Protein 9SXC (pdb70)

InterPro domains:
  IPR049989 Dot/Icm T4SS effector Ceg14/SidL [NF043044] (80-643)
  IPR049989 Dot/Icm T4SS effector Ceg14/SidL [PF28185] (74-664)

Structure (mmCIF, N/CA/C/O backbone):
data_9SXC
#
_entry.id   9SXC
#
_cell.length_a   68.53
_cell.length_b   93.38
_cell.length_c   133.67
_cell.angle_alpha   90
_cell.angle_beta   90
_cell.angle_gamma   90
#
_symmetry.space_group_name_H-M   'P 21 21 21'
#
loop_
_entity.id
_entity.type
_entity.pdbx_description
1 polymer 'Dot/Icm secretion system substrate'
2 polymer 'Ankyrin repeat-containing protein'
3 water water
#
loop_
_atom_site.group_PDB
_atom_site.id
_atom_site.type_symbol
_atom_site.label_atom_id
_atom_site.label_alt_id
_atom_site.label_comp_id
_atom_site.label_asym_id
_atom_site.label_entity_id
_atom_site.label_seq_id
_atom_site.pdbx_PDB_ins_code
_atom_site.Cartn_x
_atom_site.Cartn_y
_atom_site.Cartn_z
_atom_site.occupancy
_atom_site.B_iso_or_equiv
_atom_site.auth_seq_id
_atom_site.auth_comp_id
_atom_site.auth_asym_id
_atom_site.auth_atom_id
_atom_site.pdbx_PDB_model_num
ATOM 1 N N . ASN A 1 60 ? 82.769 4.885 69.037 1 92.52 76 ASN A N 1
ATOM 2 C CA . ASN A 1 60 ? 83.307 6.237 69.137 1 92.73 76 ASN A CA 1
ATOM 3 C C . ASN A 1 60 ? 82.175 7.258 69.05 1 92.59 76 ASN A C 1
ATOM 4 O O . ASN A 1 60 ? 81.13 6.986 68.456 1 93.16 76 ASN A O 1
ATOM 9 N N . ILE A 1 61 ? 82.381 8.429 69.658 1 97.28 77 ILE A N 1
ATOM 10 C CA . ILE A 1 61 ? 81.365 9.476 69.607 1 99.44 77 ILE A CA 1
ATOM 11 C C . ILE A 1 61 ? 81.234 10.02 68.195 1 96.96 77 ILE A C 1
ATOM 12 O O . ILE A 1 61 ? 80.138 10.406 67.766 1 89.67 77 ILE A O 1
ATOM 17 N N . ARG A 1 62 ? 82.344 10.075 67.456 1 96.48 78 ARG A N 1
ATOM 18 C CA . ARG A 1 62 ? 82.269 10.42 66.043 1 94.85 78 ARG A CA 1
ATOM 19 C C . ARG A 1 62 ? 81.41 9.423 65.284 1 96.23 78 ARG A C 1
ATOM 20 O O . ARG A 1 62 ? 80.675 9.809 64.369 1 100.5 78 ARG A O 1
ATOM 28 N N . PHE A 1 63 ? 81.462 8.144 65.666 1 91.21 79 PHE A N 1
ATOM 29 C CA . PHE A 1 63 ? 80.527 7.183 65.095 1 86 79 PHE A CA 1
ATOM 30 C C . PHE A 1 63 ? 79.1 7.46 65.55 1 92.57 79 PHE A C 1
ATOM 31 O O . PHE A 1 63 ? 78.156 7.245 64.782 1 90.56 79 PHE A O 1
ATOM 39 N N . SER A 1 64 ? 78.918 7.952 66.778 1 91.45 80 SER A N 1
ATOM 40 C CA . SER A 1 64 ? 77.577 8.332 67.209 1 83.64 80 SER A CA 1
ATOM 41 C C . SER A 1 64 ? 77.077 9.542 66.428 1 88.06 80 SER A C 1
ATOM 42 O O . SER A 1 64 ? 75.898 9.608 66.06 1 92.09 80 SER A O 1
ATOM 45 N N . ARG A 1 65 ? 77.963 10.502 66.153 1 90.24 81 ARG A N 1
ATOM 46 C CA . ARG A 1 65 ? 77.585 11.627 65.304 1 88.84 81 ARG A CA 1
ATOM 47 C C . ARG A 1 65 ? 77.239 11.153 63.899 1 84.42 81 ARG A C 1
ATOM 48 O O . ARG A 1 65 ? 76.279 11.638 63.286 1 65.49 81 ARG A O 1
ATOM 56 N N . PHE A 1 66 ? 78.004 10.191 63.378 1 84.66 82 PHE A N 1
ATOM 57 C CA . PHE A 1 66 ? 77.734 9.667 62.045 1 75.64 82 PHE A CA 1
ATOM 58 C C . PHE A 1 66 ? 76.39 8.955 61.996 1 76.89 82 PHE A C 1
ATOM 59 O O . PHE A 1 66 ? 75.649 9.086 61.016 1 72 82 PHE A O 1
ATOM 67 N N . LYS A 1 67 ? 76.062 8.19 63.038 1 79.61 83 LYS A N 1
ATOM 68 C CA . LYS A 1 67 ? 74.746 7.565 63.11 1 79.48 83 LYS A CA 1
ATOM 69 C C . LYS A 1 67 ? 73.644 8.615 63.167 1 75.28 83 LYS A C 1
ATOM 70 O O . LYS A 1 67 ? 72.617 8.486 62.49 1 70.31 83 LYS A O 1
ATOM 76 N N . GLN A 1 68 ? 73.837 9.659 63.98 1 78.13 84 GLN A N 1
ATOM 77 C CA . GLN A 1 68 ? 72.849 10.732 64.056 1 75.32 84 GLN A CA 1
ATOM 78 C C . GLN A 1 68 ? 72.614 11.358 62.688 1 72.76 84 GLN A C 1
ATOM 79 O O . GLN A 1 68 ? 71.466 11.592 62.292 1 71.96 84 GLN A O 1
ATOM 85 N N . ILE A 1 69 ? 73.692 11.628 61.948 1 74.64 85 ILE A N 1
ATOM 86 C CA . ILE A 1 69 ? 73.559 12.183 60.602 1 72.67 85 ILE A CA 1
ATOM 87 C C . ILE A 1 69 ? 72.813 11.207 59.701 1 74.82 85 ILE A C 1
ATOM 88 O O . ILE A 1 69 ? 71.852 11.575 59.013 1 67.77 85 ILE A O 1
ATOM 93 N N . TRP A 1 70 ? 73.244 9.945 59.698 1 74.68 86 TRP A N 1
ATOM 94 C CA . TRP A 1 70 ? 72.619 8.942 58.844 1 72.57 86 TRP A CA 1
ATOM 95 C C . TRP A 1 70 ? 71.161 8.726 59.225 1 70.29 86 TRP A C 1
ATOM 96 O O . TRP A 1 70 ? 70.292 8.633 58.35 1 69.41 86 TRP A O 1
ATOM 107 N N . GLN A 1 71 ? 70.869 8.666 60.525 1 76.18 87 GLN A N 1
ATOM 108 C CA . GLN A 1 71 ? 69.502 8.425 60.968 1 74.67 87 GLN A CA 1
ATOM 109 C C . GLN A 1 71 ? 68.618 9.661 60.85 1 66.17 87 GLN A C 1
ATOM 110 O O . GLN A 1 71 ? 67.394 9.52 60.748 1 74.84 87 GLN A O 1
ATOM 116 N N . ALA A 1 72 ? 69.202 10.864 60.848 1 70.44 88 ALA A N 1
ATOM 117 C CA . ALA A 1 72 ? 68.416 12.062 60.567 1 66.2 88 ALA A CA 1
ATOM 118 C C . ALA A 1 72 ? 67.981 12.105 59.11 1 66.12 88 ALA A C 1
ATOM 119 O O . ALA A 1 72 ? 66.928 12.673 58.794 1 69.68 88 ALA A O 1
ATOM 121 N N . ILE A 1 73 ? 68.783 11.527 58.212 1 66.14 89 ILE A N 1
ATOM 122 C CA . ILE A 1 73 ? 68.333 11.322 56.839 1 66.54 89 ILE A CA 1
ATOM 123 C C . ILE A 1 73 ? 67.083 10.454 56.822 1 69.13 89 ILE A C 1
ATOM 124 O O . ILE A 1 73 ? 66.138 10.708 56.064 1 57.38 89 ILE A O 1
ATOM 129 N N . GLU A 1 74 ? 67.047 9.426 57.671 1 72.64 90 GLU A N 1
ATOM 130 C CA . GLU A 1 74 ? 65.904 8.526 57.721 1 71.71 90 GLU A CA 1
ATOM 131 C C . GLU A 1 74 ? 64.693 9.137 58.419 1 67.64 90 GLU A C 1
ATOM 132 O O . GLU A 1 74 ? 63.588 8.605 58.274 1 71.02 90 GLU A O 1
ATOM 138 N N . LYS A 1 75 ? 64.861 10.242 59.15 1 73.54 91 LYS A N 1
ATOM 139 C CA . LYS A 1 75 ? 63.713 10.959 59.695 1 74.9 91 LYS A CA 1
ATOM 140 C C . LYS A 1 75 ? 63.05 11.875 58.674 1 69.15 91 LYS A C 1
ATOM 141 O O . LYS A 1 75 ? 61.952 12.379 58.939 1 71.52 91 LYS A O 1
ATOM 147 N N . THR A 1 76 ? 63.687 12.1 57.526 1 66.16 92 THR A N 1
ATOM 148 C CA . THR A 1 76 ? 63.095 12.873 56.447 1 66.26 92 THR A CA 1
ATOM 149 C C . THR A 1 76 ? 61.983 12.056 55.793 1 65.06 92 THR A C 1
ATOM 150 O O . THR A 1 76 ? 61.846 10.861 56.061 1 70.33 92 THR A O 1
ATOM 154 N N . PRO A 1 77 ? 61.154 12.675 54.948 1 69.94 93 PRO A N 1
ATOM 155 C CA . PRO A 1 77 ? 60.154 11.897 54.207 1 62.46 93 PRO A CA 1
ATOM 156 C C . PRO A 1 77 ? 60.801 10.735 53.469 1 71.44 93 PRO A C 1
ATOM 157 O O . PRO A 1 77 ? 61.923 10.84 52.975 1 70.57 93 PRO A O 1
ATOM 161 N N . LYS A 1 78 ? 60.077 9.613 53.409 1 75.57 94 LYS A N 1
ATOM 162 C CA . LYS A 1 78 ? 60.644 8.384 52.861 1 70.87 94 LYS A CA 1
ATOM 163 C C . LYS A 1 78 ? 61.08 8.556 51.411 1 63.54 94 LYS A C 1
ATOM 164 O O . LYS A 1 78 ? 62.028 7.894 50.968 1 69.62 94 LYS A O 1
ATOM 170 N N . SER A 1 79 ? 60.423 9.449 50.667 1 54.28 95 SER A N 1
ATOM 171 C CA . SER A 1 79 ? 60.792 9.699 49.28 1 62.14 95 SER A CA 1
ATOM 172 C C . SER A 1 79 ? 62.145 10.388 49.137 1 66.93 95 SER A C 1
ATOM 173 O O . SER A 1 79 ? 62.658 10.471 48.016 1 61.74 95 SER A O 1
ATOM 176 N N . LYS A 1 80 ? 62.739 10.876 50.228 1 67.53 96 LYS A N 1
ATOM 177 C CA . LYS A 1 80 ? 64.03 11.545 50.166 1 58.82 96 LYS A CA 1
ATOM 178 C C . LYS A 1 80 ? 65.179 10.732 50.747 1 59.29 96 LYS A C 1
ATOM 179 O O . LYS A 1 80 ? 66.329 11.173 50.647 1 60.93 96 LYS A O 1
ATOM 185 N N . HIS A 1 81 ? 64.913 9.57 51.35 1 56 97 HIS A N 1
ATOM 186 C CA . HIS A 1 81 ? 65.992 8.801 51.97 1 61.48 97 HIS A CA 1
ATOM 187 C C . HIS A 1 81 ? 67.039 8.395 50.941 1 50.9 97 HIS A C 1
ATOM 188 O O . HIS A 1 81 ? 68.245 8.517 51.184 1 59.93 97 HIS A O 1
ATOM 195 N N . ILE A 1 82 ? 66.594 7.907 49.783 1 56.04 98 ILE A N 1
ATOM 196 C CA . ILE A 1 82 ? 67.528 7.432 48.765 1 60.31 98 ILE A CA 1
ATOM 197 C C . ILE A 1 82 ? 68.356 8.59 48.23 1 65.04 98 ILE A C 1
ATOM 198 O O . ILE A 1 82 ? 69.588 8.51 48.138 1 60.98 98 ILE A O 1
ATOM 203 N N . LEU A 1 83 ? 67.683 9.68 47.86 1 59.9 99 LEU A N 1
ATOM 204 C CA . LEU A 1 83 ? 68.373 10.873 47.383 1 55.27 99 LEU A CA 1
ATOM 205 C C . LEU A 1 83 ? 69.403 11.361 48.395 1 61.57 99 LEU A C 1
ATOM 206 O O . LEU A 1 83 ? 70.574 11.57 48.056 1 57.73 99 LEU A O 1
ATOM 211 N N . LEU A 1 84 ? 68.985 11.546 49.648 1 59.7 100 LEU A N 1
ATOM 212 C CA . LEU A 1 84 ? 69.883 12.133 50.638 1 52.67 100 LEU A CA 1
ATOM 213 C C . LEU A 1 84 ? 71.038 11.197 50.975 1 58.37 100 LEU A C 1
ATOM 214 O O . LEU A 1 84 ? 72.173 11.651 51.146 1 55.89 100 LEU A O 1
ATOM 219 N N . LYS A 1 85 ? 70.782 9.887 51.056 1 60.37 101 LYS A N 1
ATOM 220 C CA . LYS A 1 85 ? 71.865 8.949 51.348 1 55.08 101 LYS A CA 1
ATOM 221 C C . LYS A 1 85 ? 72.853 8.865 50.191 1 54.82 101 LYS A C 1
ATOM 222 O O . LYS A 1 85 ? 74.07 8.808 50.41 1 56.93 101 LYS A O 1
ATOM 228 N N . SER A 1 86 ? 72.351 8.868 48.953 1 48.77 102 SER A N 1
ATOM 229 C CA . SER A 1 86 ? 73.238 8.898 47.795 1 48.78 102 SER A CA 1
ATOM 230 C C . SER A 1 86 ? 74.076 10.171 47.775 1 52.37 102 SER A C 1
ATOM 231 O O . SER A 1 86 ? 75.286 10.126 47.522 1 44.94 102 SER A O 1
ATOM 234 N N . LEU A 1 87 ? 73.449 11.319 48.046 1 53.64 103 LEU A N 1
ATOM 235 C CA . LEU A 1 87 ? 74.181 12.581 48.061 1 60.16 103 LEU A CA 1
ATOM 236 C C . LEU A 1 87 ? 75.213 12.603 49.177 1 58.81 103 LEU A C 1
ATOM 237 O O . LEU A 1 87 ? 76.325 13.107 48.992 1 50.42 103 LEU A O 1
ATOM 242 N N . PHE A 1 88 ? 74.862 12.062 50.343 1 58.26 104 PHE A N 1
ATOM 243 C CA . PHE A 1 88 ? 75.804 12.018 51.453 1 62.42 104 PHE A CA 1
ATOM 244 C C . PHE A 1 88 ? 76.993 11.132 51.121 1 54.18 104 PHE A C 1
ATOM 245 O O . PHE A 1 88 ? 78.142 11.483 51.416 1 64.69 104 PHE A O 1
ATOM 253 N N . LEU A 1 89 ? 76.738 9.983 50.497 1 63.86 105 LEU A N 1
ATOM 254 C CA . LEU A 1 89 ? 77.832 9.098 50.125 1 56.72 105 LEU A CA 1
ATOM 255 C C . LEU A 1 89 ? 78.715 9.747 49.066 1 55.33 105 LEU A C 1
ATOM 256 O O . LEU A 1 89 ? 79.945 9.616 49.105 1 60.49 105 LEU A O 1
ATOM 261 N N . LYS A 1 90 ? 78.106 10.482 48.13 1 53.24 106 LYS A N 1
ATOM 262 C CA . LYS A 1 90 ? 78.89 11.232 47.154 1 60.27 106 LYS A CA 1
ATOM 263 C C . LYS A 1 90 ? 79.743 12.293 47.836 1 55.97 106 LYS A C 1
ATOM 264 O O . LYS A 1 90 ? 80.937 12.421 47.544 1 54.31 106 LYS A O 1
ATOM 270 N N . GLY A 1 91 ? 79.146 13.059 48.751 1 50.82 107 GLY A N 1
ATOM 271 C CA . GLY A 1 91 ? 79.891 14.088 49.451 1 56.7 107 GLY A CA 1
ATOM 272 C C . GLY A 1 91 ? 81.031 13.529 50.273 1 58.37 107 GLY A C 1
ATOM 273 O O . GLY A 1 91 ? 82.074 14.173 50.415 1 60.21 107 GLY A O 1
ATOM 274 N N . LEU A 1 92 ? 80.853 12.326 50.821 1 47.6 108 LEU A N 1
ATOM 275 C CA . LEU A 1 92 ? 81.955 11.669 51.517 1 55.1 108 LEU A CA 1
ATOM 276 C C . LEU A 1 92 ? 83.05 11.248 50.545 1 58.77 108 LEU A C 1
ATOM 277 O O . LEU A 1 92 ? 84.238 11.461 50.809 1 50.68 108 LEU A O 1
ATOM 282 N N . LEU A 1 93 ? 82.669 10.647 49.418 1 56.76 109 LEU A N 1
ATOM 283 C CA . LEU A 1 93 ? 83.649 10.121 48.475 1 59.17 109 LEU A CA 1
ATOM 284 C C . LEU A 1 93 ? 84.368 11.206 47.687 1 58.38 109 LEU A C 1
ATOM 285 O O . LEU A 1 93 ? 85.448 10.946 47.148 1 63.01 109 LEU A O 1
ATOM 290 N N . THR A 1 94 ? 83.79 12.401 47.595 1 58.85 110 THR A N 1
ATOM 291 C CA . THR A 1 94 ? 84.357 13.493 46.819 1 57.24 110 THR A CA 1
ATOM 292 C C . THR A 1 94 ? 84.788 14.666 47.683 1 60.82 110 THR A C 1
ATOM 293 O O . THR A 1 94 ? 85.299 15.655 47.146 1 65.91 110 THR A O 1
ATOM 297 N N . HIS A 1 95 ? 84.582 14.586 49 1 58.57 111 HIS A N 1
ATOM 298 C CA . HIS A 1 95 ? 84.987 15.633 49.938 1 62.84 111 HIS A CA 1
ATOM 299 C C . HIS A 1 95 ? 84.331 16.966 49.59 1 67.35 111 HIS A C 1
ATOM 300 O O . HIS A 1 95 ? 84.911 18.038 49.773 1 65.2 111 HIS A O 1
ATOM 307 N N . ASN A 1 96 ? 83.106 16.891 49.079 1 54.61 112 ASN A N 1
ATOM 308 C CA . ASN A 1 96 ? 82.326 18.07 48.722 1 60.4 112 ASN A CA 1
ATOM 309 C C . ASN A 1 96 ? 81.802 18.687 50.013 1 66.29 112 ASN A C 1
ATOM 310 O O . ASN A 1 96 ? 80.738 18.323 50.518 1 57.98 112 ASN A O 1
ATOM 315 N N . LYS A 1 97 ? 82.577 19.627 50.564 1 68.27 113 LYS A N 1
ATOM 316 C CA . LYS A 1 97 ? 82.178 20.296 51.803 1 64.83 113 LYS A CA 1
ATOM 317 C C . LYS A 1 97 ? 80.854 21.042 51.674 1 57.01 113 LYS A C 1
ATOM 318 O O . LYS A 1 97 ? 79.999 20.888 52.565 1 63.72 113 LYS A O 1
ATOM 324 N N . PRO A 1 98 ? 80.612 21.853 50.632 1 55.74 114 PRO A N 1
ATOM 325 C CA . PRO A 1 98 ? 79.289 22.494 50.518 1 52 114 PRO A CA 1
ATOM 326 C C . PRO A 1 98 ? 78.144 21.503 50.447 1 55.4 114 PRO A C 1
ATOM 327 O O . PRO A 1 98 ? 77.082 21.741 51.033 1 59.96 114 PRO A O 1
ATOM 331 N N . LEU A 1 99 ? 78.334 20.388 49.74 1 55.82 115 LEU A N 1
ATOM 332 C CA . LEU A 1 99 ? 77.286 19.377 49.655 1 55.11 115 LEU A CA 1
ATOM 333 C C . LEU A 1 99 ? 77.016 18.746 51.014 1 56.61 115 LEU A C 1
ATOM 334 O O . LEU A 1 99 ? 75.856 18.549 51.395 1 50.4 115 LEU A O 1
ATOM 339 N N . LEU A 1 100 ? 78.076 18.417 51.758 1 51.81 116 LEU A N 1
ATOM 340 C CA . LEU A 1 100 ? 77.896 17.847 53.089 1 52.97 116 LEU A CA 1
ATOM 341 C C . LEU A 1 100 ? 77.165 18.815 54.009 1 56.27 116 LEU A C 1
ATOM 342 O O . LEU A 1 100 ? 76.258 18.414 54.75 1 63.49 116 LEU A O 1
ATOM 347 N N . GLU A 1 101 ? 77.539 20.097 53.972 1 58.86 117 GLU A N 1
ATOM 348 C CA . GLU A 1 101 ? 76.848 21.078 54.803 1 59.81 117 GLU A CA 1
ATOM 349 C C . GLU A 1 101 ? 75.388 21.214 54.389 1 55.54 117 GLU A C 1
ATOM 350 O O . GLU A 1 101 ? 74.5 21.316 55.244 1 62.85 117 GLU A O 1
ATOM 356 N N . GLU A 1 102 ? 75.12 21.203 53.079 1 54.51 118 GLU A N 1
ATOM 357 C CA . GLU A 1 102 ? 73.748 21.299 52.592 1 50.8 118 GLU A CA 1
ATOM 358 C C . GLU A 1 102 ? 72.907 20.12 53.064 1 58.46 118 GLU A C 1
ATOM 359 O O . GLU A 1 102 ? 71.757 20.296 53.48 1 50.66 118 GLU A O 1
ATOM 365 N N . ILE A 1 103 ? 73.463 18.908 53 1 57.47 119 ILE A N 1
ATOM 366 C CA . ILE A 1 103 ? 72.734 17.731 53.463 1 55.79 119 ILE A CA 1
ATOM 367 C C . ILE A 1 103 ? 72.484 17.812 54.964 1 55.05 119 ILE A C 1
ATOM 368 O O . ILE A 1 103 ? 71.367 17.563 55.432 1 63.58 119 ILE A O 1
ATOM 373 N N . ILE A 1 104 ? 73.512 18.174 55.737 1 54.73 120 ILE A N 1
ATOM 374 C CA . ILE A 1 104 ? 73.371 18.252 57.19 1 54.42 120 ILE A CA 1
ATOM 375 C C . ILE A 1 104 ? 72.313 19.279 57.579 1 60.01 120 ILE A C 1
ATOM 376 O O . ILE A 1 104 ? 71.515 19.049 58.494 1 72.24 120 ILE A O 1
ATOM 381 N N . ARG A 1 105 ? 72.277 20.42 56.886 1 63.72 121 ARG A N 1
ATOM 382 C CA . ARG A 1 105 ? 71.244 21.409 57.174 1 66.85 121 ARG A CA 1
ATOM 383 C C . ARG A 1 105 ? 69.88 20.966 56.663 1 66.95 121 ARG A C 1
ATOM 384 O O . ARG A 1 105 ? 68.851 21.383 57.205 1 77.06 121 ARG A O 1
ATOM 392 N N . GLN A 1 106 ? 69.849 20.127 55.628 1 72.72 122 GLN A N 1
ATOM 393 C CA . GLN A 1 106 ? 68.59 19.698 55.034 1 62.26 122 GLN A CA 1
ATOM 394 C C . GLN A 1 106 ? 67.89 18.625 55.858 1 65.24 122 GLN A C 1
ATOM 395 O O . GLN A 1 106 ? 66.667 18.482 55.754 1 74.23 122 GLN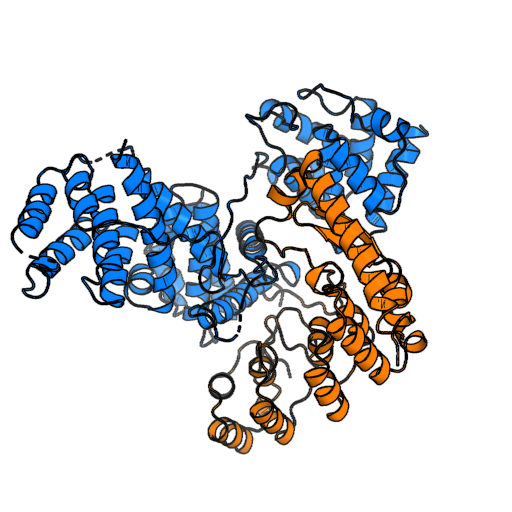 A O 1
ATOM 401 N N . ILE A 1 107 ? 68.63 17.882 56.683 1 66.65 123 ILE A N 1
ATOM 402 C CA . ILE A 1 107 ? 68.044 16.87 57.558 1 71.4 123 ILE A CA 1
ATOM 403 C C . ILE A 1 107 ? 67.783 17.483 58.928 1 78.92 123 ILE A C 1
ATOM 404 O O . ILE A 1 107 ? 67.662 16.767 59.929 1 84.21 123 ILE A O 1
ATOM 409 N N . GLU A 1 108 ? 67.703 18.816 58.97 1 86.7 124 GLU A N 1
ATOM 410 C CA . GLU A 1 108 ? 67.439 19.58 60.193 1 77.97 124 GLU A CA 1
ATOM 411 C C . GLU A 1 108 ? 68.483 19.299 61.276 1 84 124 GLU A C 1
ATOM 412 O O . GLU A 1 108 ? 68.158 19.017 62.431 1 88.54 124 GLU A O 1
ATOM 418 N N . LEU A 1 109 ? 69.754 19.392 60.89 1 79.17 125 LEU A N 1
ATOM 419 C CA . LEU A 1 109 ? 70.88 19.369 61.814 1 78.7 125 LEU A CA 1
ATOM 420 C C . LEU A 1 109 ? 71.714 20.63 61.611 1 83.31 125 LEU A C 1
ATOM 421 O O . LEU A 1 109 ? 71.43 21.457 60.738 1 82.18 125 LEU A O 1
ATOM 426 N N . ILE A 1 110 ? 72.743 20.777 62.427 1 84.37 126 ILE A N 1
ATOM 427 C CA . ILE A 1 110 ? 73.646 21.924 62.384 1 81.39 126 ILE A CA 1
ATOM 428 C C . ILE A 1 110 ? 75.044 21.411 62.025 1 77.75 126 ILE A C 1
ATOM 429 O O . ILE A 1 110 ? 75.546 20.518 62.707 1 87.85 126 ILE A O 1
ATOM 434 N N . PRO A 1 111 ? 75.685 21.955 60.989 1 84.08 127 PRO A N 1
ATOM 435 C CA . PRO A 1 111 ? 77.019 21.463 60.617 1 84.22 127 PRO A CA 1
ATOM 436 C C . PRO A 1 111 ? 78.138 22.168 61.366 1 91.56 127 PRO A C 1
ATOM 437 O O . PRO A 1 111 ? 78.379 23.362 61.165 1 97.8 127 PRO A O 1
ATOM 441 N N . TYR A 1 112 ? 78.831 21.434 62.23 1 86.56 128 TYR A N 1
ATOM 442 C CA . TYR A 1 112 ? 79.975 21.956 62.959 1 88.19 128 TYR A CA 1
ATOM 443 C C . TYR A 1 112 ? 81.259 21.586 62.229 1 84.01 128 TYR A C 1
ATOM 444 O O . TYR A 1 112 ? 81.31 20.598 61.494 1 88.48 128 TYR A O 1
ATOM 453 N N . SER A 1 113 ? 82.301 22.396 62.433 1 80.38 129 SER A N 1
ATOM 454 C CA . SER A 1 113 ? 83.57 22.138 61.759 1 84.8 129 SER A CA 1
ATOM 455 C C . SER A 1 113 ? 84.128 20.767 62.119 1 89.77 129 SER A C 1
ATOM 456 O O . SER A 1 113 ? 84.832 20.151 61.309 1 84.23 129 SER A O 1
ATOM 459 N N . SER A 1 114 ? 83.827 20.273 63.324 1 94.68 130 SER A N 1
ATOM 460 C CA . SER A 1 114 ? 84.224 18.915 63.682 1 89.43 130 SER A CA 1
ATOM 461 C C . SER A 1 114 ? 83.558 17.896 62.767 1 86.12 130 SER A C 1
ATOM 462 O O . SER A 1 114 ? 84.179 16.899 62.382 1 86.17 130 SER A O 1
ATOM 465 N N . ASP A 1 115 ? 82.295 18.137 62.403 1 84.83 131 ASP A N 1
ATOM 466 C CA . ASP A 1 115 ? 81.613 17.256 61.46 1 79.19 131 ASP A CA 1
ATOM 467 C C . ASP A 1 115 ? 82.3 17.265 60.101 1 76.01 131 ASP A C 1
ATOM 468 O O . ASP A 1 115 ? 82.467 16.213 59.476 1 82.84 131 ASP A O 1
ATOM 473 N N . LEU A 1 116 ? 82.708 18.443 59.624 1 78.98 132 LEU A N 1
ATOM 474 C CA . LEU A 1 116 ? 83.401 18.504 58.341 1 80.48 132 LEU A CA 1
ATOM 475 C C . LEU A 1 116 ? 84.746 17.788 58.404 1 77 132 LEU A C 1
ATOM 476 O O . LEU A 1 116 ? 85.13 17.092 57.457 1 77.07 132 LEU A O 1
ATOM 481 N N . GLU A 1 117 ? 85.473 17.936 59.515 1 79.95 133 GLU A N 1
ATOM 482 C CA . GLU A 1 117 ? 86.748 17.238 59.658 1 78.33 133 GLU A CA 1
ATOM 483 C C . GLU A 1 117 ? 86.553 15.726 59.707 1 84.3 133 GLU A C 1
ATOM 484 O O . GLU A 1 117 ? 87.325 14.975 59.099 1 80.03 133 GLU A O 1
ATOM 490 N N . MET A 1 118 ? 85.524 15.264 60.422 1 80.69 134 MET A N 1
ATOM 491 C CA . MET A 1 118 ? 85.312 13.829 60.581 1 83.24 134 MET A CA 1
ATOM 492 C C . MET A 1 118 ? 84.788 13.197 59.297 1 78.64 134 MET A C 1
ATOM 493 O O . MET A 1 118 ? 85.14 12.058 58.97 1 73.85 134 MET A O 1
ATOM 498 N N . LEU A 1 119 ? 83.959 13.923 58.552 1 78.03 135 LEU A N 1
ATOM 499 C CA . LEU A 1 119 ? 83.418 13.449 57.287 1 69.79 135 LEU A CA 1
ATOM 500 C C . LEU A 1 119 ? 84.41 13.566 56.135 1 72.76 135 LEU A C 1
ATOM 501 O O . LEU A 1 119 ? 84.038 13.288 54.99 1 67.35 135 LEU A O 1
ATOM 506 N N . GLY A 1 120 ? 85.649 13.972 56.404 1 66.8 136 GLY A N 1
ATOM 507 C CA . GLY A 1 120 ? 86.65 14.05 55.357 1 63.28 136 GLY A CA 1
ATOM 508 C C . GLY A 1 120 ? 86.419 15.149 54.345 1 75 136 GLY A C 1
ATOM 509 O O . GLY A 1 120 ? 86.902 15.047 53.213 1 78 136 GLY A O 1
ATOM 510 N N . ALA A 1 121 ? 85.692 16.203 54.722 1 65.49 137 ALA A N 1
ATOM 511 C CA . ALA A 1 121 ? 85.426 17.292 53.788 1 72.07 137 ALA A CA 1
ATOM 512 C C . ALA A 1 121 ? 86.711 17.997 53.374 1 73.32 137 ALA A C 1
ATOM 513 O O . ALA A 1 121 ? 86.88 18.354 52.202 1 79.47 137 ALA A O 1
ATOM 515 N N . PHE A 1 122 ? 87.629 18.205 54.315 1 74.83 138 PHE A N 1
ATOM 516 C CA . PHE A 1 122 ? 88.873 18.9 54.013 1 78 138 PHE A CA 1
ATOM 517 C C . PHE A 1 122 ? 89.944 17.978 53.446 1 79.19 138 PHE A C 1
ATOM 518 O O . PHE A 1 122 ? 91.073 18.43 53.223 1 84.21 138 PHE A O 1
ATOM 526 N N . SER A 1 123 ? 89.624 16.709 53.213 1 77.95 139 SER A N 1
ATOM 527 C CA . SER A 1 123 ? 90.577 15.786 52.623 1 72.3 139 SER A CA 1
ATOM 528 C C . SER A 1 123 ? 90.822 16.139 51.156 1 72.31 139 SER A C 1
ATOM 529 O O . SER A 1 123 ? 90.096 16.928 50.544 1 83.34 139 SER A O 1
ATOM 532 N N . GLN A 1 124 ? 91.87 15.54 50.589 1 74.67 140 GLN A N 1
ATOM 533 C CA . GLN A 1 124 ? 92.167 15.735 49.176 1 84.08 140 GLN A CA 1
ATOM 534 C C . GLN A 1 124 ? 92.574 14.436 48.489 1 78.85 140 GLN A C 1
ATOM 535 O O . GLN A 1 124 ? 92.987 14.472 47.322 1 85.51 140 GLN A O 1
ATOM 541 N N . ASP A 1 125 ? 92.458 13.293 49.161 1 76.02 141 ASP A N 1
ATOM 542 C CA . ASP A 1 125 ? 92.895 12.014 48.607 1 77.08 141 ASP A CA 1
ATOM 543 C C . ASP A 1 125 ? 91.786 11.454 47.725 1 77.42 141 ASP A C 1
ATOM 544 O O . ASP A 1 125 ? 90.899 10.734 48.183 1 80.24 141 ASP A O 1
ATOM 549 N N . LYS A 1 126 ? 91.844 11.78 46.434 1 77.2 142 LYS A N 1
ATOM 550 C CA . LYS A 1 126 ? 90.845 11.319 45.475 1 76.74 142 LYS A CA 1
ATOM 551 C C . LYS A 1 126 ? 91.035 9.861 45.07 1 78.16 142 LYS A C 1
ATOM 552 O O . LYS A 1 126 ? 90.219 9.335 44.304 1 75.44 142 LYS A O 1
ATOM 558 N N . ALA A 1 127 ? 92.081 9.201 45.565 1 78.45 143 ALA A N 1
ATOM 559 C CA . ALA A 1 127 ? 92.325 7.786 45.316 1 72.17 143 ALA A CA 1
ATOM 560 C C . ALA A 1 127 ? 91.928 6.902 46.486 1 75.04 143 ALA A C 1
ATOM 561 O O . ALA A 1 127 ? 91.612 5.725 46.286 1 75.68 143 ALA A O 1
ATOM 563 N N . HIS A 1 128 ? 91.96 7.441 47.7 1 73.68 144 HIS A N 1
ATOM 564 C CA . HIS A 1 128 ? 91.428 6.771 48.885 1 74.06 144 HIS A CA 1
ATOM 565 C C . HIS A 1 128 ? 90.636 7.817 49.648 1 78.42 144 HIS A C 1
ATOM 566 O O . HIS A 1 128 ? 91.122 8.408 50.621 1 71.96 144 HIS A O 1
ATOM 573 N N . PRO A 1 129 ? 89.4 8.09 49.215 1 73.46 145 PRO A N 1
ATOM 574 C CA . PRO A 1 129 ? 88.654 9.207 49.815 1 68.83 145 PRO A CA 1
ATOM 575 C C . PRO A 1 129 ? 88.204 8.938 51.236 1 69.93 145 PRO A C 1
ATOM 576 O O . PRO A 1 129 ? 88.302 9.83 52.088 1 82.44 145 PRO A O 1
ATOM 580 N N . LEU A 1 130 ? 87.703 7.742 51.522 1 73.22 146 LEU A N 1
ATOM 581 C CA . LEU A 1 130 ? 87.242 7.425 52.866 1 72.1 146 LEU A CA 1
ATOM 582 C C . LEU A 1 130 ? 88.43 7.002 53.722 1 77.56 146 LEU A C 1
ATOM 583 O O . LEU A 1 130 ? 89.127 6.035 53.395 1 73.59 146 LEU A O 1
ATOM 588 N N . SER A 1 131 ? 88.667 7.743 54.807 1 75.75 147 SER A N 1
ATOM 589 C CA . SER A 1 131 ? 89.65 7.345 55.796 1 73.11 147 SER A CA 1
ATOM 590 C C . SER A 1 131 ? 89.227 6.02 56.428 1 78.95 147 SER A C 1
ATOM 591 O O . SER A 1 131 ? 88.049 5.657 56.386 1 81.89 147 SER A O 1
ATOM 594 N N . PRO A 1 132 ? 90.174 5.272 57.011 1 75.52 148 PRO A N 1
ATOM 595 C CA . PRO A 1 132 ? 89.797 4.001 57.658 1 73.06 148 PRO A CA 1
ATOM 596 C C . PRO A 1 132 ? 88.645 4.142 58.638 1 85.85 148 PRO A C 1
ATOM 597 O O . PRO A 1 132 ? 87.716 3.322 58.627 1 85.87 148 PRO A O 1
ATOM 601 N N . GLU A 1 133 ? 88.67 5.184 59.472 1 81.37 149 GLU A N 1
ATOM 602 C CA . GLU A 1 133 ? 87.564 5.436 60.39 1 79.33 149 GLU A CA 1
ATOM 603 C C . GLU A 1 133 ? 86.266 5.698 59.631 1 82.33 149 GLU A C 1
ATOM 604 O O . GLU A 1 133 ? 85.231 5.07 59.899 1 79.77 149 GLU A O 1
ATOM 610 N N . LEU A 1 134 ? 86.303 6.632 58.677 1 81.87 150 LEU A N 1
ATOM 611 C CA . LEU A 1 134 ? 85.107 6.948 57.904 1 80.77 150 LEU A CA 1
ATOM 612 C C . LEU A 1 134 ? 84.656 5.759 57.067 1 74.6 150 LEU A C 1
ATOM 613 O O . LEU A 1 134 ? 83.45 5.544 56.887 1 72.33 150 LEU A O 1
ATOM 618 N N . LEU A 1 135 ? 85.607 4.973 56.555 1 71.23 151 LEU A N 1
ATOM 619 C CA . LEU A 1 135 ? 85.252 3.77 55.811 1 73.74 151 LEU A CA 1
ATOM 620 C C . LEU A 1 135 ? 84.515 2.774 56.695 1 73.9 151 LEU A C 1
ATOM 621 O O . LEU A 1 135 ? 83.524 2.176 56.266 1 72.66 151 LEU A O 1
ATOM 626 N N . GLU A 1 136 ? 84.976 2.584 57.936 1 75.53 152 GLU A N 1
ATOM 627 C CA . GLU A 1 136 ? 84.265 1.701 58.859 1 72.12 152 GLU A CA 1
ATOM 628 C C . GLU A 1 136 ? 82.869 2.236 59.168 1 72.39 152 GLU A C 1
ATOM 629 O O . GLU A 1 136 ? 81.901 1.465 59.245 1 76.85 152 GLU A O 1
ATOM 635 N N . PHE A 1 137 ? 82.748 3.557 59.346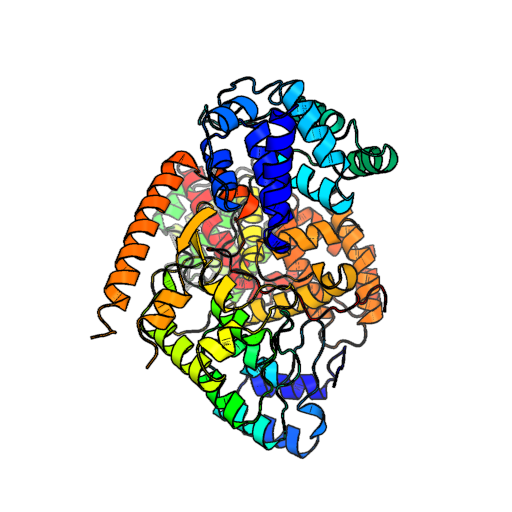 1 72.41 153 PHE A N 1
ATOM 636 C CA . PHE A 1 137 ? 81.437 4.159 59.594 1 71.36 153 PHE A CA 1
ATOM 637 C C . PHE A 1 137 ? 80.478 3.856 58.448 1 72.94 153 PHE A C 1
ATOM 638 O O . PHE A 1 137 ? 79.334 3.422 58.66 1 67.7 153 PHE A O 1
ATOM 646 N N . VAL A 1 138 ? 80.94 4.086 57.217 1 76.73 154 VAL A N 1
ATOM 647 C CA . VAL A 1 138 ? 80.111 3.856 56.04 1 73.89 154 VAL A CA 1
ATOM 648 C C . VAL A 1 138 ? 79.788 2.376 55.894 1 66.89 154 VAL A C 1
ATOM 649 O O . VAL A 1 138 ? 78.671 2.008 55.52 1 75.03 154 VAL A O 1
ATOM 653 N N . GLN A 1 139 ? 80.756 1.505 56.185 1 74.05 155 GLN A N 1
ATOM 654 C CA . GLN A 1 139 ? 80.506 0.071 56.097 1 70.34 155 GLN A CA 1
ATOM 655 C C . GLN A 1 139 ? 79.398 -0.351 57.05 1 70.52 155 GLN A C 1
ATOM 656 O O . GLN A 1 139 ? 78.505 -1.115 56.671 1 74.06 155 GLN A O 1
ATOM 662 N N . GLU A 1 140 ? 79.425 0.155 58.286 1 75.92 156 GLU A N 1
ATOM 663 C CA . GLU A 1 140 ? 78.353 -0.155 59.231 1 70.91 156 GLU A CA 1
ATOM 664 C C . GLU A 1 140 ? 77.007 0.346 58.717 1 70.77 156 GLU A C 1
ATOM 665 O O . GLU A 1 140 ? 76.014 -0.401 58.69 1 76.88 156 GLU A O 1
ATOM 671 N N . MET A 1 141 ? 76.959 1.612 58.291 1 76.66 157 MET A N 1
ATOM 672 C CA . MET A 1 141 ? 75.688 2.196 57.867 1 68 157 MET A CA 1
ATOM 673 C C . MET A 1 141 ? 75.124 1.489 56.639 1 67.9 157 MET A C 1
ATOM 674 O O . MET A 1 141 ? 73.903 1.351 56.502 1 64.43 157 MET A O 1
ATOM 679 N N . LEU A 1 142 ? 75.996 1.031 55.737 1 71.16 158 LEU A N 1
ATOM 680 C CA . LEU A 1 142 ? 75.544 0.322 54.547 1 70.9 158 LEU A CA 1
ATOM 681 C C . LEU A 1 142 ? 75.166 -1.117 54.864 1 77.21 158 LEU A C 1
ATOM 682 O O . LEU A 1 142 ? 74.3 -1.689 54.191 1 74.12 158 LEU A O 1
ATOM 687 N N . ALA A 1 143 ? 75.804 -1.713 55.877 1 79.02 159 ALA A N 1
ATOM 688 C CA . ALA A 1 143 ? 75.403 -3.035 56.337 1 76.8 159 ALA A CA 1
ATOM 689 C C . ALA A 1 143 ? 74.005 -3.011 56.931 1 76.93 159 ALA A C 1
ATOM 690 O O . ALA A 1 143 ? 73.251 -3.979 56.78 1 76.68 159 ALA A O 1
ATOM 692 N N . ASN A 1 144 ? 73.636 -1.924 57.605 1 73.75 160 ASN A N 1
ATOM 693 C CA . ASN A 1 144 ? 72.282 -1.845 58.14 1 71.49 160 ASN A CA 1
ATOM 694 C C . ASN A 1 144 ? 71.23 -1.513 57.078 1 69.64 160 ASN A C 1
ATOM 695 O O . ASN A 1 144 ? 70.113 -1.125 57.443 1 78.11 160 ASN A O 1
ATOM 700 N N . GLU A 1 145 ? 71.537 -1.673 55.794 1 63.59 161 GLU A N 1
ATOM 701 C CA . GLU A 1 145 ? 70.67 -1.215 54.719 1 69.19 161 GLU A CA 1
ATOM 702 C C . GLU A 1 145 ? 70.06 -2.389 53.964 1 77.07 161 GLU A C 1
ATOM 703 O O . GLU A 1 145 ? 70.647 -3.472 53.881 1 74.85 161 GLU A O 1
ATOM 709 N N . SER A 1 146 ? 68.877 -2.156 53.4 1 69.18 162 SER A N 1
ATOM 710 C CA . SER A 1 146 ? 68.224 -3.161 52.576 1 63.68 162 SER A CA 1
ATOM 711 C C . SER A 1 146 ? 68.94 -3.3 51.235 1 70.49 162 SER A C 1
ATOM 712 O O . SER A 1 146 ? 69.614 -2.381 50.763 1 72.45 162 SER A O 1
ATOM 715 N N . GLU A 1 147 ? 68.774 -4.468 50.61 1 69.87 163 GLU A N 1
ATOM 716 C CA . GLU A 1 147 ? 69.531 -4.775 49.397 1 79.53 163 GLU A CA 1
ATOM 717 C C . GLU A 1 147 ? 69.134 -3.864 48.24 1 70.76 163 GLU A C 1
ATOM 718 O O . GLU A 1 147 ? 69.998 -3.294 47.564 1 68.9 163 GLU A O 1
ATOM 724 N N . LYS A 1 148 ? 67.83 -3.731 47.981 1 69.19 164 LYS A N 1
ATOM 72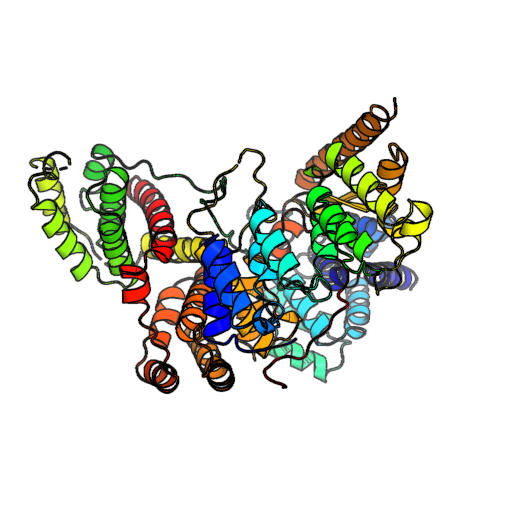5 C CA . LYS A 1 148 ? 67.383 -2.827 46.925 1 75.45 164 LYS A CA 1
ATOM 726 C C . LYS A 1 148 ? 67.814 -1.395 47.222 1 72.46 164 LYS A C 1
ATOM 727 O O . LYS A 1 148 ? 68.337 -0.695 46.344 1 69.52 164 LYS A O 1
ATOM 733 N N . VAL A 1 149 ? 67.625 -0.955 48.468 1 72.02 165 VAL A N 1
ATOM 734 C CA . VAL A 1 149 ? 68.03 0.39 48.861 1 68.44 165 VAL A CA 1
ATOM 735 C C . VAL A 1 149 ? 69.541 0.552 48.749 1 66.73 165 VAL A C 1
ATOM 736 O O . VAL A 1 149 ? 70.03 1.572 48.253 1 72.17 165 VAL A O 1
ATOM 740 N N . LEU A 1 150 ? 70.306 -0.444 49.209 1 66.76 166 LEU A N 1
ATOM 741 C CA . LEU A 1 150 ? 71.762 -0.349 49.138 1 63.04 166 LEU A CA 1
ATOM 742 C C . LEU A 1 150 ? 72.242 -0.332 47.693 1 66.31 166 LEU A C 1
ATOM 743 O O . LEU A 1 150 ? 73.165 0.415 47.343 1 68.91 166 LEU A O 1
ATOM 748 N N . LEU A 1 151 ? 71.618 -1.145 46.839 1 69.73 167 LEU A N 1
ATOM 749 C CA . LEU A 1 151 ? 71.955 -1.132 45.421 1 64.02 167 LEU A CA 1
ATOM 750 C C . LEU A 1 151 ? 71.694 0.238 44.811 1 57.56 167 LEU A C 1
ATOM 751 O O . LEU A 1 151 ? 72.545 0.784 44.099 1 64.12 167 LEU A O 1
ATOM 756 N N . THR A 1 152 ? 70.523 0.817 45.09 1 52.4 168 THR A N 1
ATOM 757 C CA . THR A 1 152 ? 70.194 2.115 44.51 1 62.78 168 THR A CA 1
ATOM 758 C C . THR A 1 152 ? 71.117 3.208 45.037 1 56.62 168 THR A C 1
ATOM 759 O O . THR A 1 152 ? 71.544 4.088 44.281 1 59.33 168 THR A O 1
ATOM 763 N N . ILE A 1 153 ? 71.449 3.156 46.328 1 58.54 169 ILE A N 1
ATOM 764 C CA . ILE A 1 153 ? 72.307 4.171 46.929 1 56.09 169 ILE A CA 1
ATOM 765 C C . ILE A 1 153 ? 73.704 4.111 46.33 1 48.6 169 ILE A C 1
ATOM 766 O O . ILE A 1 153 ? 74.28 5.14 45.954 1 54.37 169 ILE A O 1
ATOM 771 N N . LEU A 1 154 ? 74.275 2.906 46.238 1 52.17 170 LEU A N 1
ATOM 772 C CA . LEU A 1 154 ? 75.611 2.775 45.669 1 58.17 170 LEU A CA 1
ATOM 773 C C . LEU A 1 154 ? 75.621 3.17 44.198 1 59.8 170 LEU A C 1
ATOM 774 O O . LEU A 1 154 ? 76.539 3.862 43.737 1 60.97 170 LEU A O 1
ATOM 779 N N . MET A 1 155 ? 74.6 2.748 43.446 1 50.34 171 MET A N 1
ATOM 780 C CA . MET A 1 155 ? 74.524 3.096 42.034 1 46.57 171 MET A CA 1
ATOM 781 C C . MET A 1 155 ? 74.464 4.608 41.843 1 51.5 171 MET A C 1
ATOM 782 O O . MET A 1 155 ? 75.193 5.164 41.015 1 50.55 171 MET A O 1
ATOM 787 N N . ASN A 1 156 ? 73.614 5.295 42.616 1 45.36 172 ASN A N 1
ATOM 788 C CA . ASN A 1 156 ? 73.51 6.746 42.479 1 48.35 172 ASN A CA 1
ATOM 789 C C . ASN A 1 156 ? 74.801 7.436 42.894 1 49.74 172 ASN A C 1
ATOM 790 O O . ASN A 1 156 ? 75.259 8.368 42.22 1 47.19 172 ASN A O 1
ATOM 795 N N . ALA A 1 157 ? 75.398 7 44.007 1 54.84 173 ALA A N 1
ATOM 796 C CA . ALA A 1 157 ? 76.613 7.645 44.49 1 51.07 173 ALA A CA 1
ATOM 797 C C . ALA A 1 157 ? 77.743 7.513 43.479 1 51.92 173 ALA A C 1
ATOM 798 O O . ALA A 1 157 ? 78.429 8.495 43.178 1 50.9 173 ALA A O 1
ATOM 800 N N . PHE A 1 158 ? 77.932 6.319 42.916 1 48.87 174 PHE A N 1
ATOM 801 C CA . PHE A 1 158 ? 79.022 6.134 41.966 1 44.98 174 PHE A CA 1
ATOM 802 C C . PHE A 1 158 ? 78.721 6.766 40.61 1 48.44 174 PHE A C 1
ATOM 803 O O . PHE A 1 158 ? 79.622 7.323 39.978 1 48.86 174 PHE A O 1
ATOM 811 N N . GLN A 1 159 ? 77.477 6.691 40.135 1 49.17 175 GLN A N 1
ATOM 812 C CA . GLN A 1 159 ? 77.152 7.228 38.823 1 47.36 175 GLN A CA 1
ATOM 813 C C . GLN A 1 159 ? 76.974 8.739 38.823 1 48.05 175 GLN A C 1
ATOM 814 O O . GLN A 1 159 ? 76.9 9.332 37.74 1 41.56 175 GLN A O 1
ATOM 820 N N . SER A 1 160 ? 76.891 9.37 39.993 1 42.06 176 SER A N 1
ATOM 821 C CA . SER A 1 160 ? 76.854 10.822 40.072 1 44.59 176 SER A CA 1
ATOM 822 C C . SER A 1 160 ? 78.238 11.444 40.206 1 46.94 176 SER A C 1
ATOM 823 O O . SER A 1 160 ? 78.353 12.673 40.232 1 49.21 176 SER A O 1
ATOM 826 N N . ILE A 1 161 ? 79.287 10.635 40.288 1 45.83 177 ILE A N 1
ATOM 827 C CA . ILE A 1 161 ? 80.644 11.119 40.514 1 44.26 177 ILE A CA 1
ATOM 828 C C . ILE A 1 161 ? 81.414 11.021 39.197 1 43.36 177 ILE A C 1
ATOM 829 O O . ILE A 1 161 ? 81.536 9.915 38.651 1 47.11 177 ILE A O 1
ATOM 834 N N . PRO A 1 162 ? 81.922 12.124 38.659 1 48.07 178 PRO A N 1
ATOM 835 C CA . PRO A 1 162 ? 82.682 12.05 37.406 1 52.52 178 PRO A CA 1
ATOM 836 C C . PRO A 1 162 ? 84.011 11.339 37.597 1 54.42 178 PRO A C 1
ATOM 837 O O . PRO A 1 162 ? 84.578 11.295 38.691 1 57.33 178 PRO A O 1
ATOM 841 N N . GLU A 1 163 ? 84.505 10.77 36.499 1 51.51 179 GLU A N 1
ATOM 842 C CA . GLU A 1 163 ? 85.887 10.309 36.468 1 52.13 179 GLU A CA 1
ATOM 843 C C . GLU A 1 163 ? 86.829 11.427 36.048 1 57.21 179 GLU A C 1
ATOM 844 O O . GLU A 1 163 ? 87.884 11.612 36.664 1 66.27 179 GLU A O 1
ATOM 850 N N . LEU A 1 164 ? 86.458 12.182 35.017 1 55.2 180 LEU A N 1
ATOM 851 C CA . LEU A 1 164 ? 87.261 13.282 34.511 1 60.18 180 LEU A CA 1
ATOM 852 C C . LEU A 1 164 ? 86.523 14.599 34.7 1 69.21 180 LEU A C 1
ATOM 853 O O . LEU A 1 164 ? 85.292 14.655 34.639 1 60.47 180 LEU A O 1
ATOM 858 N N . SER A 1 165 ? 87.293 15.662 34.912 1 78.8 181 SER A N 1
ATOM 859 C CA . SER A 1 165 ? 86.725 16.995 35.092 1 69.72 181 SER A CA 1
ATOM 860 C C . SER A 1 165 ? 87.8 18.022 34.777 1 81.05 181 SER A C 1
ATOM 861 O O . SER A 1 165 ? 88.84 18.053 35.446 1 76.96 181 SER A O 1
ATOM 864 N N . LEU A 1 166 ? 87.559 18.843 33.752 1 85.43 182 LEU A N 1
ATOM 865 C CA . LEU A 1 166 ? 88.467 19.944 33.445 1 80.87 182 LEU A CA 1
ATOM 866 C C . LEU A 1 166 ? 88.639 20.85 34.653 1 86.38 182 LEU A C 1
ATOM 867 O O . LEU A 1 166 ? 89.763 21.096 35.109 1 89.41 182 LEU A O 1
ATOM 872 N N . ASP A 1 167 ? 87.527 21.347 35.186 1 97.31 183 ASP A N 1
ATOM 873 C CA . ASP A 1 167 ? 87.511 22.131 36.416 1 96.57 183 ASP A CA 1
ATOM 874 C C . ASP A 1 167 ? 87.986 21.254 37.565 1 89.03 183 ASP A C 1
ATOM 875 O O . ASP A 1 167 ? 87.2 20.527 38.173 1 91.67 183 ASP A O 1
ATOM 880 N N . SER A 1 168 ? 89.279 21.311 37.862 1 88.93 184 SER A N 1
ATOM 881 C CA . SER A 1 168 ? 89.806 20.658 39.045 1 85.71 184 SER A CA 1
ATOM 882 C C . SER A 1 168 ? 89.144 21.235 40.297 1 87.54 184 SER A C 1
ATOM 883 O O . SER A 1 168 ? 88.443 22.256 40.256 1 91.82 184 SER A O 1
ATOM 886 N N . LYS A 1 169 ? 89.38 20.56 41.422 1 83.81 185 LYS A N 1
ATOM 887 C CA . LYS A 1 169 ? 88.741 20.778 42.718 1 93.65 185 LYS A CA 1
ATOM 888 C C . LYS A 1 169 ? 87.27 20.379 42.709 1 93.24 185 LYS A C 1
ATOM 889 O O . LYS A 1 169 ? 86.616 20.453 43.758 1 93.79 185 LYS A O 1
ATOM 895 N N . THR A 1 170 ? 86.722 19.959 41.571 1 84.58 186 THR A N 1
ATOM 896 C CA . THR A 1 170 ? 85.447 19.258 41.546 1 83.08 186 THR A CA 1
ATOM 897 C C . THR A 1 170 ? 85.729 17.781 41.787 1 73.63 186 THR A C 1
ATOM 898 O O . THR A 1 170 ? 86.446 17.148 41.005 1 76.39 186 THR A O 1
ATOM 902 N N . GLY A 1 171 ? 85.186 17.248 42.878 1 63.71 187 GLY A N 1
ATOM 903 C CA . GLY A 1 171 ? 85.441 15.882 43.289 1 61.15 187 GLY A CA 1
ATOM 904 C C . GLY A 1 171 ? 85.254 14.851 42.196 1 59.39 187 GLY A C 1
ATOM 905 O O . GLY A 1 171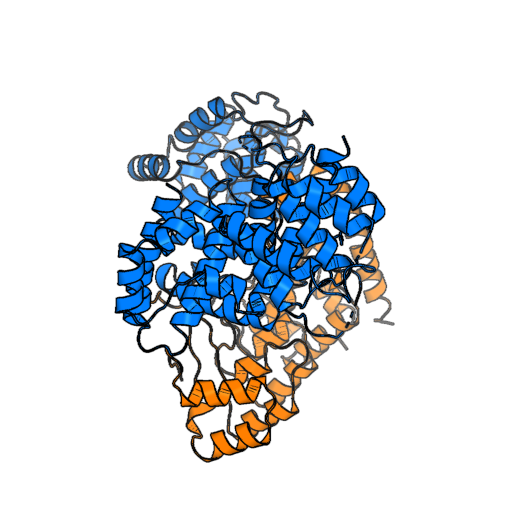 ? 84.163 14.714 41.635 1 55.73 187 GLY A O 1
ATOM 906 N N . THR A 1 172 ? 86.326 14.133 41.871 1 64.07 188 THR A N 1
ATOM 907 C CA . THR A 1 172 ? 86.277 13.04 40.915 1 56.52 188 THR A CA 1
ATOM 908 C C . THR A 1 172 ? 86.876 11.793 41.545 1 64.55 188 THR A C 1
ATOM 909 O O . THR A 1 172 ? 87.647 11.863 42.506 1 73.27 188 THR A O 1
ATOM 913 N N . LEU A 1 173 ? 86.5 10.643 40.991 1 58.07 189 LEU A N 1
ATOM 914 C CA . LEU A 1 173 ? 87.076 9.361 41.375 1 60.66 189 LEU A CA 1
ATOM 915 C C . LEU A 1 173 ? 87.258 8.54 40.111 1 60.2 189 LEU A C 1
ATOM 916 O O . LEU A 1 173 ? 86.298 8.333 39.362 1 57.19 189 LEU A O 1
ATOM 921 N N . SER A 1 174 ? 88.487 8.095 39.868 1 63.32 190 SER A N 1
ATOM 922 C CA . SER A 1 174 ? 88.781 7.306 38.684 1 57.97 190 SER A CA 1
ATOM 923 C C . SER A 1 174 ? 88.021 5.984 38.721 1 50.86 190 SER A C 1
ATOM 924 O O . SER A 1 174 ? 87.523 5.549 39.762 1 56.98 190 SER A O 1
ATOM 927 N N . MET A 1 175 ? 87.935 5.341 37.556 1 57 191 MET A N 1
ATOM 928 C CA . MET A 1 175 ? 87.331 4.014 37.499 1 57.28 191 MET A CA 1
ATOM 929 C C . MET A 1 175 ? 88.129 3.012 38.323 1 60.77 191 MET A C 1
ATOM 930 O O . MET A 1 175 ? 87.551 2.126 38.964 1 63.14 191 MET A O 1
ATOM 935 N N . LYS A 1 176 ? 89.46 3.141 38.319 1 63.56 192 LYS A N 1
ATOM 936 C CA . LYS A 1 176 ? 90.298 2.322 39.19 1 68.36 192 LYS A CA 1
ATOM 937 C C . LYS A 1 176 ? 89.859 2.439 40.645 1 68.03 192 LYS A C 1
ATOM 938 O O . LYS A 1 176 ? 89.766 1.431 41.356 1 67.66 192 LYS A O 1
ATOM 944 N N . THR A 1 177 ? 89.566 3.66 41.1 1 61.32 193 THR A N 1
ATOM 945 C CA . THR A 1 177 ? 89.18 3.861 42.492 1 55.54 193 THR A CA 1
ATOM 946 C C . THR A 1 177 ? 87.756 3.384 42.758 1 65.3 193 THR A C 1
ATOM 947 O O . THR A 1 177 ? 87.481 2.804 43.815 1 65.92 193 THR A O 1
ATOM 951 N N . LYS A 1 178 ? 86.838 3.624 41.819 1 62.11 194 LYS A N 1
ATOM 952 C CA . LYS A 1 178 ? 85.468 3.156 41.999 1 61.5 194 LYS A CA 1
ATOM 953 C C . LYS A 1 178 ? 85.414 1.638 42.081 1 62.08 194 LYS A C 1
ATOM 954 O O . LYS A 1 178 ? 84.697 1.08 42.918 1 62.01 194 LYS A O 1
ATOM 960 N N . LYS A 1 179 ? 86.171 0.952 41.22 1 62.25 195 LYS A N 1
ATOM 961 C CA . LYS A 1 179 ? 86.235 -0.503 41.285 1 57.6 195 LYS A CA 1
ATOM 962 C C . LYS A 1 179 ? 86.765 -0.991 42.627 1 69.39 195 LYS A C 1
ATOM 963 O O . LYS A 1 179 ? 86.416 -2.096 43.061 1 77.09 195 LYS A O 1
ATOM 969 N N . ALA A 1 180 ? 87.608 -0.199 43.293 1 62.68 196 ALA A N 1
ATOM 970 C CA . ALA A 1 180 ? 88.114 -0.632 44.589 1 71.39 196 ALA A CA 1
ATOM 971 C C . ALA A 1 180 ? 87.154 -0.278 45.717 1 67.63 196 ALA A C 1
ATOM 972 O O . ALA A 1 180 ? 86.969 -1.07 46.648 1 62.8 196 ALA A O 1
ATOM 974 N N . LEU A 1 181 ? 86.52 0.893 45.635 1 64.41 197 LEU A N 1
ATOM 975 C CA . LEU A 1 181 ? 85.625 1.341 46.699 1 69.26 197 LEU A CA 1
ATOM 976 C C . LEU A 1 181 ? 84.395 0.451 46.82 1 62.97 197 LEU A C 1
ATOM 977 O O . LEU A 1 181 ? 83.918 0.198 47.933 1 66.78 197 LEU A O 1
ATOM 982 N N . LEU A 1 182 ? 83.865 -0.028 45.694 1 52.95 198 LEU A N 1
ATOM 983 C CA . LEU A 1 182 ? 82.596 -0.753 45.732 1 50.5 198 LEU A CA 1
ATOM 984 C C . LEU A 1 182 ? 82.636 -1.97 46.65 1 68.38 198 LEU A C 1
ATOM 985 O O . LEU A 1 182 ? 81.742 -2.094 47.505 1 69.49 198 LEU A O 1
ATOM 990 N N . PRO A 1 183 ? 83.613 -2.883 46.552 1 69.05 199 PRO A N 1
ATOM 991 C CA . PRO A 1 183 ? 83.63 -4.012 47.498 1 71.52 199 PRO A CA 1
ATOM 992 C C . PRO A 1 183 ? 83.994 -3.601 48.912 1 65.84 199 PRO A C 1
ATOM 993 O O . PRO A 1 183 ? 83.569 -4.264 49.866 1 68.23 199 PRO A O 1
ATOM 997 N N . LEU A 1 184 ? 84.77 -2.527 49.076 1 67.61 200 LEU A N 1
ATOM 998 C CA . LEU A 1 184 ? 85.107 -2.059 50.416 1 69.51 200 LEU A CA 1
ATOM 999 C C . LEU A 1 184 ? 83.884 -1.502 51.135 1 71.7 200 LEU A C 1
ATOM 1000 O O . LEU A 1 184 ? 83.707 -1.73 52.337 1 74.06 200 LEU A O 1
ATOM 1005 N N . LEU A 1 185 ? 83.031 -0.766 50.418 1 67.11 201 LEU A N 1
ATOM 1006 C CA . LEU A 1 185 ? 81.866 -0.165 51.057 1 69.7 201 LEU A CA 1
ATOM 1007 C C . LEU A 1 185 ? 80.889 -1.219 51.561 1 71.61 201 LEU A C 1
ATOM 1008 O O . LEU A 1 185 ? 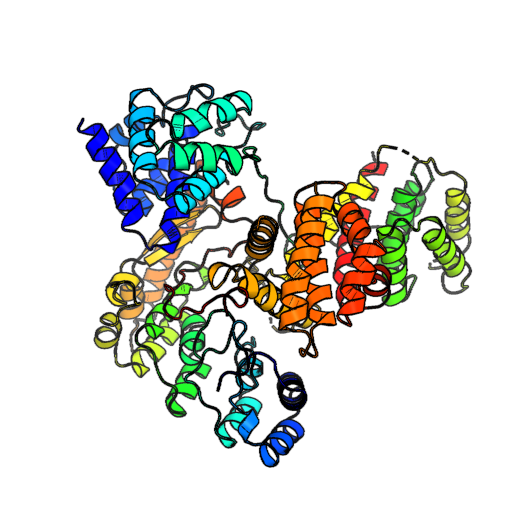80.15 -0.966 52.52 1 75.03 201 LEU A O 1
ATOM 1013 N N . ILE A 1 186 ? 80.867 -2.398 50.941 1 57.56 202 ILE A N 1
ATOM 1014 C CA . ILE A 1 186 ? 79.931 -3.439 51.347 1 69.32 202 ILE A CA 1
ATOM 1015 C C . ILE A 1 186 ? 80.677 -4.576 52.03 1 73.19 202 ILE A C 1
ATOM 1016 O O . ILE A 1 186 ? 80.255 -5.736 51.969 1 72.73 202 ILE A O 1
ATOM 1021 N N . GLU A 1 187 ? 81.782 -4.248 52.703 1 76.38 203 GLU A N 1
ATOM 1022 C CA . GLU A 1 187 ? 82.585 -5.283 53.345 1 74.34 203 GLU A CA 1
ATOM 1023 C C . GLU A 1 187 ? 81.862 -5.884 54.544 1 74.94 203 GLU A C 1
ATOM 1024 O O . GLU A 1 187 ? 81.872 -7.105 54.732 1 83.49 203 GLU A O 1
ATOM 1030 N N . LYS A 1 188 ? 81.239 -5.045 55.368 1 78.33 204 LYS A N 1
ATOM 1031 C CA . LYS A 1 188 ? 80.442 -5.507 56.497 1 71.7 204 LYS A CA 1
ATOM 1032 C C . LYS A 1 188 ? 79.011 -5.857 56.107 1 73.7 204 LYS A C 1
ATOM 1033 O O . LYS A 1 188 ? 78.207 -6.182 56.986 1 84.48 204 LYS A O 1
ATOM 1039 N N . VAL A 1 189 ? 78.677 -5.798 54.823 1 68.02 205 VAL A N 1
ATOM 1040 C CA . VAL A 1 189 ? 77.347 -6.169 54.354 1 78.5 205 VAL A CA 1
ATOM 1041 C C . VAL A 1 189 ? 77.248 -7.688 54.281 1 88.05 205 VAL A C 1
ATOM 1042 O O . VAL A 1 189 ? 78.245 -8.385 54.049 1 76.44 205 VAL A O 1
ATOM 1046 N N . ASP A 1 190 ? 76.042 -8.207 54.527 1 80.3 206 ASP A N 1
ATOM 1047 C CA . ASP A 1 190 ? 75.735 -9.618 54.32 1 87.42 206 ASP A CA 1
ATOM 1048 C C . ASP A 1 190 ? 76.316 -10.098 52.995 1 89.34 206 ASP A C 1
ATOM 1049 O O . ASP A 1 190 ? 76.113 -9.473 51.951 1 88.87 206 ASP A O 1
ATOM 1054 N N . THR A 1 191 ? 77.055 -11.212 53.049 1 90.31 207 THR A N 1
ATOM 1055 C CA . THR A 1 191 ? 77.807 -11.658 51.879 1 90.49 207 THR A CA 1
ATOM 1056 C C . THR A 1 191 ? 76.889 -12.068 50.733 1 83.81 207 THR A C 1
ATOM 1057 O O . THR A 1 191 ? 77.271 -11.949 49.562 1 89.29 207 THR A O 1
ATOM 1061 N N . SER A 1 192 ? 75.685 -12.552 51.041 1 76.21 208 SER A N 1
ATOM 1062 C CA . SER A 1 192 ? 74.713 -12.834 49.989 1 84.65 208 SER A CA 1
ATOM 1063 C C . SER A 1 192 ? 74.279 -11.549 49.292 1 86.04 208 SER A C 1
ATOM 1064 O O . SER A 1 192 ? 74.245 -11.478 48.057 1 78.86 208 SER A O 1
ATOM 1067 N N . ILE A 1 193 ? 73.947 -10.521 50.075 1 82.35 209 ILE A N 1
ATOM 1068 C CA . ILE A 1 193 ? 73.575 -9.23 49.508 1 77.25 209 ILE A CA 1
ATOM 1069 C C . ILE A 1 193 ? 74.758 -8.592 48.788 1 78.46 209 ILE A C 1
ATOM 1070 O O . ILE A 1 193 ? 74.584 -7.945 47.747 1 75 209 ILE A O 1
ATOM 1075 N N . ALA A 1 194 ? 75.973 -8.778 49.309 1 76.28 210 ALA A N 1
ATOM 1076 C CA . ALA A 1 194 ? 77.153 -8.174 48.699 1 81.47 210 ALA A CA 1
ATOM 1077 C C . ALA A 1 194 ? 77.353 -8.675 47.274 1 81.31 210 ALA A C 1
ATOM 1078 O O . ALA A 1 194 ? 77.373 -7.889 46.32 1 79.31 210 ALA A O 1
ATOM 1080 N N . LYS A 1 195 ? 77.502 -9.992 47.109 1 86.32 211 LYS A N 1
ATOM 1081 C CA . LYS A 1 195 ? 77.727 -10.539 45.776 1 78.08 211 LYS A CA 1
ATOM 1082 C C . LYS A 1 195 ? 76.527 -10.309 44.866 1 69.42 211 LYS A C 1
ATOM 1083 O O . LYS A 1 195 ? 76.692 -10.153 43.65 1 65.58 211 LYS A O 1
ATOM 1089 N N . SER A 1 196 ? 75.317 -10.271 45.434 1 78.32 212 SER A N 1
ATOM 1090 C CA . SER A 1 196 ? 74.144 -9.897 44.649 1 71.12 212 SER A CA 1
ATOM 1091 C C . SER A 1 196 ? 74.252 -8.466 44.136 1 73.66 212 SER A C 1
ATOM 1092 O O . SER A 1 196 ? 73.79 -8.164 43.029 1 66.39 212 SER A O 1
ATOM 1095 N N . ILE A 1 197 ? 74.867 -7.577 44.916 1 65.52 213 ILE A N 1
ATOM 1096 C CA . ILE A 1 197 ? 75.083 -6.212 44.449 1 74.28 213 ILE A CA 1
ATOM 1097 C C . ILE A 1 197 ? 76.237 -6.157 43.454 1 74.4 213 ILE A C 1
ATOM 1098 O O . ILE A 1 197 ? 76.151 -5.47 42.43 1 75.77 213 ILE A O 1
ATOM 1103 N N . MET A 1 198 ? 77.32 -6.897 43.719 1 59.28 214 MET A N 1
ATOM 1104 C CA . MET A 1 198 ? 78.436 -6.935 42.777 1 67.83 214 MET A CA 1
ATOM 1105 C C . MET A 1 198 ? 78.005 -7.454 41.412 1 70.68 214 MET A C 1
ATOM 1106 O O . MET A 1 198 ? 78.633 -7.127 40.397 1 67.57 214 MET A O 1
ATOM 1111 N N . SER A 1 199 ? 76.943 -8.259 41.363 1 58 215 SER A N 1
ATOM 1112 C CA . SER A 1 199 ? 76.464 -8.776 40.088 1 62.93 215 SER A CA 1
ATOM 1113 C C . SER A 1 199 ? 75.621 -7.746 39.347 1 71.03 215 SER A C 1
ATOM 1114 O O . SER A 1 199 ? 75.737 -7.609 38.124 1 69.86 215 SER A O 1
ATOM 1117 N N . GLN A 1 200 ? 74.769 -7.014 40.068 1 70.56 216 GLN A N 1
ATOM 1118 C CA . GLN A 1 200 ? 73.9 -6.043 39.412 1 69.38 216 GLN A CA 1
ATOM 1119 C C . GLN A 1 200 ? 74.628 -4.732 39.143 1 62.92 216 GLN A C 1
ATOM 1120 O O . GLN A 1 200 ? 74.415 -4.104 38.099 1 63.55 216 GLN A O 1
ATOM 1126 N N . LEU A 1 201 ? 75.497 -4.312 40.064 1 60.38 217 LEU A N 1
ATOM 1127 C CA . LEU A 1 201 ? 76.239 -3.057 39.932 1 64.89 217 LEU A CA 1
ATOM 1128 C C . LEU A 1 201 ? 77.401 -3.243 38.957 1 64.14 217 LEU A C 1
ATOM 1129 O O . LEU A 1 201 ? 78.579 -3.281 39.323 1 56 217 LEU A O 1
ATOM 1134 N N . THR A 1 202 ? 77.042 -3.358 37.681 1 61.02 218 THR A N 1
ATOM 1135 C CA . THR A 1 202 ? 78.041 -3.532 36.639 1 66.48 218 THR A CA 1
ATOM 1136 C C . THR A 1 202 ? 78.427 -2.217 35.981 1 76.85 218 THR A C 1
ATOM 1137 O O . THR A 1 202 ? 79.584 -2.05 35.575 1 75.9 218 THR A O 1
ATOM 1141 N N . ASP A 1 203 ? 77.493 -1.276 35.89 1 72.23 219 ASP A N 1
ATOM 1142 C CA . ASP A 1 203 ? 77.751 0.05 35.341 1 67.45 219 ASP A CA 1
ATOM 1143 C C . ASP A 1 203 ? 77.949 1.002 36.516 1 65.54 219 ASP A C 1
ATOM 1144 O O . ASP A 1 203 ? 76.985 1.535 37.071 1 58.19 219 ASP A O 1
ATOM 1149 N N . ILE A 1 204 ? 79.207 1.214 36.891 1 66.16 220 ILE A N 1
ATOM 1150 C CA . ILE A 1 204 ? 79.563 2.008 38.057 1 58.02 220 ILE A CA 1
ATOM 1151 C C . ILE A 1 204 ? 80.118 3.372 37.657 1 57.71 220 ILE A C 1
ATOM 1152 O O . ILE A 1 204 ? 80.481 4.174 38.525 1 56.55 220 ILE A O 1
ATOM 1157 N N . SER A 1 205 ? 80.158 3.669 36.359 1 58.58 221 SER A N 1
ATOM 1158 C CA . SER A 1 205 ? 80.805 4.863 35.839 1 54.22 221 SER A CA 1
ATOM 1159 C C . SER A 1 205 ? 79.88 6.076 35.926 1 59.07 221 SER A C 1
ATOM 1160 O O . SER A 1 205 ? 78.713 5.985 36.315 1 61.35 221 SER A O 1
ATOM 1163 N N . PHE A 1 206 ? 80.417 7.23 35.54 1 52 222 PHE A N 1
ATOM 1164 C CA . PHE A 1 206 ? 79.685 8.485 35.614 1 49.45 222 PHE A CA 1
ATOM 1165 C C . PHE A 1 206 ? 78.596 8.544 34.548 1 53.83 222 PHE A C 1
ATOM 1166 O O . PHE A 1 206 ? 78.819 8.188 33.388 1 56.03 222 PHE A O 1
ATOM 1174 N N . ASP A 1 207 ? 77.411 9 34.947 1 53.6 223 ASP A N 1
ATOM 1175 C CA . ASP A 1 207 ? 76.274 9.161 34.041 1 51.2 223 ASP A CA 1
ATOM 1176 C C . ASP A 1 207 ? 76.032 10.665 33.888 1 58.54 223 ASP A C 1
ATOM 1177 O O . ASP A 1 207 ? 75.332 11.287 34.685 1 49.31 223 ASP A O 1
ATOM 1182 N N . SER A 1 208 ? 76.616 11.249 32.845 1 55.53 224 SER A N 1
ATOM 1183 C CA . SER A 1 208 ? 76.402 12.656 32.505 1 59.17 224 SER A CA 1
ATOM 1184 C C . SER A 1 208 ? 75.064 12.763 31.782 1 51.06 224 SER A C 1
ATOM 1185 O O . SER A 1 208 ? 74.979 12.792 30.553 1 48.36 224 SER A O 1
ATOM 1188 N N . VAL A 1 209 ? 73.994 12.808 32.575 1 52.87 225 VAL A N 1
ATOM 1189 C CA . VAL A 1 209 ? 72.615 12.734 32.087 1 51 225 VAL A CA 1
ATOM 1190 C C . VAL A 1 209 ? 72.348 13.85 31.091 1 41.14 225 VAL A C 1
ATOM 1191 O O . VAL A 1 209 ? 72.31 15.028 31.458 1 45.79 225 VAL A O 1
ATOM 1195 N N . LEU A 1 210 ? 72.156 13.485 29.826 1 39.81 226 LEU A N 1
ATOM 1196 C CA . LEU A 1 210 ? 71.869 14.482 28.813 1 46.1 226 LEU A CA 1
ATOM 1197 C C . LEU A 1 210 ? 70.501 15.106 29.069 1 48.11 226 LEU A C 1
ATOM 1198 O O . LEU A 1 210 ? 69.58 14.429 29.532 1 44.9 226 LEU A O 1
ATOM 1203 N N . PRO A 1 211 ? 70.348 16.397 28.791 1 47.16 227 PRO A N 1
ATOM 1204 C CA . PRO A 1 211 ? 69.039 17.028 28.967 1 44.28 227 PRO A CA 1
ATOM 1205 C C . PRO A 1 211 ? 68.07 16.553 27.9 1 40.61 227 PRO A C 1
ATOM 1206 O O . PRO A 1 211 ? 68.464 16.099 26.824 1 47.47 227 PRO A O 1
ATOM 1210 N N . ALA A 1 212 ? 66.785 16.633 28.222 1 44.52 228 ALA A N 1
ATOM 1211 C CA . ALA A 1 212 ? 65.73 16.357 27.261 1 49.21 228 ALA A CA 1
ATOM 1212 C C . ALA A 1 212 ? 65.019 17.66 26.914 1 40.15 228 ALA A C 1
ATOM 1213 O O . ALA A 1 212 ? 64.953 18.585 27.726 1 42.2 228 ALA A O 1
ATOM 1215 N N . PHE A 1 213 ? 64.502 17.729 25.692 1 45.54 229 PHE A N 1
ATOM 1216 C CA . PHE A 1 213 ? 64.031 18.972 25.102 1 42.97 229 PHE A CA 1
ATOM 1217 C C . PHE A 1 213 ? 62.573 18.856 24.68 1 53.21 229 PHE A C 1
ATOM 1218 O O . PHE A 1 213 ? 62.14 17.814 24.174 1 45.69 229 PHE A O 1
ATOM 1226 N N . ARG A 1 214 ? 61.828 19.947 24.853 1 47.68 230 ARG A N 1
ATOM 1227 C CA . ARG A 1 214 ? 60.452 20.024 24.363 1 55.61 230 ARG A CA 1
ATOM 1228 C C . ARG A 1 214 ? 60.172 21.448 23.894 1 51.95 230 ARG A C 1
ATOM 1229 O O . ARG A 1 214 ? 59.683 22.289 24.658 1 46.93 230 ARG A O 1
ATOM 1237 N N . PRO A 1 215 ? 60.465 21.747 22.626 1 51.73 231 PRO A N 1
ATOM 1238 C CA . PRO A 1 215 ? 60.308 23.127 22.135 1 50.72 231 PRO A CA 1
ATOM 1239 C C . PRO A 1 215 ? 58.879 23.631 22.141 1 55.44 231 PRO A C 1
ATOM 1240 O O . PRO A 1 215 ? 58.675 24.85 22.11 1 59.78 231 PRO A O 1
ATOM 1244 N N . SER A 1 216 ? 57.884 22.745 22.183 1 52.07 232 SER A N 1
ATOM 1245 C CA . SER A 1 216 ? 56.497 23.178 22.052 1 48.8 232 SER A CA 1
ATOM 1246 C C . SER A 1 216 ? 55.992 23.937 23.272 1 52.38 232 SER A C 1
ATOM 1247 O O . SER A 1 216 ? 54.956 24.603 23.181 1 48.16 232 SER A O 1
ATOM 1250 N N . ILE A 1 217 ? 56.677 23.85 24.408 1 50.94 233 ILE A N 1
ATOM 1251 C CA . ILE A 1 217 ? 56.26 24.566 25.605 1 49.28 233 ILE A CA 1
ATOM 1252 C C . ILE A 1 217 ? 57.166 25.765 25.878 1 51.44 233 ILE A C 1
ATOM 1253 O O . ILE A 1 217 ? 57.159 26.306 26.983 1 47.92 233 ILE A O 1
ATOM 1258 N N . GLY A 1 218 ? 57.938 26.192 24.881 1 54.65 234 GLY A N 1
ATOM 1259 C CA . GLY A 1 218 ? 58.844 27.307 25.063 1 53.06 234 GLY A CA 1
ATOM 1260 C C . GLY A 1 218 ? 60.18 26.951 25.672 1 61.49 234 GLY A C 1
ATOM 1261 O O . GLY A 1 218 ? 60.76 27.774 26.384 1 60.36 234 GLY A O 1
ATOM 1262 N N . ASP A 1 219 ? 60.68 25.743 25.42 1 62.49 235 ASP A N 1
ATOM 1263 C CA . ASP A 1 219 ? 61.97 25.301 25.935 1 59.32 235 ASP A CA 1
ATOM 1264 C C . ASP A 1 219 ? 63.057 26.299 25.536 1 57.97 235 ASP A C 1
ATOM 1265 O O . ASP A 1 219 ? 63.283 26.505 24.334 1 62.99 235 ASP A O 1
ATOM 1270 N N . PRO A 1 220 ? 63.733 26.938 26.495 1 59.13 236 PRO A N 1
ATOM 1271 C CA . PRO A 1 220 ? 64.807 27.882 26.132 1 65.47 236 PRO A CA 1
ATOM 1272 C C . PRO A 1 220 ? 65.958 27.236 25.381 1 62.26 236 PRO A C 1
ATOM 1273 O O . PRO A 1 220 ? 66.761 27.96 24.78 1 67 236 PRO A O 1
ATOM 1277 N N . SER A 1 221 ? 66.059 25.905 25.392 1 54.59 237 SER A N 1
ATOM 1278 C CA . SER A 1 221 ? 67.177 25.235 24.741 1 63.14 237 SER A CA 1
ATOM 1279 C C . SER A 1 221 ? 67.076 25.298 23.223 1 66.64 237 SER A C 1
ATOM 1280 O O . SER A 1 221 ? 68.104 25.319 22.537 1 66 237 SER A O 1
ATOM 1283 N N . TYR A 1 222 ? 65.863 25.328 22.68 1 64.25 238 TYR A N 1
ATOM 1284 C CA . TYR A 1 222 ? 65.7 25.198 21.24 1 67.75 238 TYR A CA 1
ATOM 1285 C C . TYR A 1 222 ? 66.162 26.46 20.521 1 73.6 238 TYR A C 1
ATOM 1286 O O . TYR A 1 222 ? 65.902 27.582 20.965 1 68.22 238 TYR A O 1
ATOM 1295 N N . GLN A 1 223 ? 66.861 26.265 19.405 1 68.5 239 GLN A N 1
ATOM 1296 C CA . GLN A 1 223 ? 67.355 27.361 18.575 1 71.99 239 GLN A CA 1
ATOM 1297 C C . GLN A 1 223 ? 67.135 26.971 17.121 1 66.93 239 GLN A C 1
ATOM 1298 O O . GLN A 1 223 ? 67.787 26.046 16.625 1 66.31 239 GLN A O 1
ATOM 1304 N N . LYS A 1 224 ? 66.222 27.665 16.44 1 63.8 240 LYS A N 1
ATOM 1305 C CA . LYS A 1 224 ? 65.969 27.369 15.035 1 70.94 240 LYS A CA 1
ATOM 1306 C C . LYS A 1 224 ? 67.204 27.688 14.204 1 71.42 240 LYS A C 1
ATOM 1307 O O . LYS A 1 224 ? 67.8 28.76 14.34 1 77.95 240 LYS A O 1
ATOM 1313 N N . THR A 1 225 ? 67.588 26.743 13.346 1 74.24 241 THR A N 1
ATOM 1314 C CA . THR A 1 225 ? 68.803 26.881 12.557 1 78.75 241 THR A CA 1
ATOM 1315 C C . THR A 1 225 ? 68.728 28.114 11.661 1 84.43 241 THR A C 1
ATOM 1316 O O . THR A 1 225 ? 67.648 28.575 11.282 1 89.61 241 THR A O 1
ATOM 1320 N N . ASN A 1 226 ? 69.9 28.663 11.342 1 84.04 242 ASN A N 1
ATOM 1321 C CA . ASN A 1 226 ? 69.98 29.877 10.541 1 89.33 242 ASN A CA 1
ATOM 1322 C C . ASN A 1 226 ? 70.686 29.592 9.223 1 90.26 242 ASN A C 1
ATOM 1323 O O . ASN A 1 226 ? 71.684 30.24 8.893 1 99.56 242 ASN A O 1
ATOM 1328 N N . ILE A 1 227 ? 70.185 28.621 8.467 1 86.75 243 ILE A N 1
ATOM 1329 C CA . ILE A 1 227 ? 70.806 28.229 7.209 1 81.86 243 ILE A CA 1
ATOM 1330 C C . ILE A 1 227 ? 70.164 29.015 6.072 1 89.41 243 ILE A C 1
ATOM 1331 O O . ILE A 1 227 ? 68.934 29.038 5.928 1 92.18 243 ILE A O 1
ATOM 1336 N N . ASN A 1 228 ? 70.997 29.682 5.28 1 95.39 244 ASN A N 1
ATOM 1337 C CA . ASN A 1 228 ? 70.56 30.491 4.154 1 94.71 244 ASN A CA 1
ATOM 1338 C C . ASN A 1 228 ? 70.794 29.742 2.851 1 96.57 244 ASN A C 1
ATOM 1339 O O . ASN A 1 228 ? 71.481 28.72 2.805 1 95.49 244 ASN A O 1
ATOM 1344 N N . LEU A 1 229 ? 70.214 30.275 1.774 1 100.7 245 LEU A N 1
ATOM 1345 C CA . LEU A 1 229 ? 70.605 29.814 0.447 1 103.48 245 LEU A CA 1
ATOM 1346 C C . LEU A 1 229 ? 72.078 30.11 0.193 1 97.36 245 LEU A C 1
ATOM 1347 O O . LEU A 1 229 ? 72.765 29.333 -0.481 1 88.83 245 LEU A O 1
ATOM 1352 N N . ASN A 1 230 ? 72.583 31.213 0.751 1 94.68 246 ASN A N 1
ATOM 1353 C CA . ASN A 1 230 ? 73.989 31.564 0.58 1 97.77 246 ASN A CA 1
ATOM 1354 C C . ASN A 1 230 ? 74.889 30.656 1.41 1 98.74 246 ASN A C 1
ATOM 1355 O O . ASN A 1 230 ? 75.828 30.046 0.883 1 86.83 246 ASN A O 1
ATOM 1360 N N . LYS A 1 231 ? 74.62 30.558 2.717 1 100.85 247 LYS A N 1
ATOM 1361 C CA . LYS A 1 231 ? 75.428 29.694 3.574 1 91.05 247 LYS A CA 1
ATOM 1362 C C . LYS A 1 231 ? 75.349 28.24 3.137 1 88.43 247 LYS A C 1
ATOM 1363 O O . LYS A 1 231 ? 76.296 27.474 3.355 1 93.14 247 LYS A O 1
ATOM 1369 N N . TYR A 1 232 ? 74.233 27.837 2.528 1 91.11 248 TYR A N 1
ATOM 1370 C CA . TYR A 1 232 ? 74.126 26.479 2.008 1 95.53 248 TYR A CA 1
ATOM 1371 C C . TYR A 1 232 ? 75.135 26.25 0.892 1 99.32 248 TYR A C 1
ATOM 1372 O O . TYR A 1 232 ? 75.985 25.358 0.977 1 99.15 248 TYR A O 1
ATOM 1381 N N . LEU A 1 233 ? 75.07 27.078 -0.156 1 103 249 LEU A N 1
ATOM 1382 C CA . LEU A 1 233 ? 75.912 26.875 -1.333 1 104.47 249 LEU A CA 1
ATOM 1383 C C . LEU A 1 233 ? 77.395 26.904 -0.979 1 95.71 249 LEU A C 1
ATOM 1384 O O . LEU A 1 233 ? 78.179 26.105 -1.506 1 85.97 249 LEU A O 1
ATOM 1389 N N . SER A 1 234 ? 77.801 27.814 -0.089 1 97.01 250 SER A N 1
ATOM 1390 C CA . SER A 1 234 ? 79.209 27.895 0.29 1 98.1 250 SER A CA 1
ATOM 1391 C C . SER A 1 234 ? 79.66 26.631 1.014 1 99.73 250 SER A C 1
ATOM 1392 O O . SER A 1 234 ? 80.749 26.11 0.748 1 103.15 250 SER A O 1
ATOM 1395 N N . LEU A 1 235 ? 78.831 26.117 1.922 1 105.18 251 LEU A N 1
ATOM 1396 C CA . LEU A 1 235 ? 79.179 24.907 2.657 1 100.39 251 LEU A CA 1
ATOM 1397 C C . LEU A 1 235 ? 78.932 23.652 1.829 1 94.85 251 LEU A C 1
ATOM 1398 O O . LEU A 1 235 ? 79.701 22.689 1.916 1 97.48 251 LEU A O 1
ATOM 1403 N N . VAL A 1 236 ? 77.875 23.647 1.013 1 91.95 252 VAL A N 1
ATOM 1404 C CA . VAL A 1 236 ? 77.511 22.454 0.256 1 96.01 252 VAL A CA 1
ATOM 1405 C C . VAL A 1 236 ? 78.477 22.165 -0.881 1 105.05 252 VAL A C 1
ATOM 1406 O O . VAL A 1 236 ? 78.379 21.1 -1.505 1 102.96 252 VAL A O 1
ATOM 1410 N N . GLY A 1 237 ? 79.393 23.091 -1.177 1 110.6 253 GLY A N 1
ATOM 1411 C CA . GLY A 1 237 ? 80.52 22.795 -2.041 1 105.9 253 GLY A CA 1
ATOM 1412 C C . GLY A 1 237 ? 81.183 21.531 -1.539 1 111.41 253 GLY A C 1
ATOM 1413 O O . GLY A 1 237 ? 82.006 21.574 -0.619 1 110.8 253 GLY A O 1
ATOM 1414 N N . ASN A 1 238 ? 80.825 20.4 -2.148 1 114.92 254 ASN A N 1
ATOM 1415 C CA . ASN A 1 238 ? 80.902 19.106 -1.482 1 114.32 254 ASN A CA 1
ATOM 1416 C C . ASN A 1 238 ? 82.312 18.692 -1.075 1 115.21 254 ASN A C 1
ATOM 1417 O O . ASN A 1 238 ? 82.933 17.831 -1.705 1 113.88 254 ASN A O 1
ATOM 1422 N N . LYS A 1 239 ? 82.821 19.324 -0.02 1 108.19 255 LYS A N 1
ATOM 1423 C CA . LYS A 1 239 ? 83.811 18.714 0.854 1 105.62 255 LYS A CA 1
ATOM 1424 C C . LYS A 1 239 ? 83.156 17.793 1.871 1 112.19 255 LYS A C 1
ATOM 1425 O O . LYS A 1 239 ? 83.853 17.014 2.533 1 111.93 255 LYS A O 1
ATOM 1431 N N . THR A 1 240 ? 81.832 17.86 1.993 1 114.03 256 THR A N 1
ATOM 1432 C CA . THR A 1 240 ? 81.074 17.067 2.944 1 111.36 256 THR A CA 1
ATOM 1433 C C . THR A 1 240 ? 80.933 15.629 2.439 1 110.11 256 THR A C 1
ATOM 1434 O O . THR A 1 240 ? 81.464 15.253 1.388 1 111.83 256 THR A O 1
ATOM 1438 N N . ASP A 1 241 ? 80.222 14.805 3.21 1 97.44 257 ASP A N 1
ATOM 1439 C CA . ASP A 1 241 ? 79.845 13.458 2.806 1 96.19 257 ASP A CA 1
ATOM 1440 C C . ASP A 1 241 ? 78.331 13.397 2.605 1 91.93 257 ASP A C 1
ATOM 1441 O O . ASP A 1 241 ? 77.635 14.416 2.668 1 91.9 257 ASP A O 1
ATOM 1446 N N . ILE A 1 242 ? 77.818 12.183 2.384 1 88.3 258 ILE A N 1
ATOM 1447 C CA . ILE A 1 242 ? 76.402 12.014 2.061 1 86.45 258 ILE A CA 1
ATOM 1448 C C . ILE A 1 242 ? 75.522 12.448 3.229 1 87.47 258 ILE A C 1
ATOM 1449 O O . ILE A 1 242 ? 74.503 13.124 3.04 1 86.12 258 ILE A O 1
ATOM 1454 N N . SER A 1 243 ? 75.902 12.076 4.453 1 86.34 259 SER A N 1
ATOM 1455 C CA . SER A 1 243 ? 75.124 12.455 5.63 1 83.85 259 SER A CA 1
ATOM 1456 C C . SER A 1 243 ? 75.09 13.969 5.805 1 81.06 259 SER A C 1
ATOM 1457 O O . SER A 1 243 ? 74.014 14.574 5.877 1 82.23 259 SER A O 1
ATOM 1460 N N . GLU A 1 244 ? 76.268 14.597 5.864 1 86 260 GLU A N 1
ATOM 1461 C CA . GLU A 1 244 ? 76.34 16.048 5.991 1 85.2 260 GLU A CA 1
ATOM 1462 C C . GLU A 1 244 ? 75.633 16.744 4.836 1 90.94 260 GLU A C 1
ATOM 1463 O O . GLU A 1 244 ? 75.086 17.84 5.009 1 91.73 260 GLU A O 1
ATOM 1469 N N . PHE A 1 245 ? 75.629 16.123 3.655 1 90.68 261 PHE A N 1
ATOM 1470 C CA . PHE A 1 245 ? 74.918 16.692 2.517 1 91.58 261 PHE A CA 1
ATOM 1471 C C . PHE A 1 245 ? 73.409 16.587 2.706 1 90.72 261 PHE A C 1
ATOM 1472 O O . PHE A 1 245 ? 72.68 17.559 2.47 1 87.86 261 PHE A O 1
ATOM 1480 N N . LEU A 1 246 ? 72.922 15.425 3.152 1 86.98 262 LEU A N 1
ATOM 1481 C CA . LEU A 1 246 ? 71.483 15.247 3.317 1 84.03 262 LEU A CA 1
ATOM 1482 C C . LEU A 1 246 ? 70.943 16.077 4.476 1 83.81 262 LEU A C 1
ATOM 1483 O O . LEU A 1 246 ? 69.822 16.593 4.403 1 79.78 262 LEU A O 1
ATOM 1488 N N . ILE A 1 247 ? 71.717 16.212 5.556 1 82.63 263 ILE A N 1
ATOM 1489 C CA . ILE A 1 247 ? 71.257 16.996 6.701 1 78.13 263 ILE A CA 1
ATOM 1490 C C . ILE A 1 247 ? 71.049 18.45 6.298 1 78.64 263 ILE A C 1
ATOM 1491 O O . ILE A 1 247 ? 69.998 19.046 6.568 1 76.91 263 ILE A O 1
ATOM 1496 N N . LEU A 1 248 ? 72.05 19.04 5.64 1 80.01 264 LEU A N 1
ATOM 1497 C CA . LEU A 1 248 ? 71.948 20.438 5.231 1 83.1 264 LEU A CA 1
ATOM 1498 C C . LEU A 1 248 ? 70.825 20.638 4.222 1 80.51 264 LEU A C 1
ATOM 1499 O O . LEU A 1 248 ? 70.115 21.65 4.263 1 75.32 264 LEU A O 1
ATOM 1504 N N . THR A 1 249 ? 70.647 19.68 3.311 1 76.6 265 THR A N 1
ATOM 1505 C CA . THR A 1 249 ? 69.588 19.79 2.314 1 82.25 265 THR A CA 1
ATOM 1506 C C . THR A 1 249 ? 68.212 19.789 2.972 1 79.95 265 THR A C 1
ATOM 1507 O O . THR A 1 249 ? 67.356 20.62 2.643 1 67.81 265 THR A O 1
ATOM 1511 N N . ILE A 1 250 ? 67.983 18.863 3.907 1 77.29 266 ILE A N 1
ATOM 1512 C CA . ILE A 1 250 ? 66.715 18.837 4.631 1 75.18 266 ILE A CA 1
ATOM 1513 C C . ILE A 1 250 ? 66.589 20.067 5.522 1 74.78 266 ILE A C 1
ATOM 1514 O O . ILE A 1 250 ? 65.494 20.616 5.697 1 71.36 266 ILE A O 1
ATOM 1519 N N . GLY A 1 251 ? 67.706 20.523 6.096 1 73.53 267 GLY A N 1
ATOM 1520 C CA . GLY A 1 251 ? 67.689 21.774 6.833 1 70 267 GLY A CA 1
ATOM 1521 C C . GLY A 1 251 ? 67.444 22.975 5.943 1 73.82 267 GLY A C 1
ATOM 1522 O O . GLY A 1 251 ? 66.798 23.941 6.36 1 75.71 267 GLY A O 1
ATOM 1523 N N . LEU A 1 252 ? 67.946 22.932 4.707 1 79.1 268 LEU A N 1
ATOM 1524 C CA . LEU A 1 252 ? 67.693 24.021 3.77 1 75.43 268 LEU A CA 1
ATOM 1525 C C . LEU A 1 252 ? 66.257 23.984 3.26 1 81.11 268 LEU A C 1
ATOM 1526 O O . LEU A 1 252 ? 65.605 25.03 3.157 1 80.24 268 LEU A O 1
ATOM 1531 N N . PHE A 1 253 ? 65.746 22.791 2.935 1 79.22 269 PHE A N 1
ATOM 1532 C CA . PHE A 1 253 ? 64.365 22.681 2.469 1 75.63 269 PHE A CA 1
ATOM 1533 C C . PHE A 1 253 ? 63.37 23.059 3.56 1 79.51 269 PHE A C 1
ATOM 1534 O O . PHE A 1 253 ? 62.243 23.463 3.254 1 86.83 269 PHE A O 1
ATOM 1542 N N . THR A 1 254 ? 63.762 22.935 4.83 1 81.17 270 THR A N 1
ATOM 1543 C CA . THR A 1 254 ? 62.836 23.204 5.926 1 84.99 270 THR A CA 1
ATOM 1544 C C . THR A 1 254 ? 62.677 24.7 6.168 1 78.62 270 THR A C 1
ATOM 1545 O O . THR A 1 254 ? 61.554 25.199 6.296 1 81.57 270 THR A O 1
ATOM 1549 N N . SER A 1 255 ? 63.793 25.429 6.242 1 79.36 271 SER A N 1
ATOM 1550 C CA . SER A 1 255 ? 63.719 26.86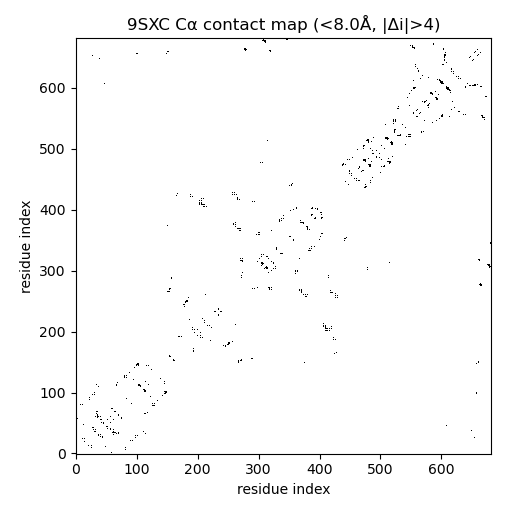5 6.484 1 84.79 271 SER A CA 1
ATOM 1551 C C . SER A 1 255 ? 63.168 27.611 5.276 1 84.98 271 SER A C 1
ATOM 1552 O O . SER A 1 255 ? 62.455 28.608 5.44 1 86.22 271 SER A O 1
ATOM 1555 N N . LEU A 1 256 ? 63.476 27.146 4.068 1 83.25 272 LEU A N 1
ATOM 1556 C CA . LEU A 1 256 ? 63.03 27.794 2.841 1 82.93 272 LEU A CA 1
ATOM 1557 C C . LEU A 1 256 ? 61.694 27.265 2.333 1 85.02 272 LEU A C 1
ATOM 1558 O O . LEU A 1 256 ? 61.233 27.713 1.277 1 84.8 272 LEU A O 1
ATOM 1563 N N . LYS A 1 257 ? 61.067 26.329 3.051 1 82.72 273 LYS A N 1
ATOM 1564 C CA . LYS A 1 257 ? 59.745 25.802 2.7 1 73.86 273 LYS A CA 1
ATOM 1565 C C . LYS A 1 257 ? 59.742 25.18 1.302 1 73.54 273 LYS A C 1
ATOM 1566 O O . LYS A 1 257 ? 58.858 25.438 0.483 1 82.63 273 LYS A O 1
ATOM 1572 N N . ILE A 1 258 ? 60.743 24.342 1.034 1 77.87 274 ILE A N 1
ATOM 1573 C CA . ILE A 1 258 ? 60.873 23.677 -0.26 1 74.44 274 ILE A CA 1
ATOM 1574 C C . ILE A 1 258 ? 60.199 22.313 -0.185 1 81.93 274 ILE A C 1
ATOM 1575 O O . ILE A 1 258 ? 60.725 21.314 -0.689 1 87.55 274 ILE A O 1
ATOM 1580 N N . GLY A 1 259 ? 59.033 22.253 0.448 1 86.55 275 GLY A N 1
ATOM 1581 C CA . GLY A 1 259 ? 58.322 20.995 0.536 1 84.23 275 GLY A CA 1
ATOM 1582 C C . GLY A 1 259 ? 57.225 20.954 1.577 1 81.23 275 GLY A C 1
ATOM 1583 O O . GLY A 1 259 ? 57.187 21.775 2.5 1 74.79 275 GLY A O 1
ATOM 1584 N N . ASP A 1 260 ? 56.324 19.988 1.429 1 83.04 276 ASP A N 1
ATOM 1585 C CA . ASP A 1 260 ? 55.246 19.788 2.381 1 84.14 276 ASP A CA 1
ATOM 1586 C C . ASP A 1 260 ? 55.811 19.374 3.739 1 83.29 276 ASP A C 1
ATOM 1587 O O . ASP A 1 260 ? 56.957 18.932 3.857 1 76.05 276 ASP A O 1
ATOM 1592 N N . LYS A 1 261 ? 54.988 19.536 4.78 1 83.48 277 LYS A N 1
ATOM 1593 C CA . LYS A 1 261 ? 55.394 19.087 6.109 1 76.19 277 LYS A CA 1
ATOM 1594 C C . LYS A 1 261 ? 55.621 17.581 6.129 1 81.75 277 LYS A C 1
ATOM 1595 O O . LYS A 1 261 ? 56.6 17.098 6.711 1 72.12 277 LYS A O 1
ATOM 1601 N N . GLY A 1 262 ? 54.731 16.821 5.487 1 66.81 278 GLY A N 1
ATOM 1602 C CA . GLY A 1 262 ? 54.947 15.394 5.343 1 69.03 278 GLY A CA 1
ATOM 1603 C C . GLY A 1 262 ? 56.092 15.039 4.42 1 75.63 278 GLY A C 1
ATOM 1604 O O . GLY A 1 262 ? 56.648 13.942 4.532 1 75.85 278 GLY A O 1
ATOM 1605 N N . PHE A 1 263 ? 56.455 15.942 3.507 1 77.76 279 PHE A N 1
ATOM 1606 C CA . PHE A 1 263 ? 57.602 15.695 2.639 1 75.29 279 PHE A CA 1
ATOM 1607 C C . PHE A 1 263 ? 58.907 15.807 3.418 1 75.29 279 PHE A C 1
ATOM 1608 O O . PHE A 1 263 ? 59.792 14.951 3.294 1 72.26 279 PHE A O 1
ATOM 1616 N N . LEU A 1 264 ? 59.044 16.86 4.229 1 70.57 280 LEU A N 1
ATOM 1617 C CA . LEU A 1 264 ? 60.231 17.004 5.066 1 70.82 280 LEU A CA 1
ATOM 1618 C C . LEU A 1 264 ? 60.329 15.867 6.076 1 78.24 280 LEU A C 1
ATOM 1619 O O . LEU A 1 264 ? 61.426 15.372 6.366 1 69.52 280 LEU A O 1
ATOM 1624 N N . GLN A 1 265 ? 59.188 15.439 6.619 1 73.98 281 GLN A N 1
ATOM 1625 C CA . GLN A 1 265 ? 59.171 14.275 7.497 1 67.41 281 GLN A CA 1
ATOM 1626 C C . GLN A 1 265 ? 59.53 13 6.743 1 64.01 281 GLN A C 1
ATOM 1627 O O . GLN A 1 265 ? 60.153 12.098 7.313 1 63.46 281 GLN A O 1
ATOM 1633 N N . GLU A 1 266 ? 59.148 12.905 5.468 1 60.51 282 GLU A N 1
ATOM 1634 C CA . GLU A 1 266 ? 59.514 11.735 4.678 1 63.83 282 GLU A CA 1
ATOM 1635 C C . GLU A 1 266 ? 61.007 11.724 4.373 1 71.25 282 GLU A C 1
ATOM 1636 O O . GLU A 1 266 ? 61.635 10.659 4.358 1 66.85 282 GLU A O 1
ATOM 1642 N N . LEU A 1 267 ? 61.593 12.898 4.123 1 66.79 283 LEU A N 1
ATOM 1643 C CA . LEU A 1 267 ? 63.04 12.973 3.949 1 75.89 283 LEU A CA 1
ATOM 1644 C C . LEU A 1 267 ? 63.764 12.653 5.248 1 71.52 283 LEU A C 1
ATOM 1645 O O . LEU A 1 267 ? 64.768 11.931 5.246 1 65.47 283 LEU A O 1
ATOM 1650 N N . SER A 1 268 ? 63.267 13.184 6.367 1 65.97 284 SER A N 1
ATOM 1651 C CA . SER A 1 268 ? 63.905 12.938 7.654 1 66.43 284 SER A CA 1
ATOM 1652 C C . SER A 1 268 ? 63.812 11.472 8.061 1 63.18 284 SER A C 1
ATOM 1653 O O . SER A 1 268 ? 64.719 10.958 8.726 1 61.78 284 SER A O 1
ATOM 1656 N N . ALA A 1 269 ? 62.738 10.783 7.671 1 64.85 285 ALA A N 1
ATOM 1657 C CA . ALA A 1 269 ? 62.623 9.366 7.996 1 62.55 285 ALA A CA 1
ATOM 1658 C C . ALA A 1 269 ? 63.507 8.509 7.097 1 69.37 285 ALA A C 1
ATOM 1659 O O . ALA A 1 269 ? 63.966 7.442 7.52 1 63.02 285 ALA A O 1
ATOM 1661 N N . ASP A 1 270 ? 63.751 8.948 5.86 1 72.27 286 ASP A N 1
ATOM 1662 C CA . ASP A 1 270 ? 64.694 8.232 5.007 1 69.4 286 ASP A CA 1
ATOM 1663 C C . ASP A 1 270 ? 66.121 8.393 5.513 1 66.35 286 ASP A C 1
ATOM 1664 O O . ASP A 1 270 ? 66.921 7.454 5.44 1 67.33 286 ASP A O 1
ATOM 1669 N N . TYR A 1 271 ? 66.464 9.577 6.026 1 58.5 287 TYR A N 1
ATOM 1670 C CA . TYR A 1 271 ? 67.798 9.763 6.583 1 62.56 287 TYR A CA 1
ATOM 1671 C C . TYR A 1 271 ? 67.967 8.972 7.871 1 67.9 287 TYR A C 1
ATOM 1672 O O . TYR A 1 271 ? 69.029 8.386 8.113 1 69.46 287 TYR A O 1
ATOM 1681 N N . LEU A 1 272 ? 66.934 8.961 8.717 1 60.69 288 LEU A N 1
ATOM 1682 C CA . LEU A 1 272 ? 67.014 8.249 9.986 1 59.63 288 LEU A CA 1
ATOM 1683 C C . LEU A 1 272 ? 67.291 6.768 9.773 1 65.92 288 LEU A C 1
ATOM 1684 O O . LEU A 1 272 ? 68.14 6.182 10.456 1 59.5 288 LEU A O 1
ATOM 1689 N N . PHE A 1 273 ? 66.596 6.148 8.82 1 66.33 289 PHE A N 1
ATOM 1690 C CA . PHE A 1 273 ? 66.758 4.731 8.537 1 62.86 289 PHE A CA 1
ATOM 1691 C C . PHE A 1 273 ? 67.868 4.451 7.528 1 68.85 289 PHE A C 1
ATOM 1692 O O . PHE A 1 273 ? 67.891 3.367 6.932 1 76.38 289 PHE A O 1
ATOM 1700 N N . VAL A 1 274 ? 68.796 5.394 7.352 1 61.73 290 VAL A N 1
ATOM 1701 C CA . VAL A 1 274 ? 69.976 5.232 6.504 1 70.43 290 VAL A CA 1
ATOM 1702 C C . VAL A 1 274 ? 69.554 4.802 5.105 1 78.68 290 VAL A C 1
ATOM 1703 O O . VAL A 1 274 ? 70.153 3.902 4.506 1 87.95 290 VAL A O 1
ATOM 1707 N N . ARG A 1 275 ? 68.504 5.424 4.585 1 75.18 291 ARG A N 1
ATOM 1708 C CA . ARG A 1 275 ? 68.122 5.249 3.185 1 74.95 291 ARG A CA 1
ATOM 1709 C C . ARG A 1 275 ? 68.598 6.451 2.374 1 78.21 291 ARG A C 1
ATOM 1710 O O . ARG A 1 275 ? 67.824 7.169 1.743 1 78.34 291 ARG A O 1
ATOM 1718 N N . TYR A 1 276 ? 69.917 6.662 2.428 1 81.61 292 TYR A N 1
ATOM 1719 C CA . TYR A 1 276 ? 70.511 7.837 1.801 1 88.43 292 TYR A CA 1
ATOM 1720 C C . TYR A 1 276 ? 70.283 7.845 0.297 1 91.66 292 TYR A C 1
ATOM 1721 O O . TYR A 1 276 ? 70.12 8.916 -0.301 1 90.5 292 TYR A O 1
ATOM 1730 N N . ASP A 1 277 ? 70.267 6.667 -0.329 1 92.74 293 ASP A N 1
ATOM 1731 C CA . ASP A 1 277 ? 69.966 6.595 -1.754 1 91.28 293 ASP A CA 1
ATOM 1732 C C . ASP A 1 277 ? 68.505 6.94 -2.023 1 85.89 293 ASP A C 1
ATOM 1733 O O . ASP A 1 277 ? 68.197 7.659 -2.981 1 86.63 293 ASP A O 1
ATOM 1738 N N . ASP A 1 278 ? 67.593 6.449 -1.178 1 84.58 294 ASP A N 1
ATOM 1739 C CA . ASP A 1 278 ? 66.185 6.816 -1.308 1 79.28 294 ASP A CA 1
ATOM 1740 C C . ASP A 1 278 ? 65.964 8.291 -0.997 1 83.95 294 ASP A C 1
ATOM 1741 O O . ASP A 1 278 ? 65.134 8.947 -1.637 1 87.85 294 ASP A O 1
ATOM 1746 N N . CYS A 1 279 ? 66.693 8.832 -0.018 1 86.07 295 CYS A N 1
ATOM 1747 C CA . CYS A 1 279 ? 66.492 10.225 0.368 1 83.37 295 CYS A CA 1
ATOM 1748 C C . CYS A 1 279 ? 66.988 11.173 -0.715 1 89.51 295 CYS A C 1
ATOM 1749 O O . CYS A 1 279 ? 66.296 12.132 -1.079 1 93.15 295 CYS A O 1
ATOM 1752 N N . LEU A 1 280 ? 68.188 10.921 -1.246 1 90.59 296 LEU A N 1
ATOM 1753 C CA . LEU A 1 280 ? 68.752 11.816 -2.252 1 95 296 LEU A CA 1
ATOM 1754 C C . LEU A 1 280 ? 67.923 11.805 -3.53 1 91.43 296 LEU A C 1
ATOM 1755 O O . LEU A 1 280 ? 67.757 12.844 -4.18 1 86.33 296 LEU A O 1
ATOM 1760 N N . HIS A 1 281 ? 67.385 10.639 -3.9 1 93.74 297 HIS A N 1
ATOM 1761 C CA . HIS A 1 281 ? 66.582 10.546 -5.115 1 96.78 297 HIS A CA 1
ATOM 1762 C C . HIS A 1 281 ? 65.343 11.43 -5.03 1 96.1 297 HIS A C 1
ATOM 1763 O O . HIS A 1 281 ? 65.003 12.13 -5.991 1 98.73 297 HIS A O 1
ATOM 1770 N N . LYS A 1 282 ? 64.658 11.419 -3.883 1 96.83 298 LYS A N 1
ATOM 1771 C CA . LYS A 1 282 ? 63.498 12.284 -3.696 1 97.52 298 LYS A CA 1
ATOM 1772 C C . LYS A 1 282 ? 63.881 13.757 -3.626 1 92.96 298 LYS A C 1
ATOM 1773 O O . LYS A 1 282 ? 63.012 14.619 -3.801 1 93.22 298 LYS A O 1
ATOM 1779 N N . ILE A 1 283 ? 65.156 14.063 -3.375 1 83.87 299 ILE A N 1
ATOM 1780 C CA . ILE A 1 283 ? 65.602 15.452 -3.341 1 89.68 299 ILE A CA 1
ATOM 1781 C C . ILE A 1 283 ? 65.846 15.975 -4.751 1 98.89 299 ILE A C 1
ATOM 1782 O O . ILE A 1 283 ? 65.54 17.132 -5.058 1 96.53 299 ILE A O 1
ATOM 1787 N N . ILE A 1 284 ? 66.401 15.137 -5.63 1 99.15 300 ILE A N 1
ATOM 1788 C CA . ILE A 1 284 ? 66.536 15.529 -7.028 1 95.78 300 ILE A CA 1
ATOM 1789 C C . ILE A 1 284 ? 65.163 15.674 -7.669 1 96.63 300 ILE A C 1
ATOM 1790 O O . ILE A 1 284 ? 64.954 16.555 -8.512 1 101.1 300 ILE A O 1
ATOM 1795 N N . GLU A 1 285 ? 64.205 14.831 -7.274 1 101 301 GLU A N 1
ATOM 1796 C CA . GLU A 1 285 ? 62.853 14.938 -7.813 1 100.46 301 GLU A CA 1
ATOM 1797 C C . GLU A 1 285 ? 62.176 16.227 -7.363 1 98.11 301 GLU A C 1
ATOM 1798 O O . GLU A 1 285 ? 61.389 16.814 -8.114 1 107.65 301 GLU A O 1
ATOM 1804 N N . LYS A 1 286 ? 62.46 16.68 -6.139 1 92.67 302 LYS A N 1
ATOM 1805 C CA . LYS A 1 286 ? 61.864 17.927 -5.673 1 94.39 302 LYS A CA 1
ATOM 1806 C C . LYS A 1 286 ? 62.484 19.133 -6.363 1 102.75 302 LYS A C 1
ATOM 1807 O O . LYS A 1 286 ? 61.8 20.14 -6.576 1 103.26 302 LYS A O 1
ATOM 1813 N N . LEU A 1 287 ? 63.769 19.051 -6.72 1 99.7 303 LEU A N 1
ATOM 1814 C CA . LEU A 1 287 ? 64.421 20.17 -7.393 1 100.2 303 LEU A CA 1
ATOM 1815 C C . LEU A 1 287 ? 63.971 20.298 -8.841 1 102.68 303 LEU A C 1
ATOM 1816 O O . LEU A 1 287 ? 64.016 21.397 -9.407 1 99.59 303 LEU A O 1
ATOM 1821 N N . LYS A 1 288 ? 63.533 19.196 -9.455 1 101.57 304 LYS A N 1
ATOM 1822 C CA . LYS A 1 288 ? 63.03 19.239 -10.822 1 96.12 304 LYS A CA 1
ATOM 1823 C C . LYS A 1 288 ? 61.737 20.032 -10.951 1 91.41 304 LYS A C 1
ATOM 1824 O O . LYS A 1 288 ? 61.33 20.338 -12.076 1 93.93 304 LYS A O 1
ATOM 1830 N N . GLU A 1 289 ? 61.084 20.365 -9.842 1 91.65 305 GLU A N 1
ATOM 1831 C CA . GLU A 1 289 ? 59.903 21.209 -9.9 1 96.24 305 GLU A CA 1
ATOM 1832 C C . GLU A 1 289 ? 60.284 22.628 -10.307 1 100.74 305 GLU A C 1
ATOM 1833 O O . GLU A 1 289 ? 61.365 23.126 -9.985 1 98.72 305 GLU A O 1
ATOM 1839 N N . LYS A 1 290 ? 59.378 23.279 -11.025 1 99.87 306 LYS A N 1
ATOM 1840 C CA . LYS A 1 290 ? 59.632 24.601 -11.581 1 97.48 306 LYS A CA 1
ATOM 1841 C C . LYS A 1 290 ? 59.406 25.726 -10.581 1 99.29 306 LYS A C 1
ATOM 1842 O O . LYS A 1 290 ? 60.004 26.798 -10.731 1 106.52 306 LYS A O 1
ATOM 1848 N N . GLU A 1 291 ? 58.563 25.521 -9.572 1 98.82 307 GLU A N 1
ATOM 1849 C CA . GLU A 1 291 ? 58.358 26.553 -8.565 1 104.73 307 GLU A CA 1
ATOM 1850 C C . GLU A 1 291 ? 59.428 26.537 -7.483 1 99.29 307 GLU A C 1
ATOM 1851 O O . GLU A 1 291 ? 59.334 27.32 -6.531 1 97.08 307 GLU A O 1
ATOM 1857 N N . VAL A 1 292 ? 60.432 25.672 -7.599 1 100.74 308 VAL A N 1
ATOM 1858 C CA . VAL A 1 292 ? 61.491 25.589 -6.602 1 107.05 308 VAL A CA 1
ATOM 1859 C C . VAL A 1 292 ? 62.862 25.95 -7.155 1 108.77 308 VAL A C 1
ATOM 1860 O O . VAL A 1 292 ? 63.777 26.221 -6.359 1 112.06 308 VAL A O 1
ATOM 1864 N N . ILE A 1 293 ? 63.051 25.974 -8.477 1 107.6 309 ILE A N 1
ATOM 1865 C CA . ILE A 1 293 ? 64.381 26.224 -9.023 1 110.61 309 ILE A CA 1
ATOM 1866 C C . ILE A 1 293 ? 64.837 27.653 -8.744 1 110.53 309 ILE A C 1
ATOM 1867 O O . ILE A 1 293 ? 66.043 27.922 -8.673 1 110.79 309 ILE A O 1
ATOM 1872 N N . GLU A 1 294 ? 63.904 28.588 -8.575 1 108.72 310 GLU A N 1
ATOM 1873 C CA . GLU A 1 294 ? 64.291 29.928 -8.155 1 107.55 310 GLU A CA 1
ATOM 1874 C C . GLU A 1 294 ? 64.319 30.064 -6.638 1 106.9 310 GLU A C 1
ATOM 1875 O O . GLU A 1 294 ? 65.192 30.758 -6.103 1 102.51 310 GLU A O 1
ATOM 1881 N N . GLN A 1 295 ? 63.409 29.385 -5.94 1 97.97 311 GLN A N 1
ATOM 1882 C CA . GLN A 1 295 ? 63.342 29.405 -4.482 1 101.49 311 GLN A CA 1
ATOM 1883 C C . GLN A 1 295 ? 62.306 28.405 -3.975 1 104.01 311 GLN A C 1
ATOM 1884 O O . GLN A 1 295 ? 61.645 28.638 -2.963 1 94.46 311 GLN A O 1
ATOM 1890 N N . GLU A 1 298 ? 67.665 27.829 -10.347 1 111.43 314 GLU A N 1
ATOM 1891 C CA . GLU A 1 298 ? 68.041 27.402 -11.688 1 103.17 314 GLU A CA 1
ATOM 1892 C C . GLU A 1 298 ? 69.56 27.434 -11.838 1 109.78 314 GLU A C 1
ATOM 1893 O O . GLU A 1 298 ? 70.162 26.509 -12.383 1 108.52 314 GLU A O 1
ATOM 1899 N N . LYS A 1 299 ? 70.17 28.506 -11.333 1 118.11 315 LYS A N 1
ATOM 1900 C CA . LYS A 1 299 ? 71.619 28.654 -11.325 1 116.14 315 LYS A CA 1
ATOM 1901 C C . LYS A 1 299 ? 72.234 28.042 -10.075 1 115.16 315 LYS A C 1
ATOM 1902 O O . LYS A 1 299 ? 73.264 27.363 -10.155 1 112.55 315 LYS A O 1
ATOM 1908 N N . GLU A 1 300 ? 71.609 28.269 -8.919 1 114.17 316 GLU A N 1
ATOM 1909 C CA . GLU A 1 300 ? 72.067 27.656 -7.68 1 114.21 316 GLU A CA 1
ATOM 1910 C C . GLU A 1 300 ? 71.615 26.206 -7.559 1 110.94 316 GLU A C 1
ATOM 1911 O O . GLU A 1 300 ? 72.282 25.41 -6.887 1 108.07 316 GLU A O 1
ATOM 1917 N N . VAL A 1 301 ? 70.496 25.846 -8.193 1 110.37 317 VAL A N 1
ATOM 1918 C CA . VAL A 1 301 ? 70.049 24.457 -8.171 1 106.58 317 VAL A CA 1
ATOM 1919 C C . VAL A 1 301 ? 71.006 23.579 -8.962 1 110.47 317 VAL A C 1
ATOM 1920 O O . VAL A 1 301 ? 71.189 22.397 -8.641 1 110.43 317 VAL A O 1
ATOM 1924 N N . GLN A 1 302 ? 71.632 24.132 -10.004 1 111.58 318 GLN A N 1
ATOM 1925 C CA . GLN A 1 302 ? 72.68 23.404 -10.706 1 110.76 318 GLN A CA 1
ATOM 1926 C C . GLN A 1 302 ? 73.855 23.106 -9.781 1 112.28 318 GLN A C 1
ATOM 1927 O O . GLN A 1 302 ? 74.487 22.048 -9.897 1 110.98 318 GLN A O 1
ATOM 1933 N N . LYS A 1 303 ? 74.158 24.021 -8.854 1 115.35 319 LYS A N 1
ATOM 1934 C CA . LYS A 1 303 ? 75.233 23.783 -7.897 1 116.07 319 LYS A CA 1
ATOM 1935 C C . LYS A 1 303 ? 74.871 22.687 -6.902 1 113.74 319 LYS A C 1
ATOM 1936 O O . LYS A 1 303 ? 75.76 21.998 -6.388 1 111.22 319 LYS A O 1
ATOM 1942 N N . ILE A 1 304 ? 73.581 22.521 -6.608 1 108.54 320 ILE A N 1
ATOM 1943 C CA . ILE A 1 304 ? 73.162 21.458 -5.703 1 104.65 320 ILE A CA 1
ATOM 1944 C C . ILE A 1 304 ? 73.321 20.098 -6.366 1 110.07 320 ILE A C 1
ATOM 1945 O O . ILE A 1 304 ? 73.641 19.106 -5.699 1 109.92 320 ILE A O 1
ATOM 1950 N N . LEU A 1 305 ? 73.121 20.024 -7.684 1 109.71 321 LEU A N 1
ATOM 1951 C CA . LEU A 1 305 ? 73.262 18.748 -8.377 1 104.78 321 LEU A CA 1
ATOM 1952 C C . LEU A 1 305 ? 74.724 18.332 -8.488 1 110.28 321 LEU A C 1
ATOM 1953 O O . LEU A 1 305 ? 75.054 17.157 -8.29 1 104.64 321 LEU A O 1
ATOM 1958 N N . GLU A 1 306 ? 75.614 19.279 -8.801 1 114.76 322 GLU A N 1
ATOM 1959 C CA . GLU A 1 306 ? 77.026 18.942 -8.955 1 112.84 322 GLU A CA 1
ATOM 1960 C C . GLU A 1 306 ? 77.64 18.479 -7.64 1 111.25 322 GLU A C 1
ATOM 1961 O O . GLU A 1 306 ? 78.551 17.644 -7.646 1 114.43 322 GLU A O 1
ATOM 1967 N N . ALA A 1 307 ? 77.156 19.001 -6.51 1 112.36 323 ALA A N 1
ATOM 1968 C CA . ALA A 1 307 ? 77.647 18.541 -5.217 1 109.02 323 ALA A CA 1
ATOM 1969 C C . ALA A 1 307 ? 77.322 17.071 -4.988 1 108 323 ALA A C 1
ATOM 1970 O O . ALA A 1 307 ? 78.097 16.36 -4.338 1 104.11 323 ALA A O 1
ATOM 1972 N N . SER A 1 308 ? 76.196 16.594 -5.523 1 105.39 324 SER A N 1
ATOM 1973 C CA . SER A 1 308 ? 75.817 15.193 -5.387 1 103.38 324 SER A CA 1
ATOM 1974 C C . SER A 1 308 ? 76.757 14.245 -6.125 1 110.18 324 SER A C 1
ATOM 1975 O O . SER A 1 308 ? 76.546 13.027 -6.07 1 105.29 324 SER A O 1
ATOM 1978 N N . GLY A 1 309 ? 77.775 14.764 -6.808 1 114.17 325 GLY A N 1
ATOM 1979 C CA . GLY A 1 309 ? 78.747 13.935 -7.491 1 108.22 325 GLY A CA 1
ATOM 1980 C C . GLY A 1 309 ? 80.17 14.31 -7.134 1 111.37 325 GLY A C 1
ATOM 1981 O O . GLY A 1 309 ? 81.125 13.813 -7.737 1 121.4 325 GLY A O 1
ATOM 1982 N N . ASN A 1 310 ? 80.321 15.196 -6.149 1 115.78 326 ASN A N 1
ATOM 1983 C CA . ASN A 1 310 ? 81.63 15.618 -5.666 1 115.79 326 ASN A CA 1
ATOM 1984 C C . ASN A 1 310 ? 81.835 15.285 -4.194 1 116.5 326 ASN A C 1
ATOM 1985 O O . ASN A 1 310 ? 82.773 15.802 -3.576 1 116.99 326 ASN A O 1
ATOM 1990 N N . LEU A 1 311 ? 80.993 14.433 -3.617 1 113.57 327 LEU A N 1
ATOM 1991 C CA . LEU A 1 311 ? 81.02 14.2 -2.183 1 107.46 327 LEU A CA 1
ATOM 1992 C C . LEU A 1 311 ? 82.177 13.287 -1.796 1 108.48 327 LEU A C 1
ATOM 1993 O O . LEU A 1 311 ? 82.726 12.546 -2.616 1 107.43 327 LEU A O 1
ATOM 1998 N N . LYS A 1 312 ? 82.544 13.355 -0.517 1 107.04 328 LYS A N 1
ATOM 1999 C CA . LYS A 1 312 ? 83.522 12.434 0.046 1 101.09 328 LYS A CA 1
ATOM 2000 C C . LYS A 1 312 ? 82.879 11.065 0.222 1 107.51 328 LYS A C 1
ATOM 2001 O O . LYS A 1 312 ? 82.464 10.444 -0.761 1 114.98 328 LYS A O 1
ATOM 2007 N N . ARG A 1 313 ? 82.782 10.6 1.465 1 109.53 329 ARG A N 1
ATOM 2008 C CA . ARG A 1 313 ? 82.127 9.33 1.787 1 110.29 329 ARG A CA 1
ATOM 2009 C C . ARG A 1 313 ? 82.007 9.154 3.301 1 101.89 329 ARG A C 1
ATOM 2010 O O . ARG A 1 313 ? 82.611 8.25 3.882 1 99.11 329 ARG A O 1
ATOM 2018 N N . THR A 1 317 ? 83.818 5.449 10.14 1 98.1 333 THR A N 1
ATOM 2019 C CA . THR A 1 317 ? 84.06 6.764 9.557 1 107.14 333 THR A CA 1
ATOM 2020 C C . THR A 1 317 ? 83.896 7.864 10.605 1 112.24 333 THR A C 1
ATOM 2021 O O . THR A 1 317 ? 83.816 7.585 11.802 1 113.32 333 THR A O 1
ATOM 2025 N N . SER A 1 318 ? 83.847 9.113 10.153 1 109.57 334 SER A N 1
ATOM 2026 C CA . SER A 1 318 ? 83.658 10.258 11.046 1 108.49 334 SER A CA 1
ATOM 2027 C C . SER A 1 318 ? 82.213 10.751 10.985 1 113.23 334 SER A C 1
ATOM 2028 O O . SER A 1 318 ? 81.924 11.882 10.594 1 110.35 334 SER A O 1
ATOM 2031 N N . ASN A 1 319 ? 81.294 9.875 11.388 1 105.04 335 ASN A N 1
ATOM 2032 C CA . ASN A 1 319 ? 79.863 10.174 11.333 1 99.17 335 ASN A CA 1
ATOM 2033 C C . ASN A 1 319 ? 79.405 10.89 12.607 1 89.55 335 ASN A C 1
ATOM 2034 O O . ASN A 1 319 ? 78.531 10.424 13.337 1 89.41 335 ASN A O 1
ATOM 2039 N N . ASN A 1 320 ? 80.016 12.046 12.87 1 81.89 336 ASN A N 1
ATOM 2040 C CA . ASN A 1 320 ? 79.612 12.872 14.004 1 85.95 336 ASN A CA 1
ATOM 2041 C C . ASN A 1 320 ? 78.265 13.554 13.758 1 79.38 336 ASN A C 1
ATOM 2042 O O . ASN A 1 320 ? 77.45 13.63 14.686 1 75.21 336 ASN A O 1
ATOM 2047 N N . PRO A 1 321 ? 77.986 14.086 12.557 1 75.63 337 PRO A N 1
ATOM 2048 C CA . PRO A 1 321 ? 76.618 14.572 12.302 1 74.78 337 PRO A CA 1
ATOM 2049 C C . PRO A 1 321 ? 75.57 13.484 12.444 1 68.85 337 PRO A C 1
ATOM 2050 O O . PRO A 1 321 ? 74.455 13.755 12.904 1 73.28 337 PRO A O 1
ATOM 2054 N N . ARG A 1 322 ? 75.903 12.25 12.064 1 69.91 338 ARG A N 1
ATOM 2055 C CA . ARG A 1 322 ? 74.985 11.138 12.282 1 63.6 338 ARG A CA 1
ATOM 2056 C C . ARG A 1 322 ? 74.786 10.881 13.77 1 73.53 338 ARG A C 1
ATOM 2057 O O . ARG A 1 322 ? 73.65 10.752 14.242 1 75.5 338 ARG A O 1
ATOM 2065 N N . ARG A 1 323 ? 75.887 10.812 14.528 1 62.31 339 ARG A N 1
ATOM 2066 C CA . ARG A 1 323 ? 75.792 10.577 15.967 1 61.35 339 ARG A CA 1
ATOM 2067 C C . ARG A 1 323 ? 75.07 11.721 16.669 1 67.62 339 ARG A C 1
ATOM 2068 O O . ARG A 1 323 ? 74.304 11.491 17.612 1 64.89 339 ARG A O 1
ATOM 2076 N N . PHE A 1 324 ? 75.302 12.962 16.227 1 57.28 340 PHE A N 1
ATOM 2077 C CA . PHE A 1 324 ? 74.636 14.1 16.853 1 59.08 340 PHE A CA 1
ATOM 2078 C C . PHE A 1 324 ? 73.142 14.09 16.562 1 60.27 340 PHE A C 1
ATOM 2079 O O . PHE A 1 324 ? 72.33 14.386 17.446 1 57.71 340 PHE A O 1
ATOM 2087 N N . PHE A 1 325 ? 72.762 13.756 15.327 1 57.29 341 PHE A N 1
ATOM 2088 C CA . PHE A 1 325 ? 71.348 13.646 14.985 1 63.56 341 PHE A CA 1
ATOM 2089 C C . PHE A 1 325 ? 70.651 12.598 15.844 1 55.85 341 PHE A C 1
ATOM 2090 O O . PHE A 1 325 ? 69.622 12.877 16.47 1 56.87 341 PHE A O 1
ATOM 2098 N N . GLU A 1 326 ? 71.195 11.377 15.879 1 55.1 342 GLU A N 1
ATOM 2099 C CA . GLU A 1 326 ? 70.568 10.301 16.643 1 49.21 342 GLU A CA 1
ATOM 2100 C C . GLU A 1 326 ? 70.468 10.652 18.122 1 52.78 342 GLU A C 1
ATOM 2101 O O . GLU A 1 326 ? 69.442 10.389 18.762 1 55.44 342 GLU A O 1
ATOM 2107 N N . THR A 1 327 ? 71.526 11.241 18.684 1 52.11 343 THR A N 1
ATOM 2108 C CA . THR A 1 327 ? 71.49 11.641 20.086 1 53.65 343 THR A CA 1
ATOM 2109 C C . THR A 1 327 ? 70.466 12.744 20.31 1 52.5 343 THR A C 1
ATOM 2110 O O . THR A 1 327 ? 69.669 12.686 21.254 1 51.82 343 THR A O 1
ATOM 2114 N N . ARG A 1 328 ? 70.466 13.755 19.44 1 54.33 344 ARG A N 1
ATOM 2115 C CA . ARG A 1 328 ? 69.529 14.862 19.591 1 47.18 344 ARG A CA 1
ATOM 2116 C C . ARG A 1 328 ? 68.094 14.404 19.387 1 46.67 344 ARG A C 1
ATOM 2117 O O . ARG A 1 328 ? 67.187 14.861 20.092 1 44.94 344 ARG A O 1
ATOM 2125 N N . LEU A 1 329 ? 67.873 13.493 18.436 1 52.16 345 LEU A N 1
ATOM 2126 C CA . LEU A 1 329 ? 66.541 12.934 18.234 1 51.39 345 LEU A CA 1
ATOM 2127 C C . LEU A 1 329 ? 66.04 12.238 19.493 1 47.14 345 LEU A C 1
ATOM 2128 O O . LEU A 1 329 ? 64.885 12.423 19.893 1 50.36 345 LEU A O 1
ATOM 2133 N N . ALA A 1 330 ? 66.9 11.443 20.135 1 45.34 346 ALA A N 1
ATOM 2134 C CA . ALA A 1 330 ? 66.511 10.767 21.367 1 45.64 346 ALA A CA 1
ATOM 2135 C C . ALA A 1 330 ? 66.156 11.76 22.467 1 45.77 346 ALA A C 1
ATOM 2136 O O . ALA A 1 330 ? 65.26 11.494 23.273 1 46.75 346 ALA A O 1
ATOM 2138 N N . GLN A 1 331 ? 66.84 12.907 22.515 1 49.15 347 GLN A N 1
ATOM 2139 C CA . GLN A 1 331 ? 66.562 13.897 23.553 1 39.58 347 GLN A CA 1
ATOM 2140 C C . GLN A 1 331 ? 65.222 14.589 23.331 1 43.67 347 GLN A C 1
ATOM 2141 O O . GLN A 1 331 ? 64.562 14.984 24.298 1 46.34 347 GLN A O 1
ATOM 2147 N N . TYR A 1 332 ? 64.818 14.771 22.072 1 38.79 348 TYR A N 1
ATOM 2148 C CA . TYR A 1 332 ? 63.503 15.333 21.786 1 49.34 348 TYR A CA 1
ATOM 2149 C C . TYR A 1 332 ? 62.404 14.306 22.024 1 43.58 348 TYR A C 1
ATOM 2150 O O . TYR A 1 332 ? 61.344 14.642 22.562 1 39.41 348 TYR A O 1
ATOM 2159 N N . ILE A 1 333 ? 62.648 13.051 21.638 1 43.89 349 ILE A N 1
ATOM 2160 C CA . ILE A 1 333 ? 61.711 11.975 21.945 1 44.45 349 ILE A CA 1
ATOM 2161 C C . ILE A 1 333 ? 61.569 11.812 23.452 1 47.89 349 ILE A C 1
ATOM 2162 O O . ILE A 1 333 ? 60.455 11.74 23.986 1 40.35 349 ILE A O 1
ATOM 2167 N N . ASN A 1 334 ? 62.698 11.75 24.161 1 43.3 350 ASN A N 1
ATOM 2168 C CA . ASN A 1 334 ? 62.645 11.615 25.612 1 37.71 350 ASN A CA 1
ATOM 2169 C C . ASN A 1 334 ? 62.083 12.866 26.267 1 41.32 350 ASN A C 1
ATOM 2170 O O . ASN A 1 334 ? 61.54 12.789 27.375 1 39.98 350 ASN A O 1
ATOM 2175 N N . GLY A 1 335 ? 62.191 14.013 25.601 1 41.05 351 GLY A N 1
ATOM 2176 C CA . GLY A 1 335 ? 61.679 15.262 26.12 1 39.22 351 GLY A CA 1
ATOM 2177 C C . GLY A 1 335 ? 60.19 15.451 25.997 1 39.16 351 GLY A C 1
ATOM 2178 O O . GLY A 1 335 ? 59.653 16.438 26.505 1 39.8 351 GLY A O 1
ATOM 2179 N N . LEU A 1 336 ? 59.51 14.528 25.319 1 35.52 352 LEU A N 1
ATOM 2180 C CA . LEU A 1 336 ? 58.058 14.59 25.22 1 46.08 352 LEU A CA 1
ATOM 2181 C C . LEU A 1 336 ? 57.421 14.741 26.594 1 44.18 352 LEU A C 1
ATOM 2182 O O . LEU A 1 336 ? 56.447 15.487 26.757 1 46.74 352 LEU A O 1
ATOM 2187 N N . SER A 1 337 ? 57.986 14.078 27.602 1 39.82 353 SER A N 1
ATOM 2188 C CA . SER A 1 337 ? 57.427 14.072 28.946 1 43.19 353 SER A CA 1
ATOM 2189 C C . SER A 1 337 ? 57.706 15.353 29.725 1 44.4 353 SER A C 1
ATOM 2190 O O . SER A 1 337 ? 57.158 15.523 30.821 1 47 353 SER A O 1
ATOM 2193 N N . HIS A 1 338 ? 58.537 16.247 29.198 1 43.3 354 HIS A N 1
ATOM 2194 C CA . HIS A 1 338 ? 58.753 17.533 29.843 1 40.92 354 HIS A CA 1
ATOM 2195 C C . HIS A 1 338 ? 57.446 18.312 29.952 1 46.63 354 HIS A C 1
ATOM 2196 O O . HIS A 1 338 ? 56.545 18.186 29.118 1 41.08 354 HIS A O 1
ATOM 2203 N N . SER A 1 339 ? 57.351 19.119 31.007 1 47.77 355 SER A N 1
ATOM 2204 C CA . SER A 1 339 ? 56.236 20.032 31.215 1 54.69 355 SER A CA 1
ATOM 2205 C C . SER A 1 339 ? 56.784 21.303 31.85 1 48.97 355 SER A C 1
ATOM 2206 O O . SER A 1 339 ? 57.994 21.444 32.057 1 48.18 355 SER A O 1
ATOM 2209 N N . GLU A 1 340 ? 55.889 22.237 32.172 1 48.03 356 GLU A N 1
ATOM 2210 C CA . GLU A 1 340 ? 56.334 23.45 32.85 1 50.57 356 GLU A CA 1
ATOM 2211 C C . GLU A 1 340 ? 56.836 23.18 34.263 1 52.83 356 GLU A C 1
ATOM 2212 O O . GLU A 1 340 ? 57.475 24.059 34.851 1 54.92 356 GLU A O 1
ATOM 2218 N N . LYS A 1 341 ? 56.57 21.996 34.819 1 48.5 357 LYS A N 1
ATOM 2219 C CA . LYS A 1 341 ? 57.165 21.642 36.101 1 52.23 357 LYS A CA 1
ATOM 2220 C C . LYS A 1 341 ? 58.587 21.11 35.962 1 43.22 357 LYS A C 1
ATOM 2221 O O . LYS A 1 341 ? 59.331 21.112 36.95 1 51.31 357 LYS A O 1
ATOM 2227 N N . THR A 1 342 ? 58.988 20.663 34.768 1 41.68 358 THR A N 1
ATOM 2228 C CA . THR A 1 342 ? 60.334 20.132 34.578 1 51.16 358 THR A CA 1
ATOM 2229 C C . THR A 1 342 ? 61.241 21.058 33.78 1 44.67 358 THR A C 1
ATOM 2230 O O . THR A 1 342 ? 62.446 20.801 33.699 1 47.7 358 THR A O 1
ATOM 2234 N N . ILE A 1 343 ? 60.689 22.106 33.178 1 53.05 359 ILE A N 1
ATOM 2235 C CA . ILE A 1 343 ? 61.457 23.157 32.52 1 54.35 359 ILE A CA 1
ATOM 2236 C C . ILE A 1 343 ? 60.878 24.48 32.986 1 57.91 359 ILE A C 1
ATOM 2237 O O . ILE A 1 343 ? 59.691 24.746 32.767 1 53.41 359 ILE A O 1
ATOM 2242 N N . GLU A 1 344 ? 61.698 25.304 33.629 1 57.3 360 GLU A N 1
ATOM 2243 C CA . GLU A 1 344 ? 61.218 26.596 34.107 1 66.46 360 GLU A CA 1
ATOM 2244 C C . GLU A 1 344 ? 61.017 27.531 32.92 1 66.51 360 GLU A C 1
ATOM 2245 O O . GLU A 1 344 ? 61.988 27.96 32.284 1 60.75 360 GLU A O 1
ATOM 2251 N N . ILE A 1 345 ? 59.75 27.823 32.606 1 69.63 361 ILE A N 1
ATOM 2252 C CA . ILE A 1 345 ? 59.403 28.785 31.567 1 78.38 361 ILE A CA 1
ATOM 2253 C C . ILE A 1 345 ? 58.927 30.057 32.247 1 85.62 361 ILE A C 1
ATOM 2254 O O . ILE A 1 345 ? 57.738 30.201 32.559 1 85.8 361 ILE A O 1
ATOM 2259 N N . ASP A 1 346 ? 59.851 30.991 32.467 1 92.56 362 ASP A N 1
ATOM 2260 C CA . ASP A 1 346 ? 59.552 32.228 33.17 1 102.28 362 ASP A CA 1
ATOM 2261 C C . ASP A 1 346 ? 58.965 33.301 32.259 1 89.5 362 ASP A C 1
ATOM 2262 O O . ASP A 1 346 ? 59.012 34.491 32.598 1 94.81 362 ASP A O 1
ATOM 2267 N N . SER A 1 347 ? 58.416 32.899 31.116 1 91.26 363 SER A N 1
ATOM 2268 C CA . SER A 1 347 ? 57.669 33.767 30.219 1 102.94 363 SER A CA 1
ATOM 2269 C C . SER A 1 347 ? 56.38 33.052 29.827 1 105.23 363 SER A C 1
ATOM 2270 O O . SER A 1 347 ? 56.136 31.907 30.221 1 98.63 363 SER A O 1
ATOM 2273 N N . ILE A 1 348 ? 55.545 33.735 29.051 1 109.31 364 ILE A N 1
ATOM 2274 C CA . ILE A 1 348 ? 54.292 33.152 28.58 1 104.21 364 ILE A CA 1
ATOM 2275 C C . ILE A 1 348 ? 54.026 33.569 27.138 1 103.98 364 ILE A C 1
ATOM 2276 O O . ILE A 1 348 ? 54.676 34.476 26.613 1 89.54 364 ILE A O 1
ATOM 2281 N N . ASP A 1 351 ? 48.809 30.471 26.18 1 96.99 367 ASP A N 1
ATOM 2282 C CA . ASP A 1 351 ? 47.415 30.099 26.402 1 85.88 367 ASP A CA 1
ATOM 2283 C C . ASP A 1 351 ? 46.993 29.026 25.395 1 87.09 367 ASP A C 1
ATOM 2284 O O . ASP A 1 351 ? 45.877 28.51 25.455 1 93.99 367 ASP A O 1
ATOM 2289 N N . LYS A 1 352 ? 47.898 28.684 24.48 1 80.27 368 LYS A N 1
ATOM 2290 C CA . LYS A 1 352 ? 47.62 27.727 23.416 1 83.21 368 LYS A CA 1
ATOM 2291 C C . LYS A 1 352 ? 48.226 26.368 23.748 1 78.26 368 LYS A C 1
ATOM 2292 O O . LYS A 1 352 ? 49.315 26.283 24.323 1 78.67 368 LYS A O 1
ATOM 2298 N N . GLU A 1 353 ? 47.517 25.306 23.378 1 77.99 369 GLU A N 1
ATOM 2299 C CA . GLU A 1 353 ? 47.995 23.964 23.673 1 75.03 369 GLU A CA 1
ATOM 2300 C C . GLU A 1 353 ? 49.16 23.6 22.754 1 68.27 369 GLU A C 1
ATOM 2301 O O . GLU A 1 353 ? 49.175 23.988 21.582 1 70.58 369 GLU A O 1
ATOM 2307 N N . PRO A 1 354 ? 50.15 22.868 23.257 1 63.63 370 PRO A N 1
ATOM 2308 C CA . PRO A 1 354 ? 51.286 22.476 22.416 1 53.69 370 PRO A CA 1
ATOM 2309 C C . PRO A 1 354 ? 50.889 21.448 21.367 1 51.86 370 PRO A C 1
ATOM 2310 O O . PRO A 1 354 ? 49.965 20.653 21.544 1 53.97 370 PRO A O 1
ATOM 2314 N N . GLU A 1 355 ? 51.625 21.476 20.253 1 42.88 371 GLU A N 1
ATOM 2315 C CA . GLU A 1 355 ? 51.337 20.588 19.13 1 48.75 371 GLU A CA 1
ATOM 2316 C C . GLU A 1 355 ? 51.536 19.119 19.49 1 62.49 371 GLU A C 1
ATOM 2317 O O . GLU A 1 355 ? 50.908 18.244 18.882 1 54.42 371 GLU A O 1
ATOM 2323 N N . ASP A 1 356 ? 52.405 18.83 20.46 1 53.62 372 ASP A N 1
ATOM 2324 C CA . ASP A 1 356 ? 52.717 17.467 20.866 1 48.76 372 ASP A CA 1
ATOM 2325 C C . ASP A 1 356 ? 51.978 17.05 22.134 1 49.53 372 ASP A C 1
ATOM 2326 O O . ASP A 1 356 ? 52.387 16.087 22.791 1 43.35 372 ASP A O 1
ATOM 2331 N N . GLU A 1 357 ? 50.908 17.763 22.498 1 50.78 373 GLU A N 1
ATOM 2332 C CA . GLU A 1 357 ? 50.245 17.503 23.773 1 45.62 373 GLU A CA 1
ATOM 2333 C C . GLU A 1 357 ? 49.483 16.184 23.745 1 49.47 373 GLU A C 1
ATOM 2334 O O . GLU A 1 357 ? 49.516 15.422 24.72 1 47.49 373 GLU A O 1
ATOM 2340 N N . GLU A 1 358 ? 48.785 15.897 22.646 1 44.65 374 GLU A N 1
ATOM 2341 C CA . GLU A 1 358 ? 48.1 14.614 22.538 1 52.47 374 GLU A CA 1
ATOM 2342 C C . GLU A 1 358 ? 49.101 13.464 22.493 1 55.2 374 GLU A C 1
ATOM 2343 O O . GLU A 1 358 ? 48.913 12.445 23.169 1 41.72 374 GLU A O 1
ATOM 2349 N N . LEU A 1 359 ? 50.173 13.613 21.708 1 44.67 375 LEU A N 1
ATOM 2350 C CA . LEU A 1 359 ? 51.228 12.605 21.702 1 47.45 375 LEU A CA 1
ATOM 2351 C C . LEU A 1 359 ? 51.796 12.397 23.101 1 43.14 375 LEU A C 1
ATOM 2352 O O . LEU A 1 359 ? 51.999 11.256 23.531 1 40.75 375 LEU A O 1
ATOM 2357 N N . ARG A 1 360 ? 52.034 13.487 23.834 1 36.44 376 ARG A N 1
ATOM 2358 C CA . ARG A 1 360 ? 52.553 13.368 25.193 1 38.39 376 ARG A CA 1
ATOM 2359 C C . ARG A 1 360 ? 51.553 12.684 26.113 1 39.56 376 ARG A C 1
ATOM 2360 O O . ARG A 1 360 ? 51.939 11.878 26.968 1 43.94 376 ARG A O 1
ATOM 2368 N N . ASP A 1 361 ? 50.264 13.002 25.968 1 50.88 377 ASP A N 1
ATOM 2369 C CA . ASP A 1 361 ? 49.257 12.359 26.804 1 38.96 377 ASP A CA 1
ATOM 2370 C C . ASP A 1 361 ? 49.153 10.876 26.491 1 34.55 377 ASP A C 1
ATOM 2371 O O . ASP A 1 361 ? 49.099 10.045 27.404 1 39.1 377 ASP A O 1
ATOM 2376 N N . ASN A 1 362 ? 49.122 10.528 25.203 1 38.15 378 ASN A N 1
ATOM 2377 C CA . ASN A 1 362 ? 49.022 9.127 24.812 1 39.92 378 ASN A CA 1
ATOM 2378 C C . ASN A 1 362 ? 50.27 8.341 25.198 1 45.82 378 ASN A C 1
ATOM 2379 O O . ASN A 1 362 ? 50.17 7.16 25.556 1 37 378 ASN A O 1
ATOM 2384 N N . THR A 1 363 ? 51.445 8.971 25.135 1 39.18 379 THR A N 1
ATOM 2385 C CA . THR A 1 363 ? 52.678 8.268 25.483 1 43.25 379 THR A CA 1
ATOM 2386 C C . THR A 1 363 ? 52.752 7.994 26.98 1 39.28 379 THR A C 1
ATOM 2387 O O . THR A 1 363 ? 53.046 6.871 27.403 1 40.47 379 THR A O 1
ATOM 2391 N N . LEU A 1 364 ? 52.489 9.011 27.801 1 39.88 380 LEU A N 1
ATOM 2392 C CA . LEU A 1 364 ? 52.522 8.807 29.244 1 39.17 380 LEU A CA 1
ATOM 2393 C C . LEU A 1 364 ? 51.447 7.827 29.693 1 44.24 380 LEU A C 1
ATOM 2394 O O . LEU A 1 364 ? 51.611 7.145 30.711 1 45.81 380 LEU A O 1
ATOM 2399 N N . LYS A 1 365 ? 50.352 7.727 28.941 1 39.95 381 LYS A N 1
ATOM 2400 C CA . LYS A 1 365 ? 49.34 6.728 29.254 1 46.45 381 LYS A CA 1
ATOM 2401 C C . LYS A 1 365 ? 49.832 5.333 28.878 1 39.2 381 LYS A C 1
ATOM 2402 O O . LYS A 1 365 ? 49.746 4.395 29.677 1 39.12 381 LYS A O 1
ATOM 2408 N N . ALA A 1 366 ? 50.366 5.184 27.664 1 38.46 382 ALA A N 1
ATOM 2409 C CA . ALA A 1 366 ? 50.896 3.891 27.238 1 43.98 382 ALA A CA 1
ATOM 2410 C C . ALA A 1 366 ? 52.045 3.438 28.13 1 45.91 382 ALA A C 1
ATOM 2411 O O . ALA A 1 366 ? 52.092 2.279 28.562 1 39.33 382 ALA A O 1
ATOM 2413 N N . CYS A 1 367 ? 52.981 4.342 28.417 1 35.67 383 CYS A N 1
ATOM 2414 C CA . CYS A 1 367 ? 54.161 3.959 29.182 1 40 383 CYS A CA 1
ATOM 2415 C C . CYS A 1 367 ? 53.82 3.641 30.631 1 41.46 383 CYS A C 1
ATOM 2416 O O . CYS A 1 367 ? 54.416 2.734 31.217 1 46.21 383 CYS A O 1
ATOM 2419 N N . ASN A 1 368 ? 52.853 4.347 31.221 1 45.81 384 ASN A N 1
ATOM 2420 C CA . ASN A 1 368 ? 52.431 3.989 32.571 1 38.76 384 ASN A CA 1
ATOM 2421 C C . ASN A 1 368 ? 51.747 2.63 32.592 1 34.07 384 ASN A C 1
ATOM 2422 O O . ASN A 1 368 ? 51.965 1.833 33.512 1 39.48 384 ASN A O 1
ATOM 2427 N N . LYS A 1 369 ? 50.916 2.345 31.59 1 43.82 385 LYS A N 1
ATOM 2428 C CA . LYS A 1 369 ? 50.231 1.058 31.551 1 43.2 385 LYS A CA 1
ATOM 2429 C C . LYS A 1 369 ? 51.226 -0.083 31.433 1 45.36 385 LYS A C 1
ATOM 2430 O O . LYS A 1 369 ? 51.056 -1.137 32.053 1 47.92 385 LYS A O 1
ATOM 2436 N N . ILE A 1 370 ? 52.285 0.126 30.657 1 49.29 386 ILE A N 1
ATOM 2437 C CA . ILE A 1 370 ? 53.234 -0.937 30.37 1 36.51 386 ILE A CA 1
ATOM 2438 C C . ILE A 1 370 ? 54.23 -1.097 31.508 1 46.35 386 ILE A C 1
ATOM 2439 O O . ILE A 1 370 ? 54.484 -2.211 31.977 1 46.66 386 ILE A O 1
ATOM 2444 N N . LEU A 1 371 ? 54.799 0.012 31.981 1 45.56 387 LEU A N 1
ATOM 2445 C CA . LEU A 1 371 ? 55.827 -0.085 33.01 1 41.63 387 LEU A CA 1
ATOM 2446 C C . LEU A 1 371 ? 55.239 -0.501 34.351 1 43.12 387 LEU A C 1
ATOM 2447 O O . LEU A 1 371 ? 55.834 -1.317 35.065 1 47.53 387 LEU A O 1
ATOM 2452 N N . GLN A 1 372 ? 54.073 0.036 34.715 1 44.94 388 GLN A N 1
ATOM 2453 C CA . GLN A 1 372 ? 53.462 -0.375 35.973 1 44.11 388 GLN A CA 1
ATOM 2454 C C . GLN A 1 372 ? 52.911 -1.795 35.9 1 45.53 388 GLN A C 1
ATOM 2455 O O . GLN A 1 372 ? 52.678 -2.411 36.946 1 46.81 388 GLN A O 1
ATOM 2461 N N . PHE A 1 373 ? 52.712 -2.331 34.693 1 44.77 389 PHE A N 1
ATOM 2462 C CA . PHE A 1 373 ? 52.357 -3.739 34.558 1 52.52 389 PHE A CA 1
ATOM 2463 C C . PHE A 1 373 ? 53.461 -4.646 35.089 1 51.97 389 PHE A C 1
ATOM 2464 O O . PHE A 1 373 ? 53.174 -5.719 35.626 1 53.58 389 PHE A O 1
ATOM 2472 N N . PHE A 1 374 ? 54.722 -4.233 34.962 1 47.28 390 PHE A N 1
ATOM 2473 C CA . PHE A 1 374 ? 55.85 -5.023 35.447 1 53.56 390 PHE A CA 1
ATOM 2474 C C . PHE A 1 374 ? 56.415 -4.517 36.763 1 46.36 390 PHE A C 1
ATOM 2475 O O . PHE A 1 374 ? 56.766 -5.321 37.627 1 59.11 390 PHE A O 1
ATOM 2483 N N . LEU A 1 375 ? 56.516 -3.202 36.933 1 55.32 391 LEU A N 1
ATOM 2484 C CA . LEU A 1 375 ? 57.177 -2.632 38.097 1 48.57 391 LEU A CA 1
ATOM 2485 C C . LEU A 1 375 ? 56.22 -2.299 39.229 1 51.87 391 LEU A C 1
ATOM 2486 O O . LEU A 1 375 ? 56.682 -1.944 40.321 1 55.33 391 LEU A O 1
ATOM 2491 N N . GLY A 1 376 ? 54.91 -2.404 39.002 1 49.48 392 GLY A N 1
ATOM 2492 C CA . GLY A 1 376 ? 53.962 -2.004 40.022 1 46.13 392 GLY A CA 1
ATOM 2493 C C . GLY A 1 376 ? 53.868 -0.491 40.153 1 46.54 392 GLY A C 1
ATOM 2494 O O . GLY A 1 376 ? 54.054 0.259 39.192 1 43.29 392 GLY A O 1
ATOM 2495 N N . ASP A 1 377 ? 53.573 -0.043 41.377 1 44.95 393 ASP A N 1
ATOM 2496 C CA . ASP A 1 377 ? 53.441 1.388 41.635 1 49.44 393 ASP A CA 1
ATOM 2497 C C . ASP A 1 377 ? 54.756 2.123 41.423 1 52.64 393 ASP A C 1
ATOM 2498 O O . ASP A 1 377 ? 54.758 3.33 41.155 1 55.35 393 ASP A O 1
ATOM 2503 N N . CYS A 1 378 ? 55.88 1.415 41.552 1 51.89 394 CYS A N 1
ATOM 2504 C CA . CYS A 1 378 ? 57.198 1.987 41.325 1 57.94 394 CYS A CA 1
ATOM 2505 C C . CYS A 1 378 ? 57.47 2.268 39.855 1 52.85 394 CYS A C 1
ATOM 2506 O O . CYS A 1 378 ? 58.503 2.871 39.539 1 48.13 394 CYS A O 1
ATOM 2509 N N . GLY A 1 379 ? 56.584 1.843 38.96 1 38.3 395 GLY A N 1
ATOM 2510 C CA . GLY A 1 379 ? 56.736 2.063 37.54 1 38.85 395 GLY A CA 1
ATOM 2511 C C . GLY A 1 379 ? 56.105 3.336 37.029 1 44.35 395 GLY A C 1
ATOM 2512 O O . GLY A 1 379 ? 56.027 3.532 35.812 1 48.76 395 GLY A O 1
ATOM 2513 N N . ARG A 1 380 ? 55.659 4.213 37.923 1 43.11 396 ARG A N 1
ATOM 2514 C CA . ARG A 1 380 ? 54.98 5.432 37.508 1 46.03 396 ARG A CA 1
ATOM 2515 C C . ARG A 1 380 ? 55.955 6.387 36.828 1 51.09 396 ARG A C 1
ATOM 2516 O O . ARG A 1 380 ? 57.047 6.647 37.34 1 47.1 396 ARG A O 1
ATOM 2524 N N . VAL A 1 381 ? 55.553 6.916 35.674 1 43.53 397 VAL A N 1
ATOM 2525 C CA . VAL A 1 381 ? 56.396 7.801 34.882 1 46.34 397 VAL A CA 1
ATOM 2526 C C . VAL A 1 381 ? 55.663 9.115 34.646 1 46.18 397 VAL A C 1
ATOM 2527 O O . VAL A 1 381 ? 54.525 9.121 34.164 1 53.93 397 VAL A O 1
ATOM 2531 N N . ASP A 1 382 ? 56.329 10.223 34.973 1 51.01 398 ASP A N 1
ATOM 2532 C CA . ASP A 1 382 ? 55.794 11.565 34.791 1 44.76 398 ASP A CA 1
ATOM 2533 C C . ASP A 1 382 ? 56.785 12.54 34.166 1 42.17 398 ASP A C 1
ATOM 2534 O O . ASP A 1 382 ? 56.354 13.572 33.643 1 41.19 398 ASP A O 1
ATOM 2539 N N . THR A 1 383 ? 58.081 12.254 34.194 1 46.6 399 THR A N 1
ATOM 2540 C CA . THR A 1 383 ? 59.133 13.135 33.708 1 50.36 399 THR A CA 1
ATOM 2541 C C . THR A 1 383 ? 59.982 12.414 32.667 1 44.28 399 THR A C 1
ATOM 2542 O O . THR A 1 383 ? 59.927 11.183 32.553 1 39.92 399 THR A O 1
ATOM 2546 N N . PRO A 1 384 ? 60.772 13.15 31.876 1 46.27 400 PRO A N 1
ATOM 2547 C CA . PRO A 1 384 ? 61.718 12.462 30.983 1 38 400 PRO A CA 1
ATOM 2548 C C . PRO A 1 384 ? 62.678 11.555 31.731 1 39.9 400 PRO A C 1
ATOM 2549 O O . PRO A 1 384 ? 62.945 10.432 31.283 1 39.97 400 PRO A O 1
ATOM 2553 N N . ARG A 1 385 ? 63.186 12 32.88 1 39.12 401 ARG A N 1
ATOM 2554 C CA . ARG A 1 385 ? 64.121 11.174 33.631 1 45.37 401 ARG A CA 1
ATOM 2555 C C . ARG A 1 385 ? 63.455 9.906 34.148 1 38.25 401 ARG A C 1
ATOM 2556 O O . ARG A 1 385 ? 64.066 8.831 34.133 1 49.48 401 ARG A O 1
ATOM 2564 N N . GLU A 1 386 ? 62.213 10.005 34.623 1 44.01 402 GLU A N 1
ATOM 2565 C CA . GLU A 1 386 ? 61.539 8.801 35.099 1 40.43 402 GLU A CA 1
ATOM 2566 C C . GLU A 1 386 ? 61.289 7.828 33.957 1 38.15 402 GLU A C 1
ATOM 2567 O O . GLU A 1 386 ? 61.476 6.616 34.116 1 40.67 402 GLU A O 1
ATOM 2573 N N . MET A 1 387 ? 60.891 8.336 32.787 1 34.37 403 MET A N 1
ATOM 2574 C CA . MET A 1 387 ? 60.826 7.47 31.614 1 35.55 403 MET A CA 1
ATOM 2575 C C . MET A 1 387 ? 62.157 6.767 31.393 1 37.88 403 MET A C 1
ATOM 2576 O O . MET A 1 387 ? 62.204 5.54 31.244 1 35.24 403 MET A O 1
ATOM 2581 N N . GLU A 1 388 ? 63.252 7.532 31.385 1 36.96 404 GLU A N 1
ATOM 2582 C CA . GLU A 1 388 ? 64.578 6.946 31.229 1 37.6 404 GLU A CA 1
ATOM 2583 C C . GLU A 1 388 ? 64.853 5.913 32.318 1 42.72 404 GLU A C 1
ATOM 2584 O O . GLU A 1 388 ? 65.287 4.795 32.023 1 36.25 404 GLU A O 1
ATOM 2590 N N . GLN A 1 389 ? 64.566 6.254 33.577 1 38.71 405 GLN A N 1
ATOM 2591 C CA . GLN A 1 389 ? 64.907 5.368 34.689 1 36.42 405 GLN A CA 1
ATOM 2592 C C . GLN A 1 389 ? 64.068 4.094 34.679 1 44.1 405 GLN A C 1
ATOM 2593 O O . GLN A 1 389 ? 64.605 2.987 34.808 1 48.89 405 GLN A O 1
ATOM 2599 N N . LYS A 1 390 ? 62.746 4.225 34.54 1 41.56 406 LYS A N 1
ATOM 2600 C CA . LYS A 1 390 ? 61.883 3.053 34.673 1 40.51 406 LYS A CA 1
ATOM 2601 C C . LYS A 1 390 ? 62.024 2.107 33.489 1 38.98 406 LYS A C 1
ATOM 2602 O O . LYS A 1 390 ? 61.815 0.899 33.635 1 42.38 406 LYS A O 1
ATOM 2608 N N . ILE A 1 391 ? 62.368 2.628 32.312 1 39.61 407 ILE A N 1
ATOM 2609 C CA . ILE A 1 391 ? 62.576 1.752 31.165 1 41.81 407 ILE A CA 1
ATOM 2610 C C . ILE A 1 391 ? 63.862 0.95 31.333 1 45.85 407 ILE A C 1
ATOM 2611 O O . ILE A 1 391 ? 63.904 -0.248 31.026 1 48.06 407 ILE A O 1
ATOM 2616 N N . CYS A 1 392 ? 64.923 1.586 31.841 1 39.21 408 CYS A N 1
ATOM 2617 C CA . CYS A 1 392 ? 66.157 0.854 32.121 1 51.37 408 CYS A CA 1
ATOM 2618 C C . CYS A 1 392 ? 65.944 -0.19 33.208 1 44.71 408 CYS A C 1
ATOM 2619 O O . CYS A 1 392 ? 66.45 -1.313 33.104 1 52.15 408 CYS A O 1
ATOM 2622 N N . ILE A 1 393 ? 65.209 0.165 34.263 1 48.43 409 ILE A N 1
ATOM 2623 C CA . ILE A 1 393 ? 64.885 -0.808 35.304 1 49.24 409 ILE A CA 1
ATOM 2624 C C . ILE A 1 393 ? 64.091 -1.966 34.709 1 49.11 409 ILE A C 1
ATOM 2625 O O . ILE A 1 393 ? 64.411 -3.142 34.923 1 54.59 409 ILE A O 1
ATOM 2630 N N . PHE A 1 394 ? 63.06 -1.645 33.923 1 53.25 410 PHE A N 1
ATOM 2631 C CA . PHE A 1 394 ? 62.201 -2.672 33.338 1 51.77 410 PHE A CA 1
ATOM 2632 C C . PHE A 1 394 ? 62.988 -3.612 32.432 1 48.86 410 PHE A C 1
ATOM 2633 O O . PHE A 1 394 ? 62.744 -4.825 32.426 1 47.22 410 PHE A O 1
ATOM 2641 N N . ALA A 1 395 ? 63.963 -3.08 31.688 1 51.93 411 ALA A N 1
ATOM 2642 C CA . ALA A 1 395 ? 64.814 -3.915 30.845 1 62.74 411 ALA A CA 1
ATOM 2643 C C . ALA A 1 395 ? 65.728 -4.834 31.645 1 58.4 411 ALA A C 1
ATOM 2644 O O . ALA A 1 395 ? 66.417 -5.666 31.044 1 69.38 411 ALA A O 1
ATOM 2646 N N . ASN A 1 396 ? 65.756 -4.704 32.971 1 67.88 412 ASN A N 1
ATOM 2647 C CA . ASN A 1 396 ? 66.566 -5.573 33.814 1 71.69 412 ASN A CA 1
ATOM 2648 C C . ASN A 1 396 ? 65.679 -6.428 34.714 1 76.43 412 ASN A C 1
ATOM 2649 O O . ASN A 1 396 ? 65.798 -6.375 35.943 1 76.41 412 ASN A O 1
ATOM 2654 N N . GLY A 1 397 ? 64.787 -7.211 34.115 1 74.81 413 GLY A N 1
ATOM 2655 C CA . GLY A 1 397 ? 63.889 -8.064 34.872 1 69.49 413 GLY A CA 1
ATOM 2656 C C . GLY A 1 397 ? 64.277 -9.531 34.838 1 87.69 413 GLY A C 1
ATOM 2657 O O . GLY A 1 397 ? 63.873 -10.273 33.942 1 93.18 413 GLY A O 1
ATOM 2658 N N . SER A 1 509 ? 74.191 -6.215 23.312 1 61.3 525 SER A N 1
ATOM 2659 C CA . SER A 1 509 ? 73.911 -5.673 24.639 1 72.72 525 SER A CA 1
ATOM 2660 C C . SER A 1 509 ? 72.778 -4.653 24.598 1 70.18 525 SER A C 1
ATOM 2661 O O . SER A 1 509 ? 71.768 -4.816 25.283 1 69.21 525 SER A O 1
ATOM 2664 N N . ILE A 1 510 ? 72.959 -3.585 23.816 1 66.28 526 ILE A N 1
ATOM 2665 C CA . ILE A 1 510 ? 71.85 -2.667 23.569 1 64.17 526 ILE A CA 1
ATOM 2666 C C . ILE A 1 510 ? 70.725 -3.396 22.848 1 70.15 526 ILE A C 1
ATOM 2667 O O . ILE A 1 510 ? 69.552 -3.298 23.233 1 60.95 526 ILE A O 1
ATOM 2672 N N . SER A 1 511 ? 71.065 -4.163 21.808 1 69.04 527 SER A N 1
ATOM 2673 C CA . SER A 1 511 ? 70.078 -5.049 21.202 1 65.11 527 SER A CA 1
ATOM 2674 C C . SER A 1 511 ? 69.651 -6.145 22.171 1 62.63 527 SER A C 1
ATOM 2675 O O . SER A 1 511 ? 68.514 -6.623 22.1 1 66.48 527 SER A O 1
ATOM 2678 N N . GLY A 1 512 ? 70.538 -6.547 23.084 1 54.1 528 GLY A N 1
ATOM 2679 C CA . GLY A 1 512 ? 70.148 -7.504 24.106 1 51.61 528 GLY A CA 1
ATOM 2680 C C . GLY A 1 512 ? 69.114 -6.945 25.066 1 61.1 528 GLY A C 1
ATOM 2681 O O . GLY A 1 512 ? 68.167 -7.641 25.443 1 63.84 528 GLY A O 1
ATOM 2682 N N . HIS A 1 513 ? 69.283 -5.684 25.479 1 66.06 529 HIS A N 1
ATOM 2683 C CA . HIS A 1 513 ? 68.288 -5.036 26.331 1 63.18 529 HIS A CA 1
ATOM 2684 C C . HIS A 1 513 ? 66.954 -4.893 25.607 1 58.52 529 HIS A C 1
ATOM 2685 O O . HIS A 1 513 ? 65.888 -5.03 26.22 1 57.79 529 HIS A O 1
ATOM 2692 N N . THR A 1 514 ? 66.996 -4.607 24.303 1 56.16 530 THR A N 1
ATOM 2693 C CA . THR A 1 514 ? 65.768 -4.494 23.523 1 55.28 530 THR A CA 1
ATOM 2694 C C . THR A 1 514 ? 65.059 -5.839 23.412 1 57.96 530 THR A C 1
ATOM 2695 O O . THR A 1 514 ? 63.83 -5.912 23.528 1 52.41 530 THR A O 1
ATOM 2699 N N . CYS A 1 515 ? 65.818 -6.913 23.187 1 55.04 531 CYS A N 1
ATOM 2700 C CA . CYS A 1 515 ? 65.21 -8.233 23.056 1 56.99 531 CYS A CA 1
ATOM 2701 C C . CYS A 1 515 ? 64.536 -8.665 24.352 1 56.04 531 CYS A C 1
ATOM 2702 O O . CYS A 1 515 ? 63.479 -9.305 24.321 1 51.31 531 CYS A O 1
ATOM 2705 N N . ASN A 1 516 ? 65.133 -8.329 25.5 1 58.99 532 ASN A N 1
ATOM 2706 C CA . ASN A 1 516 ? 64.469 -8.589 26.774 1 55.2 532 ASN A CA 1
ATOM 2707 C C . ASN A 1 516 ? 63.162 -7.812 26.871 1 48.49 532 ASN A C 1
ATOM 2708 O O . ASN A 1 516 ? 62.138 -8.353 27.302 1 53.4 532 ASN A O 1
ATOM 2713 N N . ILE A 1 517 ? 63.181 -6.541 26.46 1 47.3 533 ILE A N 1
ATOM 2714 C CA . ILE A 1 517 ? 61.963 -5.731 26.45 1 51.03 533 ILE A CA 1
ATOM 2715 C C . ILE A 1 517 ? 60.891 -6.39 25.591 1 46.82 533 ILE A C 1
ATOM 2716 O O . ILE A 1 517 ? 59.739 -6.541 26.012 1 51.04 533 ILE A O 1
ATOM 2721 N N . VAL A 1 518 ? 61.262 -6.806 24.377 1 44.58 534 VAL A N 1
ATOM 2722 C CA . VAL A 1 518 ? 60.311 -7.472 23.492 1 47.14 534 VAL A CA 1
ATOM 2723 C C . VAL A 1 518 ? 59.766 -8.736 24.143 1 47.21 534 VAL A C 1
ATOM 2724 O O . VAL A 1 518 ? 58.562 -9.013 24.083 1 48.14 534 VAL A O 1
ATOM 2728 N N . GLY A 1 519 ? 60.641 -9.525 24.77 1 50.41 535 GLY A N 1
ATOM 2729 C CA . GLY A 1 519 ? 60.179 -10.726 25.443 1 45.64 535 GLY A CA 1
ATOM 2730 C C . GLY A 1 519 ? 59.18 -10.422 26.539 1 54.35 535 GLY A C 1
ATOM 2731 O O . GLY A 1 519 ? 58.149 -11.09 26.66 1 50.15 535 GLY A O 1
ATOM 2732 N N . MET A 1 520 ? 59.46 -9.392 27.339 1 47.97 536 MET A N 1
ATOM 2733 C CA . MET A 1 520 ? 58.546 -9.026 28.412 1 53.72 536 MET A CA 1
ATOM 2734 C C . MET A 1 520 ? 57.269 -8.394 27.876 1 54.14 536 MET A C 1
ATOM 2735 O O . MET A 1 520 ? 56.194 -8.599 28.449 1 45.72 536 MET A O 1
ATOM 2740 N N . LEU A 1 521 ? 57.358 -7.633 26.783 1 39.9 537 LEU A N 1
ATOM 2741 C CA . LEU A 1 521 ? 56.149 -7.09 26.176 1 43.51 537 LEU A CA 1
ATOM 2742 C C . LEU A 1 521 ? 55.175 -8.192 25.781 1 46.92 537 LEU A C 1
ATOM 2743 O O . LEU A 1 521 ? 53.958 -7.971 25.79 1 47.09 537 LEU A O 1
ATOM 2748 N N . ALA A 1 522 ? 55.683 -9.382 25.444 1 45.28 538 ALA A N 1
ATOM 2749 C CA . ALA A 1 522 ? 54.795 -10.492 25.108 1 51.49 538 ALA A CA 1
ATOM 2750 C C . ALA A 1 522 ? 53.848 -10.804 26.259 1 45.4 538 ALA A C 1
ATOM 2751 O O . ALA A 1 522 ? 52.66 -11.065 26.04 1 44.05 538 ALA A O 1
ATOM 2753 N N . LYS A 1 523 ? 54.356 -10.774 27.496 1 40.86 539 LYS A N 1
ATOM 2754 C CA . LYS A 1 523 ? 53.486 -10.927 28.657 1 38.14 539 LYS A CA 1
ATOM 2755 C C . LYS A 1 523 ? 52.451 -9.813 28.712 1 54.51 539 LYS A C 1
ATOM 2756 O O . LYS A 1 523 ? 51.275 -10.061 29.004 1 53.99 539 LYS A O 1
ATOM 2762 N N . TYR A 1 524 ? 52.872 -8.577 28.431 1 49.44 540 TYR A N 1
ATOM 2763 C CA . TYR A 1 524 ? 51.928 -7.467 28.395 1 50.01 540 TYR A CA 1
ATOM 2764 C C . TYR A 1 524 ? 50.923 -7.643 27.267 1 47.74 540 TYR A C 1
ATOM 2765 O O . TYR A 1 524 ? 49.712 -7.497 27.472 1 47.22 540 TYR A O 1
ATOM 2774 N N . MET A 1 525 ? 51.405 -7.952 26.061 1 45.04 541 MET A N 1
ATOM 2775 C CA . MET A 1 525 ? 50.498 -8.105 24.934 1 46.31 541 MET A CA 1
ATOM 2776 C C . MET A 1 525 ? 49.61 -9.333 25.072 1 51.24 541 MET A C 1
ATOM 2777 O O . MET A 1 525 ? 48.596 -9.426 24.377 1 51.3 541 MET A O 1
ATOM 2782 N N . THR A 1 526 ? 49.967 -10.276 25.945 1 50.15 542 THR A N 1
ATOM 2783 C CA . THR A 1 526 ? 49.072 -11.387 26.24 1 59.16 542 THR A CA 1
ATOM 2784 C C . THR A 1 526 ? 47.936 -10.941 27.154 1 56.15 542 THR A C 1
ATOM 2785 O O . THR A 1 526 ? 46.766 -11.248 26.9 1 49.72 542 THR A O 1
ATOM 2789 N N . GLU A 1 527 ? 48.268 -10.205 28.218 1 49.14 543 GLU A N 1
ATOM 2790 C CA . GLU A 1 527 ? 47.252 -9.732 29.153 1 55.31 543 GLU A CA 1
ATOM 2791 C C . GLU A 1 527 ? 46.382 -8.646 28.534 1 56.11 543 GLU A C 1
ATOM 2792 O O . GLU A 1 527 ? 45.197 -8.534 28.869 1 53.75 543 GLU A O 1
ATOM 2798 N N . TYR A 1 528 ? 46.94 -7.86 27.615 1 49.07 544 TYR A N 1
ATOM 2799 C CA . TYR A 1 528 ? 46.262 -6.711 27.034 1 48.43 544 TYR A CA 1
ATOM 2800 C C . TYR A 1 528 ? 45.923 -6.919 25.56 1 47.42 544 TYR A C 1
ATOM 2801 O O . TYR A 1 528 ? 45.737 -5.947 24.823 1 55.74 544 TYR A O 1
ATOM 2810 N N . LYS A 1 529 ? 45.84 -8.175 25.11 1 50.71 545 LYS A N 1
ATOM 2811 C CA . LYS A 1 529 ? 45.506 -8.426 23.711 1 53.07 545 LYS A CA 1
ATOM 2812 C C . LYS A 1 529 ? 44.11 -7.932 23.357 1 57.76 545 LYS A C 1
ATOM 2813 O O . LYS A 1 529 ? 43.847 -7.64 22.186 1 57.13 545 LYS A O 1
ATOM 2819 N N . GLU A 1 530 ? 43.218 -7.819 24.341 1 53.79 546 GLU A N 1
ATOM 2820 C CA . GLU A 1 530 ? 41.897 -7.245 24.125 1 64.07 546 GLU A CA 1
ATOM 2821 C C . GLU A 1 530 ? 41.919 -5.728 23.979 1 63.8 546 GLU A C 1
ATOM 2822 O O . GLU A 1 530 ? 40.927 -5.155 23.517 1 72.44 546 GLU A O 1
ATOM 2828 N N . ASP A 1 531 ? 43.014 -5.067 24.356 1 61.22 547 ASP A N 1
ATOM 2829 C CA . ASP A 1 531 ? 43.061 -3.608 24.378 1 52.2 547 ASP A CA 1
ATOM 2830 C C . ASP A 1 531 ? 43.08 -3.055 22.956 1 56.65 547 ASP A C 1
ATOM 2831 O O . ASP A 1 531 ? 43.966 -3.39 22.162 1 50.68 547 ASP A O 1
ATOM 2836 N N . LEU A 1 532 ? 42.105 -2.193 22.645 1 57.76 548 LEU A N 1
ATOM 2837 C CA . LEU A 1 532 ? 42.031 -1.559 21.333 1 58.74 548 LEU A CA 1
ATOM 2838 C C . LEU A 1 532 ? 43.167 -0.574 21.094 1 49.55 548 LEU A C 1
ATOM 2839 O O . LEU A 1 532 ? 43.409 -0.194 19.943 1 53.34 548 LEU A O 1
ATOM 2844 N N . ASP A 1 533 ? 43.86 -0.146 22.146 1 54.91 549 ASP A N 1
ATOM 2845 C CA . ASP A 1 533 ? 45.019 0.726 22.013 1 56.79 549 ASP A CA 1
ATOM 2846 C C . ASP A 1 533 ? 46.333 -0.037 22.048 1 50.37 549 ASP A C 1
ATOM 2847 O O . ASP A 1 533 ? 47.39 0.588 22.184 1 56.7 549 ASP A O 1
ATOM 2852 N N . LEU A 1 534 ? 46.295 -1.368 21.93 1 40.02 550 LEU A N 1
ATOM 2853 C CA . LEU A 1 534 ? 47.506 -2.161 22.139 1 48.15 550 LEU A CA 1
ATOM 2854 C C . LEU A 1 534 ? 48.602 -1.775 21.152 1 43.43 550 LEU A C 1
ATOM 2855 O O . LEU A 1 534 ? 49.727 -1.463 21.553 1 45.28 550 LEU A O 1
ATOM 2860 N N . GLN A 1 535 ? 48.288 -1.784 19.854 1 40.48 551 GLN A N 1
ATOM 2861 C CA . GLN A 1 535 ? 49.294 -1.456 18.852 1 42.79 551 GLN A CA 1
ATOM 2862 C C . GLN A 1 535 ? 49.819 -0.038 19.032 1 53.86 551 GLN A C 1
ATOM 2863 O O . GLN A 1 535 ? 51.025 0.206 18.905 1 53.84 551 GLN A O 1
ATOM 2869 N N . ASN A 1 536 ? 48.931 0.911 19.33 1 48.65 552 ASN A N 1
ATOM 2870 C CA . ASN A 1 536 ? 49.381 2.288 19.505 1 51.73 552 ASN A CA 1
ATOM 2871 C C . ASN A 1 536 ? 50.19 2.439 20.786 1 45.86 552 ASN A C 1
ATOM 2872 O O . ASN A 1 536 ? 51.173 3.184 20.818 1 48.33 552 ASN A O 1
ATOM 2877 N N . ASP A 1 537 ? 49.799 1.724 21.847 1 46.38 553 ASP A N 1
ATOM 2878 C CA . ASP A 1 537 ? 50.543 1.775 23.103 1 47.66 553 ASP A CA 1
ATOM 2879 C C . ASP A 1 537 ? 51.918 1.134 22.965 1 45.1 553 ASP A C 1
ATOM 2880 O O . ASP A 1 537 ? 52.907 1.653 23.496 1 48.7 553 ASP A O 1
ATOM 2885 N N . ILE A 1 538 ? 51.999 -0.007 22.277 1 45.52 554 ILE A N 1
ATOM 2886 C CA . ILE A 1 538 ? 53.288 -0.665 22.087 1 46.47 554 ILE A CA 1
ATOM 2887 C C . ILE A 1 538 ? 54.215 0.229 21.276 1 49.43 554 ILE A C 1
ATOM 2888 O O . ILE A 1 538 ? 55.38 0.435 21.634 1 48.67 554 ILE A O 1
ATOM 2893 N N . ASN A 1 539 ? 53.702 0.792 20.18 1 55.7 555 ASN A N 1
ATOM 2894 C CA . ASN A 1 539 ? 54.537 1.624 19.323 1 52.09 555 ASN A CA 1
ATOM 2895 C C . ASN A 1 539 ? 54.982 2.893 20.038 1 50.85 555 ASN A C 1
ATOM 2896 O O . ASN A 1 539 ? 56.148 3.291 19.935 1 48.64 555 ASN A O 1
ATOM 2901 N N . LEU A 1 540 ? 54.074 3.539 20.777 1 45.05 556 LEU A N 1
ATOM 2902 C CA . LEU A 1 540 ? 54.457 4.729 21.534 1 44.94 556 LEU A CA 1
ATOM 2903 C C . LEU A 1 540 ? 55.526 4.404 22.569 1 41.2 556 LEU A C 1
ATOM 2904 O O . LEU A 1 540 ? 56.445 5.198 22.797 1 43.66 556 LEU A O 1
ATOM 2909 N N . PHE A 1 541 ? 55.411 3.242 23.211 1 44.77 557 PHE A N 1
ATOM 2910 C CA . PHE A 1 541 ? 56.389 2.832 24.211 1 45.37 557 PHE A CA 1
ATOM 2911 C C . PHE A 1 541 ? 57.741 2.544 23.575 1 39.9 557 PHE A C 1
ATOM 2912 O O . PHE A 1 541 ? 58.784 2.939 24.111 1 38.85 557 PHE A O 1
ATOM 2920 N N . LEU A 1 542 ? 57.739 1.867 22.425 1 39.96 558 LEU A N 1
ATOM 2921 C CA . LEU A 1 542 ? 58.988 1.566 21.739 1 40.44 558 LEU A CA 1
ATOM 2922 C C . LEU A 1 542 ? 59.706 2.834 21.29 1 40.99 558 LEU A C 1
ATOM 2923 O O . LEU A 1 542 ? 60.938 2.894 21.352 1 41.89 558 LEU A O 1
ATOM 2928 N N . ILE A 1 543 ? 58.963 3.849 20.841 1 44.29 559 ILE A N 1
ATOM 2929 C CA . ILE A 1 543 ? 59.575 5.14 20.537 1 36.65 559 ILE A CA 1
ATOM 2930 C C . ILE A 1 543 ? 60.331 5.665 21.747 1 40.11 559 ILE A C 1
ATOM 2931 O O . ILE A 1 543 ? 61.46 6.155 21.629 1 44.38 559 ILE A O 1
ATOM 2936 N N . GLN A 1 544 ? 59.727 5.561 22.932 1 36.35 560 GLN A N 1
ATOM 2937 C CA . GLN A 1 544 ? 60.395 6.032 24.138 1 40.77 560 GLN A CA 1
ATOM 2938 C C . GLN A 1 544 ? 61.604 5.171 24.476 1 48.23 560 GLN A C 1
ATOM 2939 O O . GLN A 1 544 ? 62.624 5.689 24.944 1 48.63 560 GLN A O 1
ATOM 2945 N N . VAL A 1 545 ? 61.511 3.859 24.25 1 35.94 561 VAL A N 1
ATOM 2946 C CA . VAL A 1 545 ? 62.662 2.996 24.488 1 43.64 561 VAL A CA 1
ATOM 2947 C C . VAL A 1 545 ? 63.827 3.412 23.598 1 46.57 561 VAL A C 1
ATOM 2948 O O . VAL A 1 545 ? 64.962 3.555 24.069 1 44.4 561 VAL A O 1
ATOM 2952 N N . ILE A 1 546 ? 63.561 3.636 22.307 1 42.87 562 ILE A N 1
ATOM 2953 C CA . ILE A 1 546 ? 64.588 4.153 21.403 1 38.79 562 ILE A CA 1
ATOM 2954 C C . ILE A 1 546 ? 65.164 5.456 21.94 1 49.1 562 ILE A C 1
ATOM 2955 O O . ILE A 1 546 ? 66.384 5.667 21.929 1 53.59 562 ILE A O 1
ATOM 2960 N N . GLY A 1 547 ? 64.296 6.353 22.409 1 48.64 563 GLY A N 1
ATOM 2961 C CA . GLY A 1 547 ? 64.768 7.602 22.972 1 45.89 563 GLY A CA 1
ATOM 2962 C C . GLY A 1 547 ? 65.601 7.419 24.224 1 48.78 563 GLY A C 1
ATOM 2963 O O . GLY A 1 547 ? 66.511 8.207 24.482 1 50.16 563 GLY A O 1
ATOM 2964 N N . VAL A 1 548 ? 65.314 6.383 25.014 1 48 564 VAL A N 1
ATOM 2965 C CA . VAL A 1 548 ? 66.052 6.194 26.26 1 49.38 564 VAL A CA 1
ATOM 2966 C C . VAL A 1 548 ? 67.468 5.709 25.98 1 46.34 564 VAL A C 1
ATOM 2967 O O . VAL A 1 548 ? 68.437 6.224 26.551 1 51.07 564 VAL A O 1
ATOM 2971 N N . TYR A 1 549 ? 67.616 4.732 25.083 1 38.56 565 TYR A N 1
ATOM 2972 C CA . TYR A 1 549 ? 68.916 4.115 24.846 1 56.58 565 TYR A CA 1
ATOM 2973 C C . TYR A 1 549 ? 69.827 4.988 23.992 1 55.39 565 TYR A C 1
ATOM 2974 O O . TYR A 1 549 ? 71.024 5.098 24.283 1 55.69 565 TYR A O 1
ATOM 2983 N N . ALA A 1 550 ? 69.292 5.616 22.942 1 51.34 566 ALA A N 1
ATOM 2984 C CA . ALA A 1 550 ? 70.126 6.486 22.12 1 49.51 566 ALA A CA 1
ATOM 2985 C C . ALA A 1 550 ? 70.495 7.774 22.844 1 55.92 566 ALA A C 1
ATOM 2986 O O . ALA A 1 550 ? 71.39 8.498 22.393 1 55.21 566 ALA A O 1
ATOM 2988 N N . LYS A 1 551 ? 69.822 8.071 23.952 1 55.98 567 LYS A N 1
ATOM 2989 C CA . LYS A 1 551 ? 70.162 9.221 24.776 1 51.88 567 LYS A CA 1
ATOM 2990 C C . LYS A 1 551 ? 71.3 8.908 25.74 1 52.57 567 LYS A C 1
ATOM 2991 O O . LYS A 1 551 ? 71.986 9.825 26.204 1 58.09 567 LYS A O 1
ATOM 2997 N N . ARG A 1 552 ? 71.523 7.63 26.045 1 60.14 568 ARG A N 1
ATOM 2998 C CA . ARG A 1 552 ? 72.58 7.23 26.963 1 68.57 568 ARG A CA 1
ATOM 2999 C C . ARG A 1 552 ? 73.822 6.698 26.261 1 58.99 568 ARG A C 1
ATOM 3000 O O . ARG A 1 552 ? 74.855 6.528 26.916 1 73.08 568 ARG A O 1
ATOM 3008 N N . GLY A 1 553 ? 73.756 6.431 24.96 1 60.77 569 GLY A N 1
ATOM 3009 C CA . GLY A 1 553 ? 74.918 5.942 24.242 1 65.09 569 GLY A CA 1
ATOM 3010 C C . GLY A 1 553 ? 74.742 6.055 22.746 1 68.82 569 GLY A C 1
ATOM 3011 O O . GLY A 1 553 ? 73.62 6.126 22.232 1 67.89 569 GLY A O 1
ATOM 3012 N N . PHE A 1 554 ? 75.873 6.069 22.049 1 72.79 570 PHE A N 1
ATOM 3013 C CA . PHE A 1 554 ? 75.88 6.156 20.598 1 76.68 570 PHE A CA 1
ATOM 3014 C C . PHE A 1 554 ? 75.588 4.791 19.98 1 78.78 570 PHE A C 1
ATOM 3015 O O . PHE A 1 554 ? 75.676 3.75 20.638 1 75.5 570 PHE A O 1
ATOM 3023 N N . HIS A 1 555 ? 75.213 4.815 18.696 1 82.8 571 HIS A N 1
ATOM 3024 C CA . HIS A 1 555 ? 74.918 3.619 17.908 1 80.13 571 HIS A CA 1
ATOM 3025 C C . HIS A 1 555 ? 73.699 2.858 18.415 1 74.11 571 HIS A C 1
ATOM 3026 O O . HIS A 1 555 ? 73.268 1.888 17.784 1 77.49 571 HIS A O 1
ATOM 3033 N N . ALA A 1 556 ? 73.134 3.286 19.544 1 72.9 572 ALA A N 1
ATOM 3034 C CA . ALA A 1 556 ? 72.067 2.512 20.164 1 63.66 572 ALA A CA 1
ATOM 3035 C C . ALA A 1 556 ? 70.762 2.619 19.387 1 62.33 572 ALA A C 1
ATOM 3036 O O . ALA A 1 556 ? 69.961 1.677 19.403 1 68.13 572 ALA A O 1
ATOM 3038 N N . MET A 1 557 ? 70.537 3.735 18.688 1 53.43 573 MET A N 1
ATOM 3039 C CA . MET A 1 557 ? 69.246 3.958 18.038 1 57.32 573 MET A CA 1
ATOM 3040 C C . MET A 1 557 ? 68.965 2.898 16.979 1 60.7 573 MET A C 1
ATOM 3041 O O . MET A 1 557 ? 67.948 2.198 17.035 1 59.6 573 MET A O 1
ATOM 3046 N N . LEU A 1 558 ? 69.858 2.767 15.996 1 67.18 574 LEU A N 1
ATOM 3047 C CA . LEU A 1 558 ? 69.645 1.774 14.949 1 60.25 574 LEU A CA 1
ATOM 3048 C C . LEU A 1 558 ? 69.756 0.355 15.49 1 64.65 574 LEU A C 1
ATOM 3049 O O . LEU A 1 558 ? 69.164 -0.57 14.923 1 59.61 574 LEU A O 1
ATOM 3054 N N . GLU A 1 559 ? 70.487 0.168 16.591 1 64.22 575 GLU A N 1
ATOM 3055 C CA . GLU A 1 559 ? 70.548 -1.148 17.218 1 67.97 575 GLU A CA 1
ATOM 3056 C C . GLU A 1 559 ? 69.182 -1.564 17.751 1 62.54 575 GLU A C 1
ATOM 3057 O O . GLU A 1 559 ? 68.764 -2.714 17.576 1 55.44 575 GLU A O 1
ATOM 3063 N N . VAL A 1 560 ? 68.468 -0.642 18.401 1 56.99 576 VAL A N 1
ATOM 3064 C CA . VAL A 1 560 ? 67.105 -0.942 18.832 1 55.32 576 VAL A CA 1
ATOM 3065 C C . VAL A 1 560 ? 66.207 -1.162 17.623 1 53.01 576 VAL A C 1
ATOM 3066 O O . VAL A 1 560 ? 65.399 -2.101 17.59 1 54.92 576 VAL A O 1
ATOM 3070 N N . ILE A 1 561 ? 66.351 -0.31 16.604 1 53.6 577 ILE A N 1
ATOM 3071 C CA . ILE A 1 561 ? 65.542 -0.422 15.392 1 59.38 577 ILE A CA 1
ATOM 3072 C C . ILE A 1 561 ? 65.727 -1.79 14.743 1 64.53 577 ILE A C 1
ATOM 3073 O O . ILE A 1 561 ? 64.774 -2.378 14.216 1 66.33 577 ILE A O 1
ATOM 3078 N N . ASP A 1 562 ? 66.952 -2.323 14.784 1 63.14 578 ASP A N 1
ATOM 3079 C CA . ASP A 1 562 ? 67.25 -3.564 14.074 1 59.77 578 ASP A CA 1
ATOM 3080 C C . ASP A 1 562 ? 66.501 -4.747 14.676 1 55.46 578 ASP A C 1
ATOM 3081 O O . ASP A 1 562 ? 65.882 -5.533 13.949 1 58.73 578 ASP A O 1
ATOM 3086 N N . VAL A 1 563 ? 66.547 -4.9 16.003 1 57.22 579 VAL A N 1
ATOM 3087 C CA . VAL A 1 563 ? 65.884 -6.05 16.611 1 60.54 579 VAL A CA 1
ATOM 3088 C C . VAL A 1 563 ? 64.37 -5.893 16.535 1 57.42 579 VAL A C 1
ATOM 3089 O O . VAL A 1 563 ? 63.647 -6.873 16.32 1 57.88 579 VAL A O 1
ATOM 3093 N N . LEU A 1 564 ? 63.864 -4.665 16.689 1 51.15 580 LEU A N 1
ATOM 3094 C CA . LEU A 1 564 ? 62.424 -4.455 16.571 1 50.91 580 LEU A CA 1
ATOM 3095 C C . LEU A 1 564 ? 61.921 -4.831 15.184 1 61.87 580 LEU A C 1
ATOM 3096 O O . LEU A 1 564 ? 60.788 -5.309 15.043 1 47.04 580 LEU A O 1
ATOM 3101 N N . HIS A 1 565 ? 62.753 -4.647 14.158 1 54.08 581 HIS A N 1
ATOM 3102 C CA . HIS A 1 565 ? 62.408 -5.015 12.791 1 60.69 581 HIS A CA 1
ATOM 3103 C C . HIS A 1 565 ? 62.886 -6.41 12.414 1 62.4 581 HIS A C 1
ATOM 3104 O O . HIS A 1 565 ? 62.659 -6.841 11.279 1 64.74 581 HIS A O 1
ATOM 3111 N N . ASP A 1 566 ? 63.537 -7.119 13.331 1 56.44 582 ASP A N 1
ATOM 3112 C CA . ASP A 1 566 ? 63.963 -8.481 13.051 1 60.27 582 ASP A CA 1
ATOM 3113 C C . ASP A 1 566 ? 62.741 -9.357 12.783 1 61.89 582 ASP A C 1
ATOM 3114 O O . ASP A 1 566 ? 61.737 -9.258 13.499 1 57.93 582 ASP A O 1
ATOM 3119 N N . PRO A 1 567 ? 62.786 -10.219 11.763 1 66.95 583 PRO A N 1
ATOM 3120 C CA . PRO A 1 567 ? 61.598 -11.026 11.433 1 52.39 583 PRO A CA 1
ATOM 3121 C C . PRO A 1 567 ? 61.119 -11.913 12.571 1 52.9 583 PRO A C 1
ATOM 3122 O O . PRO A 1 567 ? 59.913 -12.172 12.67 1 55.78 583 PRO A O 1
ATOM 3126 N N . TYR A 1 568 ? 62.019 -12.388 13.436 1 54.44 584 TYR A N 1
ATOM 3127 C CA . TYR A 1 568 ? 61.577 -13.194 14.571 1 61.49 584 TYR A CA 1
ATOM 3128 C C . TYR A 1 568 ? 60.832 -12.343 15.589 1 46.64 584 TYR A C 1
ATOM 3129 O O . TYR A 1 568 ? 59.8 -12.763 16.123 1 53.55 584 TYR A O 1
ATOM 3138 N N . VAL A 1 569 ? 61.341 -11.144 15.869 1 57.5 585 VAL A N 1
ATOM 3139 C CA . VAL A 1 569 ? 60.62 -10.213 16.729 1 55.93 585 VAL A CA 1
ATOM 3140 C C . VAL A 1 569 ? 59.345 -9.736 16.042 1 54.68 585 VAL A C 1
ATOM 3141 O O . VAL A 1 569 ? 58.273 -9.691 16.659 1 52.03 585 VAL A O 1
ATOM 3145 N N . GLN A 1 570 ? 59.438 -9.395 14.752 1 50.46 586 GLN A N 1
ATOM 3146 C CA . GLN A 1 570 ? 58.253 -9.014 13.99 1 46.59 586 GLN A CA 1
ATOM 3147 C C . GLN A 1 570 ? 57.16 -10.07 14.103 1 52.65 586 GLN A C 1
ATOM 3148 O O . GLN A 1 570 ? 55.973 -9.736 14.206 1 56.01 586 GLN A O 1
ATOM 3154 N N . ASP A 1 571 ? 57.54 -11.352 14.102 1 54.99 587 ASP A N 1
ATOM 3155 C CA . ASP A 1 571 ? 56.544 -12.412 14.212 1 52.68 587 ASP A CA 1
ATOM 3156 C C . ASP A 1 571 ? 55.947 -12.483 15.61 1 53.65 587 ASP A C 1
ATOM 3157 O O . ASP A 1 571 ? 54.778 -12.86 15.763 1 60.14 587 ASP A O 1
ATOM 3162 N N . ILE A 1 572 ? 56.731 -12.142 16.637 1 51.5 588 ILE A N 1
ATOM 3163 C CA . ILE A 1 572 ? 56.193 -12.087 17.994 1 56.2 588 ILE A CA 1
ATOM 3164 C C . ILE A 1 572 ? 55.102 -11.026 18.084 1 56.28 588 ILE A C 1
ATOM 3165 O O . ILE A 1 572 ? 54.031 -11.254 18.66 1 60.15 588 ILE A O 1
ATOM 3170 N N . PHE A 1 573 ? 55.361 -9.845 17.519 1 49.3 589 PHE A N 1
ATOM 3171 C CA . PHE A 1 573 ? 54.343 -8.8 17.519 1 57.49 589 PHE A CA 1
ATOM 3172 C C . PHE A 1 573 ? 53.143 -9.203 16.675 1 56.25 589 PHE A C 1
ATOM 3173 O O . PHE A 1 573 ? 51.994 -9.014 17.089 1 62.23 589 PHE A O 1
ATOM 3181 N N . LYS A 1 574 ? 53.393 -9.756 15.486 1 58.57 590 LYS A N 1
ATOM 3182 C CA . LYS A 1 574 ? 52.304 -10.17 14.606 1 62.09 590 LYS A CA 1
ATOM 3183 C C . LYS A 1 574 ? 51.361 -11.148 15.297 1 64.15 590 LYS A C 1
ATOM 3184 O O . LYS A 1 574 ? 50.138 -11.078 15.109 1 59.57 590 LYS A O 1
ATOM 3190 N N . GLY A 1 575 ? 51.906 -12.048 16.118 1 60.27 591 GLY A N 1
ATOM 3191 C CA . GLY A 1 575 ? 51.079 -12.994 16.839 1 53.56 591 GLY A CA 1
ATOM 3192 C C . GLY A 1 575 ? 50.175 -12.367 17.873 1 54.51 591 GLY A C 1
ATOM 3193 O O . GLY A 1 575 ? 49.356 -13.081 18.466 1 78.4 591 GLY A O 1
ATOM 3194 N N . TYR A 1 576 ? 50.303 -11.06 18.102 1 55.87 592 TYR A N 1
ATOM 3195 C CA . TYR A 1 576 ? 49.46 -10.334 19.034 1 60.96 592 TYR A CA 1
ATOM 3196 C C . TYR A 1 576 ? 48.631 -9.258 18.354 1 60.39 592 TYR A C 1
ATOM 3197 O O . TYR A 1 576 ? 47.873 -8.558 19.036 1 57.98 592 TYR A O 1
ATOM 3206 N N . GLY A 1 577 ? 48.746 -9.112 17.035 1 58.39 593 GLY A N 1
ATOM 3207 C CA . GLY A 1 577 ? 48.018 -8.081 16.327 1 57.34 593 GLY A CA 1
ATOM 3208 C C . GLY A 1 577 ? 48.662 -6.719 16.383 1 56.37 593 GLY A C 1
ATOM 3209 O O . GLY A 1 577 ? 47.985 -5.71 16.153 1 64.54 593 GLY A O 1
ATOM 3210 N N . VAL A 1 578 ? 49.953 -6.6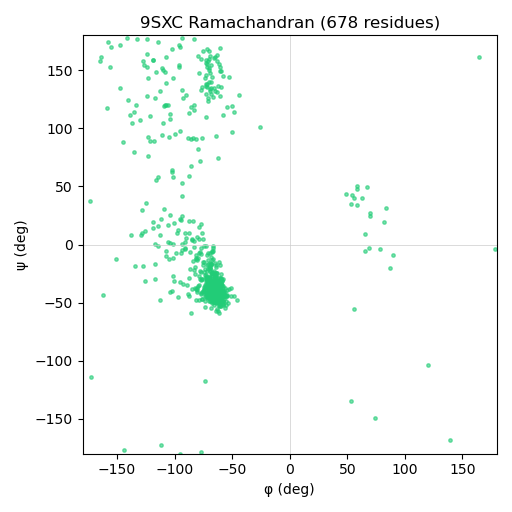6 16.691 1 53.33 594 VAL A N 1
ATOM 3211 C CA . VAL A 1 578 ? 50.688 -5.412 16.833 1 52.93 594 VAL A CA 1
ATOM 3212 C C . VAL A 1 578 ? 51.645 -5.299 15.656 1 60.43 594 VAL A C 1
ATOM 3213 O O . VAL A 1 578 ? 52.515 -6.158 15.469 1 61.07 594 VAL A O 1
ATOM 3217 N N . GLN A 1 579 ? 51.474 -4.255 14.853 1 52.53 595 GLN A N 1
ATOM 3218 C CA . GLN A 1 579 ? 52.416 -3.948 13.79 1 54.76 595 GLN A CA 1
ATOM 3219 C C . GLN A 1 579 ? 53.485 -3.012 14.331 1 51.88 595 GLN A C 1
ATOM 3220 O O . GLN A 1 579 ? 53.17 -1.986 14.945 1 54.98 595 GLN A O 1
ATOM 3226 N N . VAL A 1 580 ? 54.744 -3.376 14.12 1 55.44 596 VAL A N 1
ATOM 3227 C CA . VAL A 1 580 ? 55.848 -2.485 14.444 1 57.51 596 VAL A CA 1
ATOM 3228 C C . VAL A 1 580 ? 56.634 -2.243 13.164 1 60.57 596 VAL A C 1
ATOM 3229 O O . VAL A 1 580 ? 57.562 -2.992 12.837 1 62.05 596 VAL A O 1
ATOM 3233 N N . ASN A 1 581 ? 56.234 -1.22 12.412 1 56.36 597 ASN A N 1
ATOM 3234 C CA . ASN A 1 581 ? 56.98 -0.734 11.253 1 57.39 597 ASN A CA 1
ATOM 3235 C C . ASN A 1 581 ? 57.37 0.701 11.58 1 62.55 597 ASN A C 1
ATOM 3236 O O . ASN A 1 581 ? 56.644 1.645 11.26 1 60.26 597 ASN A O 1
ATOM 3241 N N . LEU A 1 582 ? 58.529 0.858 12.217 1 60.22 598 LEU A N 1
ATOM 3242 C CA . LEU A 1 582 ? 58.935 2.169 12.699 1 60.7 598 LEU A CA 1
ATOM 3243 C C . LEU A 1 582 ? 59.304 3.123 11.57 1 63.95 598 LEU A C 1
ATOM 3244 O O . LEU A 1 582 ? 59.315 4.34 11.787 1 62.14 598 LEU A O 1
ATOM 3249 N N . TYR A 1 583 ? 59.6 2.614 10.372 1 61.36 599 TYR A N 1
ATOM 3250 C CA . TYR A 1 583 ? 59.847 3.514 9.25 1 66.38 599 TYR A CA 1
ATOM 3251 C C . TYR A 1 583 ? 58.569 4.229 8.836 1 57.29 599 TYR A C 1
ATOM 3252 O O . TYR A 1 583 ? 58.534 5.462 8.758 1 57.06 599 TYR A O 1
ATOM 3261 N N . SER A 1 584 ? 57.51 3.465 8.553 1 66.81 600 SER A N 1
ATOM 3262 C CA . SER A 1 584 ? 56.221 4.07 8.236 1 56.79 600 SER A CA 1
ATOM 3263 C C . SER A 1 584 ? 55.729 4.948 9.375 1 62.78 600 SER A C 1
ATOM 3264 O O . SER A 1 584 ? 55.103 5.987 9.136 1 67.08 600 SER A O 1
ATOM 3267 N N . TYR A 1 585 ? 56.008 4.551 10.617 1 56.99 601 TYR A N 1
ATOM 3268 C CA . TYR A 1 585 ? 55.617 5.363 11.764 1 56.58 601 TYR A CA 1
ATOM 3269 C C . TYR A 1 585 ? 56.286 6.733 11.712 1 58.95 601 TYR A C 1
ATOM 3270 O O . TYR A 1 585 ? 55.627 7.767 11.868 1 58.08 601 TYR A O 1
ATOM 3279 N N . PHE A 1 586 ? 57.598 6.764 11.467 1 61.25 602 PHE A N 1
ATOM 3280 C CA . PHE A 1 586 ? 58.299 8.041 11.399 1 60.37 602 PHE A CA 1
ATOM 3281 C C . PHE A 1 586 ? 58.056 8.77 10.083 1 66.34 602 PHE A C 1
ATOM 3282 O O . PHE A 1 586 ? 58.07 10.006 10.057 1 63.9 602 PHE A O 1
ATOM 3290 N N . LYS A 1 587 ? 57.828 8.038 8.992 1 59.7 603 LYS A N 1
ATOM 3291 C CA . LYS A 1 587 ? 57.61 8.683 7.702 1 66.35 603 LYS A CA 1
ATOM 3292 C C . LYS A 1 587 ? 56.204 9.265 7.582 1 64.13 603 LYS A C 1
ATOM 3293 O O . LYS A 1 587 ? 56.037 10.387 7.091 1 74.56 603 LYS A O 1
ATOM 3299 N N . GLU A 1 588 ? 55.189 8.533 8.038 1 61.69 604 GLU A N 1
ATOM 3300 C CA . GLU A 1 588 ? 53.798 8.856 7.733 1 64.8 604 GLU A CA 1
ATOM 3301 C C . GLU A 1 588 ? 53.044 9.5 8.89 1 58.87 604 GLU A C 1
ATOM 3302 O O . GLU A 1 588 ? 52.262 10.429 8.667 1 70.59 604 GLU A O 1
ATOM 3308 N N . ASN A 1 589 ? 53.247 9.034 10.113 1 62.36 605 ASN A N 1
ATOM 3309 C CA . ASN A 1 589 ? 52.499 9.568 11.246 1 54.29 605 ASN A CA 1
ATOM 3310 C C . ASN A 1 589 ? 52.963 10.986 11.563 1 58.69 605 ASN A C 1
ATOM 3311 O O . ASN A 1 589 ? 54.159 11.205 11.782 1 65.92 605 ASN A O 1
ATOM 3316 N N . PRO A 1 590 ? 52.058 11.968 11.619 1 62.58 606 PRO A N 1
ATOM 3317 C CA . PRO A 1 590 ? 52.493 13.36 11.797 1 60.45 606 PRO A CA 1
ATOM 3318 C C . PRO A 1 590 ? 52.82 13.73 13.232 1 58.46 606 PRO A C 1
ATOM 3319 O O . PRO A 1 590 ? 53.424 14.789 13.455 1 59.58 606 PRO A O 1
ATOM 3323 N N . GLU A 1 591 ? 52.444 12.905 14.211 1 59.19 607 GLU A N 1
ATOM 3324 C CA . GLU A 1 591 ? 52.77 13.218 15.596 1 49.74 607 GLU A CA 1
ATOM 3325 C C . GLU A 1 591 ? 54.256 13.055 15.883 1 51.62 607 GLU A C 1
ATOM 3326 O O . GLU A 1 591 ? 54.754 13.644 16.848 1 42.96 607 GLU A O 1
ATOM 3332 N N . LEU A 1 592 ? 54.969 12.281 15.062 1 38.54 608 LEU A N 1
ATOM 3333 C CA . LEU A 1 592 ? 56.413 12.125 15.152 1 58.03 608 LEU A CA 1
ATOM 3334 C C . LEU A 1 592 ? 57.172 13.147 14.313 1 61.46 608 LEU A C 1
ATOM 3335 O O . LEU A 1 592 ? 58.398 13.048 14.203 1 53.33 608 LEU A O 1
ATOM 3340 N N . ALA A 1 593 ? 56.477 14.112 13.707 1 59.44 609 ALA A N 1
ATOM 3341 C CA . ALA A 1 593 ? 57.158 15.068 12.84 1 53.95 609 ALA A CA 1
ATOM 3342 C C . ALA A 1 593 ? 58.038 16.014 13.645 1 49.78 609 ALA A C 1
ATOM 3343 O O . ALA A 1 593 ? 59.147 16.351 13.215 1 56.26 609 ALA A O 1
ATOM 3345 N N . GLY A 1 594 ? 57.565 16.449 14.814 1 48.88 610 GLY A N 1
ATOM 3346 C CA . GLY A 1 594 ? 58.363 17.339 15.64 1 43.06 610 GLY A CA 1
ATOM 3347 C C . GLY A 1 594 ? 59.673 16.726 16.093 1 53.73 610 GLY A C 1
ATOM 3348 O O . GLY A 1 594 ? 60.675 17.433 16.235 1 63.07 610 GLY A O 1
ATOM 3349 N N . PHE A 1 595 ? 59.687 15.41 16.329 1 45.01 611 PHE A N 1
ATOM 3350 C CA . PHE A 1 595 ? 60.922 14.739 16.725 1 52.99 611 PHE A CA 1
ATOM 3351 C C . PHE A 1 595 ? 61.98 14.856 15.636 1 50.46 611 PHE A C 1
ATOM 3352 O O . PHE A 1 595 ? 63.129 15.22 15.905 1 50.33 611 PHE A O 1
ATOM 3360 N N . LEU A 1 596 ? 61.606 14.543 14.394 1 55.29 612 LEU A N 1
ATOM 3361 C CA . LEU A 1 596 ? 62.559 14.623 13.295 1 50.69 612 LEU A CA 1
ATOM 3362 C C . LEU A 1 596 ? 62.928 16.067 12.987 1 53.01 612 LEU A C 1
ATOM 3363 O O . LEU A 1 596 ? 64.101 16.376 12.752 1 55.31 612 LEU A O 1
ATOM 3368 N N . GLN A 1 597 ? 61.938 16.963 12.985 1 54.6 613 GLN A N 1
ATOM 3369 C CA . GLN A 1 597 ? 62.187 18.357 12.63 1 52.91 613 GLN A CA 1
ATOM 3370 C C . GLN A 1 597 ? 63.159 19.009 13.604 1 54.34 613 GLN A C 1
ATOM 3371 O O . GLN A 1 597 ? 64.124 19.661 13.192 1 59 613 GLN A O 1
ATOM 3377 N N . HIS A 1 598 ? 62.923 18.839 14.906 1 53.42 614 HIS A N 1
ATOM 3378 C CA . HIS A 1 598 ? 63.805 19.447 15.895 1 51.22 614 HIS A CA 1
ATOM 3379 C C . HIS A 1 598 ? 65.174 18.781 15.916 1 59.7 614 HIS A C 1
ATOM 3380 O O . HIS A 1 598 ? 66.175 19.438 16.22 1 61.57 614 HIS A O 1
ATOM 3387 N N . ALA A 1 599 ? 65.243 17.489 15.592 1 56.45 615 ALA A N 1
ATOM 3388 C CA . ALA A 1 599 ? 66.538 16.824 15.503 1 59.48 615 ALA A CA 1
ATOM 3389 C C . ALA A 1 599 ? 67.289 17.249 14.248 1 62.14 615 ALA A C 1
ATOM 3390 O O . ALA A 1 599 ? 68.496 17.519 14.299 1 57.55 615 ALA A O 1
ATOM 3392 N N . MET A 1 600 ? 66.592 17.31 13.11 1 61.93 616 MET A N 1
ATOM 3393 C CA . MET A 1 600 ? 67.206 17.787 11.878 1 61.61 616 MET A CA 1
ATOM 3394 C C . MET A 1 600 ? 67.532 19.27 11.944 1 62.84 616 MET A C 1
ATOM 3395 O O . MET A 1 600 ? 68.417 19.734 11.219 1 70.7 616 MET A O 1
ATOM 3400 N N . ASN A 1 601 ? 66.826 20.021 12.788 1 61.71 617 ASN A N 1
ATOM 3401 C CA . ASN A 1 601 ? 67.161 21.422 12.998 1 61.33 617 ASN A CA 1
ATOM 3402 C C . ASN A 1 601 ? 68.522 21.559 13.665 1 68.25 617 ASN A C 1
ATOM 3403 O O . ASN A 1 601 ? 69.391 22.296 13.184 1 72.09 617 ASN A O 1
ATOM 3408 N N . ASP A 1 602 ? 68.721 20.856 14.783 1 64.35 618 ASP A N 1
ATOM 3409 C CA . ASP A 1 602 ? 69.986 20.929 15.504 1 66.39 618 ASP A CA 1
ATOM 3410 C C . ASP A 1 602 ? 71.118 20.269 14.728 1 60.62 618 ASP A C 1
ATOM 3411 O O . ASP A 1 602 ? 72.276 20.677 14.86 1 68.65 618 ASP A O 1
ATOM 3416 N N . ALA A 1 603 ? 70.81 19.245 13.931 1 65.14 619 ALA A N 1
ATOM 3417 C CA . ALA A 1 603 ? 71.844 18.614 13.121 1 66.96 619 ALA A CA 1
ATOM 3418 C C . ALA A 1 603 ? 72.31 19.532 12 1 72.23 619 ALA A C 1
ATOM 3419 O O . ALA A 1 603 ? 73.471 19.46 11.584 1 71.19 619 ALA A O 1
ATOM 3421 N N . THR A 1 604 ? 71.424 20.394 11.499 1 71.84 620 THR A N 1
ATOM 3422 C CA . THR A 1 604 ? 71.834 21.364 10.49 1 73.09 620 THR A CA 1
ATOM 3423 C C . THR A 1 604 ? 72.759 22.415 11.093 1 71.42 620 THR A C 1
ATOM 3424 O O . THR A 1 604 ? 73.827 22.703 10.541 1 77.81 620 THR A O 1
ATOM 3428 N N . THR A 1 605 ? 72.371 22.988 12.236 1 66.62 621 THR A N 1
ATOM 3429 C CA . THR A 1 605 ? 73.25 23.916 12.94 1 69.15 621 THR A CA 1
ATOM 3430 C C . THR A 1 605 ? 74.584 23.263 13.28 1 73.06 621 THR A C 1
ATOM 3431 O O . THR A 1 605 ? 75.644 23.88 13.126 1 79.7 621 THR A O 1
ATOM 3435 N N . TYR A 1 606 ? 74.55 22.006 13.727 1 77.52 622 TYR A N 1
ATOM 3436 C CA . TYR A 1 606 ? 75.781 21.294 14.052 1 75.39 622 TYR A CA 1
ATOM 3437 C C . TYR A 1 606 ? 76.649 21.104 12.815 1 76.34 622 TYR A C 1
ATOM 3438 O O . TYR A 1 606 ? 77.845 21.417 12.828 1 80.79 622 TYR A O 1
ATOM 3447 N N . THR A 1 607 ? 76.063 20.585 11.734 1 72.55 623 THR A N 1
ATOM 3448 C CA . THR A 1 607 ? 76.835 20.34 10.521 1 71.75 623 THR A CA 1
ATOM 3449 C C . THR A 1 607 ? 77.236 21.642 9.838 1 84.92 623 THR A C 1
ATOM 3450 O O . THR A 1 607 ? 78.263 21.687 9.151 1 92.51 623 THR A O 1
ATOM 3454 N N . GLN A 1 608 ? 76.45 22.708 10.017 1 74.45 624 GLN A N 1
ATOM 3455 C CA . GLN A 1 608 ? 76.852 24.016 9.506 1 75.25 624 GLN A CA 1
ATOM 3456 C C . GLN A 1 608 ? 78.19 24.443 10.095 1 91.33 624 GLN A C 1
ATOM 3457 O O . GLN A 1 608 ? 79.119 24.798 9.362 1 101.14 624 GLN A O 1
ATOM 3463 N N . ALA A 1 609 ? 78.31 24.411 11.424 1 90.87 625 ALA A N 1
ATOM 3464 C CA . ALA A 1 609 ? 79.549 24.85 12.055 1 86.2 625 ALA A CA 1
ATOM 3465 C C . ALA A 1 609 ? 80.663 23.826 11.885 1 84.11 625 ALA A C 1
ATOM 3466 O O . ALA A 1 609 ? 81.844 24.184 11.956 1 96.33 625 ALA A O 1
ATOM 3468 N N . LEU A 1 610 ? 80.315 22.556 11.662 1 84.46 626 LEU A N 1
ATOM 3469 C CA . LEU A 1 610 ? 81.34 21.53 11.487 1 87.26 626 LEU A CA 1
ATOM 3470 C C . LEU A 1 610 ? 82.141 21.777 10.215 1 92.6 626 LEU A C 1
ATOM 3471 O O . LEU A 1 610 ? 83.377 21.728 10.225 1 101.51 626 LEU A O 1
ATOM 3476 N N . VAL A 1 611 ? 81.449 22.047 9.102 1 91.73 627 VAL A N 1
ATOM 3477 C CA . VAL A 1 611 ? 82.129 22.314 7.836 1 98.53 627 VAL A CA 1
ATOM 3478 C C . VAL A 1 611 ? 82.557 23.767 7.703 1 105.95 627 VAL A C 1
ATOM 3479 O O . VAL A 1 611 ? 83.375 24.083 6.829 1 110.4 627 VAL A O 1
ATOM 3483 N N . ASN A 1 612 ? 82.04 24.662 8.553 1 104.75 628 ASN A N 1
ATOM 3484 C CA . ASN A 1 612 ? 82.486 26.053 8.61 1 102.73 628 ASN A CA 1
ATOM 3485 C C . ASN A 1 612 ? 83.832 26.214 9.315 1 102.99 628 ASN A C 1
ATOM 3486 O O . ASN A 1 612 ? 84.23 27.348 9.61 1 98.11 628 ASN A O 1
ATOM 3491 N N . LYS A 1 613 ? 84.525 25.115 9.601 1 107.21 629 LYS A N 1
ATOM 3492 C CA . LYS A 1 613 ? 85.852 25.158 10.208 1 102.9 629 LYS A CA 1
ATOM 3493 C C . LYS A 1 613 ? 86.851 24.409 9.335 1 96.88 629 LYS A C 1
ATOM 3494 O O . LYS A 1 613 ? 86.46 23.616 8.479 1 97.59 629 LYS A O 1
ATOM 3500 N N . SER B 2 13 ? 33.448 2.185 38.568 1 59.14 7 SER B N 1
ATOM 3501 C CA . SER B 2 13 ? 33.988 0.861 38.85 1 65.2 7 SER B CA 1
ATOM 3502 C C . SER B 2 13 ? 35.202 0.563 37.982 1 62 7 SER B C 1
ATOM 3503 O O . SER B 2 13 ? 35.333 1.082 36.874 1 61.56 7 SER B O 1
ATOM 3506 N N . GLU B 2 14 ? 36.081 -0.294 38.493 1 64.81 8 GLU B N 1
ATOM 3507 C CA . GLU B 2 14 ? 37.344 -0.569 37.825 1 60.22 8 GLU B CA 1
ATOM 3508 C C . GLU B 2 14 ? 37.13 -1.419 36.579 1 61.25 8 GLU B C 1
ATOM 3509 O O . GLU B 2 14 ? 36.46 -2.454 36.624 1 72.64 8 GLU B O 1
ATOM 3515 N N . MET B 2 15 ? 37.702 -0.97 35.464 1 64.52 9 MET B N 1
ATOM 3516 C CA . MET B 2 15 ? 37.695 -1.708 34.2 1 59.43 9 MET B CA 1
ATOM 3517 C C . MET B 2 15 ? 39.104 -1.589 33.632 1 59.78 9 MET B C 1
ATOM 3518 O O . MET B 2 15 ? 39.479 -0.527 33.131 1 68.64 9 MET B O 1
ATOM 3523 N N . LYS B 2 16 ? 39.884 -2.669 33.723 1 63.58 10 LYS B N 1
ATOM 3524 C CA . LYS B 2 16 ? 41.288 -2.603 33.32 1 57.49 10 LYS B CA 1
ATOM 3525 C C . LYS B 2 16 ? 41.428 -2.221 31.85 1 55.53 10 LYS B C 1
ATOM 3526 O O . LYS B 2 16 ? 42.258 -1.378 31.492 1 55.35 10 LYS B O 1
ATOM 3532 N N . ILE B 2 17 ? 40.623 -2.828 30.985 1 53.83 11 ILE B N 1
ATOM 3533 C CA . ILE B 2 17 ? 40.646 -2.541 29.556 1 48.14 11 ILE B CA 1
ATOM 3534 C C . ILE B 2 17 ? 39.379 -1.771 29.212 1 59.72 11 ILE B C 1
ATOM 3535 O O . ILE B 2 17 ? 38.264 -2.263 29.429 1 46.99 11 ILE B O 1
ATOM 3540 N N . ALA B 2 18 ? 39.547 -0.559 28.69 1 59.66 12 ALA B N 1
ATOM 3541 C CA . ALA B 2 18 ? 38.401 0.237 28.275 1 58.09 12 ALA B CA 1
ATOM 3542 C C . ALA B 2 18 ? 37.698 -0.436 27.104 1 61.06 12 ALA B C 1
ATOM 3543 O O . ALA B 2 18 ? 38.345 -0.895 26.158 1 64.43 12 ALA B O 1
ATOM 3545 N N . SER B 2 19 ? 36.371 -0.506 27.174 1 50.49 13 SER B N 1
ATOM 3546 C CA . SER B 2 19 ? 35.613 -1.102 26.087 1 57.14 13 SER B CA 1
ATOM 3547 C C . SER B 2 19 ? 35.55 -0.139 24.904 1 55.93 13 SER B C 1
ATOM 3548 O O . SER B 2 19 ? 35.878 1.045 25.013 1 57.55 13 SER B O 1
ATOM 3551 N N . ALA B 2 20 ? 35.125 -0.666 23.753 1 53.02 14 ALA B N 1
ATOM 3552 C CA . ALA B 2 20 ? 34.978 0.178 22.573 1 53.33 14 ALA B CA 1
ATOM 3553 C C . ALA B 2 20 ? 34.016 1.328 22.832 1 56.13 14 ALA B C 1
ATOM 3554 O O . ALA B 2 20 ? 34.227 2.437 22.331 1 59.12 14 ALA B O 1
ATOM 3556 N N . GLU B 2 21 ? 32.968 1.085 23.625 1 62.23 15 GLU B N 1
ATOM 3557 C CA . GLU B 2 21 ? 31.997 2.13 23.931 1 60.81 15 GLU B CA 1
ATOM 3558 C C . GLU B 2 21 ? 32.586 3.178 24.868 1 56.06 15 GLU B C 1
ATOM 3559 O O . GLU B 2 21 ? 32.274 4.369 24.752 1 60.31 15 GLU B O 1
ATOM 3565 N N . LEU B 2 22 ? 33.436 2.755 25.805 1 61.07 16 LEU B N 1
ATOM 3566 C CA . LEU B 2 22 ? 34.04 3.705 26.734 1 57.28 16 LEU B CA 1
ATOM 3567 C C . LEU B 2 22 ? 35.064 4.587 26.033 1 54.53 16 LEU B C 1
ATOM 3568 O O . LEU B 2 22 ? 35.142 5.792 26.303 1 58.76 16 LEU B O 1
ATOM 3573 N N . ARG B 2 23 ? 35.864 4.006 25.136 1 58.44 17 ARG B N 1
ATOM 3574 C CA . ARG B 2 23 ? 36.771 4.813 24.329 1 51.93 17 ARG B CA 1
ATOM 3575 C C . ARG B 2 23 ? 35.992 5.805 23.475 1 45.5 17 ARG B C 1
ATOM 3576 O O . ARG B 2 23 ? 36.378 6.972 23.357 1 50.64 17 ARG B O 1
ATOM 3584 N N . GLU B 2 24 ? 34.879 5.359 22.886 1 54.22 18 GLU B N 1
ATOM 3585 C CA . GLU B 2 24 ? 34.029 6.261 22.113 1 56.29 18 GLU B CA 1
ATOM 3586 C C . GLU B 2 24 ? 33.537 7.422 22.968 1 61.07 18 GLU B C 1
ATOM 3587 O O . GLU B 2 24 ? 33.565 8.58 22.533 1 62.77 18 GLU B O 1
ATOM 3593 N N . LEU B 2 25 ? 33.098 7.134 24.195 1 58.49 19 LEU B N 1
ATOM 3594 C CA . LEU B 2 25 ? 32.688 8.201 25.101 1 56.07 19 LEU B CA 1
ATOM 3595 C C . LEU B 2 25 ? 33.861 9.109 25.452 1 59.01 19 LEU B C 1
ATOM 3596 O O . LEU B 2 25 ? 33.752 10.338 25.369 1 54.63 19 LEU B O 1
ATOM 3601 N N . MET B 2 26 ? 34.989 8.521 25.86 1 61.2 20 MET B N 1
ATOM 3602 C CA . MET B 2 26 ? 36.134 9.336 26.255 1 55.91 20 MET B CA 1
ATOM 3603 C C . MET B 2 26 ? 36.667 10.15 25.087 1 56.43 20 MET B C 1
ATOM 3604 O O . MET B 2 26 ? 37.121 11.286 25.277 1 53.87 20 MET B O 1
ATOM 3609 N N . LYS B 2 27 ? 36.614 9.592 23.876 1 56.63 21 LYS B N 1
ATOM 3610 C CA . LYS B 2 27 ? 36.975 10.359 22.688 1 64.3 21 LYS B CA 1
ATOM 3611 C C . LYS B 2 27 ? 36.084 11.587 22.545 1 65.52 21 LYS B C 1
ATOM 3612 O O . LYS B 2 27 ? 36.574 12.707 22.357 1 61.93 21 LYS B O 1
ATOM 3618 N N . ALA B 2 28 ? 34.766 11.395 22.643 1 55.2 22 ALA B N 1
ATOM 3619 C CA . ALA B 2 28 ? 33.855 12.529 22.543 1 62.34 22 ALA B CA 1
ATOM 3620 C C . ALA B 2 28 ? 34.079 13.532 23.667 1 61.13 22 ALA B C 1
ATOM 3621 O O . ALA B 2 28 ? 33.949 14.742 23.447 1 61.62 22 ALA B O 1
ATOM 3623 N N . VAL B 2 29 ? 34.43 13.06 24.866 1 56.61 23 VAL B N 1
ATOM 3624 C CA . VAL B 2 29 ? 34.669 13.974 25.979 1 56.07 23 VAL B CA 1
ATOM 3625 C C . VAL B 2 29 ? 35.857 14.88 25.676 1 62.76 23 VAL B C 1
ATOM 3626 O O . VAL B 2 29 ? 35.778 16.106 25.823 1 59.45 23 VAL B O 1
ATOM 3630 N N . SER B 2 30 ? 36.974 14.289 25.242 1 62.15 24 SER B N 1
ATOM 3631 C CA . SER B 2 30 ? 38.161 15.084 24.937 1 60.86 24 SER B CA 1
ATOM 3632 C C . SER B 2 30 ? 37.897 16.06 23.798 1 54.54 24 SER B C 1
ATOM 3633 O O . SER B 2 30 ? 38.335 17.215 23.852 1 53.68 24 SER B O 1
ATOM 3636 N N . GLU B 2 31 ? 37.183 15.621 22.764 1 54.83 25 GLU B N 1
ATOM 3637 C CA . GLU B 2 31 ? 36.884 16.485 21.629 1 59.59 25 GLU B CA 1
ATOM 3638 C C . GLU B 2 31 ? 35.816 17.528 21.936 1 66 25 GLU B C 1
ATOM 3639 O O . GLU B 2 31 ? 35.495 18.337 21.059 1 58.47 25 GLU B O 1
ATOM 3645 N N . GLY B 2 32 ? 35.265 17.536 23.147 1 60.09 26 GLY B N 1
ATOM 3646 C CA . GLY B 2 32 ? 34.282 18.537 23.513 1 69.23 26 GLY B CA 1
ATOM 3647 C C . GLY B 2 32 ? 32.949 18.39 22.816 1 59.35 26 GLY B C 1
ATOM 3648 O O . GLY B 2 32 ? 32.242 19.385 22.634 1 70.02 26 GLY B O 1
ATOM 3649 N N . HIS B 2 33 ? 32.587 17.174 22.415 1 55.08 27 HIS B N 1
ATOM 3650 C CA . HIS B 2 33 ? 31.315 16.914 21.7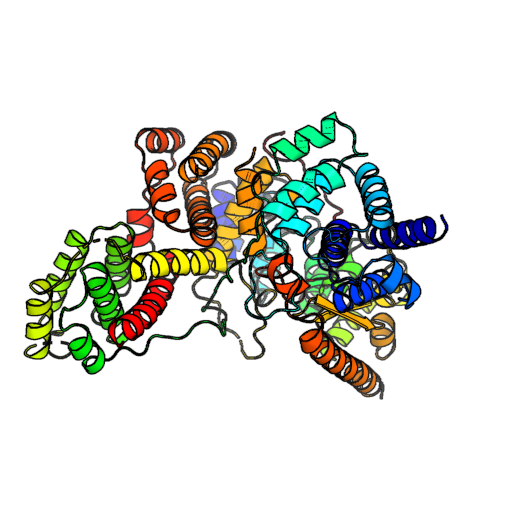41 1 68.45 27 HIS B CA 1
ATOM 3651 C C . HIS B 2 33 ? 30.227 16.805 22.799 1 64.97 27 HIS B C 1
ATOM 3652 O O . HIS B 2 33 ? 29.948 15.729 23.326 1 71.1 27 HIS B O 1
ATOM 3659 N N . TYR B 2 34 ? 29.598 17.943 23.104 1 60.97 28 TYR B N 1
ATOM 3660 C CA . TYR B 2 34 ? 28.628 17.985 24.194 1 66.5 28 TYR B CA 1
ATOM 3661 C C . TYR B 2 34 ? 27.408 17.124 23.894 1 64.74 28 TYR B C 1
ATOM 3662 O O . TYR B 2 34 ? 26.926 16.395 24.769 1 61.93 28 TYR B O 1
ATOM 3671 N N . GLU B 2 35 ? 26.894 17.195 22.665 1 69.33 29 GLU B N 1
ATOM 3672 C CA . GLU B 2 35 ? 25.714 16.41 22.318 1 70.6 29 GLU B CA 1
ATOM 3673 C C . GLU B 2 35 ? 26.039 14.924 22.262 1 68.06 29 GLU B C 1
ATOM 3674 O O . GLU B 2 35 ? 25.239 14.091 22.707 1 71.07 29 GLU B O 1
ATOM 3680 N N . THR B 2 36 ? 27.207 14.572 21.719 1 64.59 30 THR B N 1
ATOM 3681 C CA . THR B 2 36 ? 27.585 13.166 21.613 1 62.79 30 THR B CA 1
ATOM 3682 C C . THR B 2 36 ? 27.783 12.543 22.989 1 55.25 30 THR B C 1
ATOM 3683 O O . THR B 2 36 ? 27.3 11.436 23.251 1 58.39 30 THR B O 1
ATOM 3687 N N . VAL B 2 37 ? 28.492 13.242 23.878 1 62.74 31 VAL B N 1
ATOM 3688 C CA . VAL B 2 37 ? 28.667 12.759 25.245 1 60.06 31 VAL B CA 1
ATOM 3689 C C . VAL B 2 37 ? 27.313 12.555 25.908 1 55.74 31 VAL B C 1
ATOM 3690 O O . VAL B 2 37 ? 27.032 11.495 26.481 1 61.94 31 VAL B O 1
ATOM 3694 N N . ASN B 2 38 ? 26.448 13.567 25.828 1 64.07 32 ASN B N 1
ATOM 3695 C CA . ASN B 2 38 ? 25.116 13.449 26.409 1 57.32 32 ASN B CA 1
ATOM 3696 C C . ASN B 2 38 ? 24.358 12.27 25.813 1 55.59 32 ASN B C 1
ATOM 3697 O O . ASN B 2 38 ? 23.752 11.481 26.545 1 66.12 32 ASN B O 1
ATOM 3702 N N . THR B 2 39 ? 24.395 12.12 24.486 1 50.68 33 THR B N 1
ATOM 3703 C CA . THR B 2 39 ? 23.638 11.045 23.852 1 57.2 33 THR B CA 1
ATOM 3704 C C . THR B 2 39 ? 24.22 9.675 24.174 1 58.84 33 THR B C 1
ATOM 3705 O O . THR B 2 39 ? 23.465 8.708 24.328 1 65.16 33 THR B O 1
ATOM 3709 N N . ILE B 2 40 ? 25.548 9.565 24.277 1 65.53 34 ILE B N 1
ATOM 3710 C CA . ILE B 2 40 ? 26.156 8.302 24.69 1 57.29 34 ILE B CA 1
ATOM 3711 C C . ILE B 2 40 ? 25.689 7.927 26.091 1 56.2 34 ILE B C 1
ATOM 3712 O O . ILE B 2 40 ? 25.227 6.807 26.335 1 56.86 34 ILE B O 1
ATOM 3717 N N . LEU B 2 41 ? 25.788 8.869 27.029 1 53.44 35 LEU B N 1
ATOM 3718 C CA . LEU B 2 41 ? 25.443 8.574 28.413 1 58.2 35 LEU B CA 1
ATOM 3719 C C . LEU B 2 41 ? 23.948 8.356 28.611 1 63.92 35 LEU B C 1
ATOM 3720 O O . LEU B 2 41 ? 23.553 7.738 29.605 1 61.43 35 LEU B O 1
ATOM 3725 N N . ASP B 2 42 ? 23.114 8.834 27.684 1 67.16 36 ASP B N 1
ATOM 3726 C CA . ASP B 2 42 ? 21.682 8.559 27.757 1 61.86 36 ASP B CA 1
ATOM 3727 C C . ASP B 2 42 ? 21.395 7.081 27.522 1 66.79 36 ASP B C 1
ATOM 3728 O O . ASP B 2 42 ? 20.63 6.46 28.27 1 62.53 36 ASP B O 1
ATOM 3733 N N . LYS B 2 43 ? 22.002 6.5 26.482 1 64.14 37 LYS B N 1
ATOM 3734 C CA . LYS B 2 43 ? 21.733 5.109 26.133 1 61.97 37 LYS B CA 1
ATOM 3735 C C . LYS B 2 43 ? 22.524 4.144 27.008 1 62.3 37 LYS B C 1
ATOM 3736 O O . LYS B 2 43 ? 22.003 3.096 27.406 1 66.57 37 LYS B O 1
ATOM 3742 N N . ASP B 2 44 ? 23.779 4.476 27.323 1 64.84 38 ASP B N 1
ATOM 3743 C CA . ASP B 2 44 ? 24.668 3.613 28.099 1 63.99 38 ASP B CA 1
ATOM 3744 C C . ASP B 2 44 ? 25.137 4.377 29.333 1 63.21 38 ASP B C 1
ATOM 3745 O O . ASP B 2 44 ? 26.285 4.843 29.39 1 61.63 38 ASP B O 1
ATOM 3750 N N . PRO B 2 45 ? 24.279 4.512 30.349 1 63.66 39 PRO B N 1
ATOM 3751 C CA . PRO B 2 45 ? 24.647 5.331 31.516 1 65.68 39 PRO B CA 1
ATOM 3752 C C . PRO B 2 45 ? 25.751 4.732 32.373 1 53.68 39 PRO B C 1
ATOM 3753 O O . PRO B 2 45 ? 26.39 5.476 33.129 1 50.62 39 PRO B O 1
ATOM 3757 N N . GLU B 2 46 ? 26.001 3.424 32.279 1 62.48 40 GLU B N 1
ATOM 3758 C CA . GLU B 2 46 ? 27.018 2.779 33.105 1 67.84 40 GLU B CA 1
ATOM 3759 C C . GLU B 2 46 ? 28.44 3.18 32.736 1 60.28 40 GLU B C 1
ATOM 3760 O O . GLU B 2 46 ? 29.374 2.803 33.452 1 64.1 40 GLU B O 1
ATOM 3766 N N . LEU B 2 47 ? 28.629 3.929 31.65 1 52.45 41 LEU B N 1
ATOM 3767 C CA . LEU B 2 47 ? 29.958 4.305 31.189 1 51.58 41 LEU B CA 1
ATOM 3768 C C . LEU B 2 47 ? 30.548 5.493 31.937 1 57.34 41 LEU B C 1
ATOM 3769 O O . LEU B 2 47 ? 31.731 5.793 31.746 1 58.76 41 LEU B O 1
ATOM 3774 N N . VAL B 2 48 ? 29.767 6.174 32.777 1 55.08 42 VAL B N 1
ATOM 3775 C CA . VAL B 2 48 ? 30.194 7.482 33.264 1 51.98 42 VAL B CA 1
ATOM 3776 C C . VAL B 2 48 ? 31.328 7.361 34.28 1 54.04 42 VAL B C 1
ATOM 3777 O O . VAL B 2 48 ? 32.163 8.267 34.389 1 52.49 42 VAL B O 1
ATOM 3781 N N . ASN B 2 49 ? 31.403 6.249 35.016 1 45.64 43 ASN B N 1
ATOM 3782 C CA . ASN B 2 49 ? 32.372 6.113 36.099 1 48.84 43 ASN B CA 1
ATOM 3783 C C . ASN B 2 49 ? 33.358 4.97 35.873 1 54.12 43 ASN B C 1
ATOM 3784 O O . ASN B 2 49 ? 33.998 4.513 36.825 1 48.75 43 ASN B O 1
ATOM 3789 N N . GLN B 2 50 ? 33.505 4.504 34.637 1 48.54 44 GLN B N 1
ATOM 3790 C CA . GLN B 2 50 ? 34.418 3.411 34.333 1 51.4 44 GLN B CA 1
ATOM 3791 C C . GLN B 2 50 ? 35.825 3.976 34.17 1 50.64 44 GLN B C 1
ATOM 3792 O O . GLN B 2 50 ? 36.084 4.778 33.268 1 44.2 44 GLN B O 1
ATOM 3798 N N . TYR B 2 51 ? 36.727 3.577 35.061 1 50.63 45 TYR B N 1
ATOM 3799 C CA . TYR B 2 51 ? 38.114 4.002 35.006 1 57.02 45 TYR B CA 1
ATOM 3800 C C . TYR B 2 51 ? 39.017 2.788 34.826 1 53.21 45 TYR B C 1
ATOM 3801 O O . TYR B 2 51 ? 38.636 1.651 35.119 1 54.1 45 TYR B O 1
ATOM 3810 N N . ALA B 2 52 ? 40.225 3.046 34.324 1 51.9 46 ALA B N 1
ATOM 3811 C CA . ALA B 2 52 ? 41.182 2.002 33.961 1 52.43 46 ALA B CA 1
ATOM 3812 C C . ALA B 2 52 ? 42.489 2.217 34.708 1 56.57 46 ALA B C 1
ATOM 3813 O O . ALA B 2 52 ? 43.374 2.946 34.23 1 56.28 46 ALA B O 1
ATOM 3815 N N . PRO B 2 53 ? 42.66 1.606 35.876 1 59.27 47 PRO B N 1
ATOM 3816 C CA . PRO B 2 53 ? 43.969 1.623 36.537 1 57.82 47 PRO B CA 1
ATOM 3817 C C . PRO B 2 53 ? 45.009 0.946 35.664 1 53.72 47 PRO B C 1
ATOM 3818 O O . PRO B 2 53 ? 44.665 0.106 34.818 1 47.76 47 PRO B O 1
ATOM 3822 N N . PRO B 2 54 ? 46.3 1.277 35.832 1 52.49 48 PRO B N 1
ATOM 3823 C CA . PRO B 2 54 ? 46.853 2.226 36.807 1 52.06 48 PRO B CA 1
ATOM 3824 C C . PRO B 2 54 ? 46.868 3.671 36.305 1 46.52 48 PRO B C 1
ATOM 3825 O O . PRO B 2 54 ? 47.193 4.593 37.057 1 38.82 48 PRO B O 1
ATOM 3829 N N . THR B 2 55 ? 46.518 3.844 35.029 1 41.43 49 THR B N 1
ATOM 3830 C CA . THR B 2 55 ? 46.409 5.172 34.431 1 46.73 49 THR B CA 1
ATOM 3831 C C . THR B 2 55 ? 45.187 5.928 34.948 1 52.23 49 THR B C 1
ATOM 3832 O O . THR B 2 55 ? 45.209 7.163 35.028 1 44.37 49 THR B O 1
ATOM 3836 N N . TYR B 2 56 ? 44.13 5.203 35.321 1 50.79 50 TYR B N 1
ATOM 3837 C CA . TYR B 2 56 ? 42.866 5.795 35.768 1 44.32 50 TYR B CA 1
ATOM 3838 C C . TYR B 2 56 ? 42.309 6.757 34.724 1 40.79 50 TYR B C 1
ATOM 3839 O O . TYR B 2 56 ? 41.793 7.827 35.047 1 48.26 50 TYR B O 1
ATOM 3848 N N . ASP B 2 57 ? 42.423 6.371 33.458 1 42.07 51 ASP B N 1
ATOM 3849 C CA . ASP B 2 57 ? 41.759 7.102 32.39 1 42.64 51 ASP B CA 1
ATOM 3850 C C . ASP B 2 57 ? 40.262 6.826 32.45 1 52.7 51 ASP B C 1
ATOM 3851 O O . ASP B 2 57 ? 39.835 5.682 32.63 1 43.84 51 ASP B O 1
ATOM 3856 N N . SER B 2 58 ? 39.467 7.876 32.294 1 47.15 52 SER B N 1
ATOM 3857 C CA . SER B 2 58 ? 38.025 7.789 32.449 1 43.07 52 SER B CA 1
ATOM 3858 C C . SER B 2 58 ? 37.413 9.024 31.819 1 47.59 52 SER B C 1
ATOM 3859 O O . SER B 2 58 ? 38.115 10.021 31.603 1 45.96 52 SER B O 1
ATOM 3862 N N . PRO B 2 59 ? 36.113 8.993 31.498 1 47.72 53 PRO B N 1
ATOM 3863 C CA . PRO B 2 59 ? 35.448 10.234 31.07 1 45.1 53 PRO B CA 1
ATOM 3864 C C . PRO B 2 59 ? 35.785 11.42 31.957 1 46.66 53 PRO B C 1
ATOM 3865 O O . PRO B 2 59 ? 36.164 12.481 31.445 1 47.2 53 PRO B O 1
ATOM 3869 N N . LEU B 2 60 ? 35.711 11.249 33.281 1 39.35 54 LEU B N 1
ATOM 3870 C CA . LEU B 2 60 ? 36.056 12.333 34.197 1 38.73 54 LEU B CA 1
ATOM 3871 C C . LEU B 2 60 ? 37.51 12.767 34.037 1 43.04 54 LEU B C 1
ATOM 3872 O O . LEU B 2 60 ? 37.809 13.967 34.048 1 50.14 54 LEU B O 1
ATOM 3877 N N . ALA B 2 61 ? 38.43 11.81 33.892 1 43.46 55 ALA B N 1
ATOM 3878 C CA . ALA B 2 61 ? 39.843 12.162 33.78 1 46.66 55 ALA B CA 1
ATOM 3879 C C . ALA B 2 61 ? 40.112 13.008 32.544 1 47.11 55 ALA B C 1
ATOM 3880 O O . ALA B 2 61 ? 41.02 13.849 32.554 1 47.04 55 ALA B O 1
ATOM 3882 N N . ARG B 2 62 ? 39.325 12.814 31.482 1 44.19 56 ARG B N 1
ATOM 3883 C CA . ARG B 2 62 ? 39.523 13.575 30.257 1 47.08 56 ARG B CA 1
ATOM 3884 C C . ARG B 2 62 ? 39.207 15.057 30.424 1 53.99 56 ARG B C 1
ATOM 3885 O O . ARG B 2 62 ? 39.729 15.874 29.657 1 51.3 56 ARG B O 1
ATOM 3893 N N . VAL B 2 63 ? 38.373 15.43 31.394 1 48.38 57 VAL B N 1
ATOM 3894 C CA . VAL B 2 63 ? 38.051 16.843 31.575 1 50.31 57 VAL B CA 1
ATOM 3895 C C . VAL B 2 63 ? 38.871 17.409 32.727 1 46.2 57 VAL B C 1
ATOM 3896 O O . VAL B 2 63 ? 39.24 18.59 32.718 1 47.44 57 VAL B O 1
ATOM 3900 N N . LEU B 2 64 ? 39.181 16.57 33.717 1 42.93 58 LEU B N 1
ATOM 3901 C CA . LEU B 2 64 ? 39.83 17.08 34.919 1 48.9 58 LEU B CA 1
ATOM 3902 C C . LEU B 2 64 ? 41.3 17.409 34.683 1 48.53 58 LEU B C 1
ATOM 3903 O O . LEU B 2 64 ? 41.81 18.39 35.237 1 51.35 58 LEU B O 1
ATOM 3908 N N . ASN B 2 65 ? 41.992 16.615 33.869 1 45.13 59 ASN B N 1
ATOM 3909 C CA . ASN B 2 65 ? 43.435 16.776 33.662 1 54.83 59 ASN B CA 1
ATOM 3910 C C . ASN B 2 65 ? 43.737 17.654 32.452 1 55.14 59 ASN B C 1
ATOM 3911 O O . ASN B 2 65 ? 44.476 17.281 31.542 1 62.31 59 ASN B O 1
ATOM 3916 N N . LYS B 2 66 ? 43.141 18.84 32.442 1 57.68 60 LYS B N 1
ATOM 3917 C CA . LYS B 2 66 ? 43.364 19.828 31.403 1 50.11 60 LYS B CA 1
ATOM 3918 C C . LYS B 2 66 ? 43.821 21.117 32.061 1 53.93 60 LYS B C 1
ATOM 3919 O O . LYS B 2 66 ? 43.501 21.38 33.225 1 55.37 60 LYS B O 1
ATOM 3925 N N . LYS B 2 67 ? 44.593 21.911 31.315 1 66.97 61 LYS B N 1
ATOM 3926 C CA . LYS B 2 67 ? 45.01 23.215 31.823 1 59.96 61 LYS B CA 1
ATOM 3927 C C . LYS B 2 67 ? 43.796 24.039 32.234 1 60.29 61 LYS B C 1
ATOM 3928 O O . LYS B 2 67 ? 43.745 24.582 33.344 1 68.88 61 LYS B O 1
ATOM 3934 N N . HIS B 2 68 ? 42.791 24.107 31.362 1 55.27 62 HIS B N 1
ATOM 3935 C CA . HIS B 2 68 ? 41.555 24.841 31.621 1 65.22 62 HIS B CA 1
ATOM 3936 C C . HIS B 2 68 ? 40.389 23.865 31.531 1 50.96 62 HIS B C 1
ATOM 3937 O O . HIS B 2 68 ? 40.057 23.382 30.442 1 50.04 62 HIS B O 1
ATOM 3944 N N . ILE B 2 69 ? 39.766 23.583 32.673 1 58.39 63 ILE B N 1
ATOM 3945 C CA . ILE B 2 69 ? 38.69 22.6 32.721 1 58.38 63 ILE B CA 1
ATOM 3946 C C . ILE B 2 69 ? 37.47 23.134 31.983 1 59.93 63 ILE B C 1
ATOM 3947 O O . ILE B 2 69 ? 37.082 24.298 32.147 1 55.14 63 ILE B O 1
ATOM 3952 N N . ASP B 2 70 ? 36.876 22.287 31.143 1 52.01 64 ASP B N 1
ATOM 3953 C CA . ASP B 2 70 ? 35.623 22.588 30.453 1 59.34 64 ASP B CA 1
ATOM 3954 C C . ASP B 2 70 ? 34.483 22.214 31.394 1 58.74 64 ASP B C 1
ATOM 3955 O O . ASP B 2 70 ? 33.996 21.08 31.406 1 54.09 64 ASP B O 1
ATOM 3960 N N . TYR B 2 71 ? 34.055 23.189 32.201 1 55.81 65 TYR B N 1
ATOM 3961 C CA . TYR B 2 71 ? 33.001 22.943 33.177 1 56 65 TYR B CA 1
ATOM 3962 C C . TYR B 2 71 ? 31.642 22.719 32.525 1 59.15 65 TYR B C 1
ATOM 3963 O O . TYR B 2 71 ? 30.758 22.132 33.16 1 62.08 65 TYR B O 1
ATOM 3972 N N . LYS B 2 72 ? 31.449 23.168 31.281 1 56.78 66 LYS B N 1
ATOM 3973 C CA . LYS B 2 72 ? 30.235 22.804 30.557 1 62.51 66 LYS B CA 1
ATOM 3974 C C . LYS B 2 72 ? 30.203 21.307 30.277 1 67.34 66 LYS B C 1
ATOM 3975 O O . LYS B 2 72 ? 29.154 20.663 30.405 1 58.62 66 LYS B O 1
ATOM 3981 N N . MET B 2 73 ? 31.349 20.737 29.897 1 62.09 67 MET B N 1
ATOM 3982 C CA . MET B 2 73 ? 31.447 19.29 29.763 1 55.9 67 MET B CA 1
ATOM 3983 C C . MET B 2 73 ? 31.371 18.609 31.124 1 53.95 67 MET B C 1
ATOM 3984 O O . MET B 2 73 ? 30.753 17.546 31.26 1 50.16 67 MET B O 1
ATOM 3989 N N . LEU B 2 74 ? 31.99 19.207 32.146 1 54.75 68 LEU B N 1
ATOM 3990 C CA . LEU B 2 74 ? 31.962 18.609 33.476 1 57.29 68 LEU B CA 1
ATOM 3991 C C . LEU B 2 74 ? 30.545 18.552 34.028 1 56.43 68 LEU B C 1
ATOM 3992 O O . LEU B 2 74 ? 30.168 17.56 34.663 1 50.48 68 LEU B O 1
ATOM 3997 N N . ASP B 2 75 ? 29.751 19.603 33.789 1 59.34 69 ASP B N 1
ATOM 3998 C CA . ASP B 2 75 ? 28.345 19.597 34.184 1 51.45 69 ASP B CA 1
ATOM 3999 C C . ASP B 2 75 ? 27.575 18.468 33.512 1 55.7 69 ASP B C 1
ATOM 4000 O O . ASP B 2 75 ? 26.62 17.939 34.095 1 54.84 69 ASP B O 1
ATOM 4005 N N . ILE B 2 76 ? 27.961 18.094 32.289 1 48.08 70 ILE B N 1
ATOM 4006 C CA . ILE B 2 76 ? 27.273 17.005 31.597 1 52.62 70 ILE B CA 1
ATOM 4007 C C . ILE B 2 76 ? 27.505 15.685 32.322 1 55.02 70 ILE B C 1
ATOM 4008 O O . ILE B 2 76 ? 26.567 14.916 32.564 1 61.92 70 ILE B O 1
ATOM 4013 N N . LEU B 2 77 ? 28.761 15.4 32.678 1 52.13 71 LEU B N 1
ATOM 4014 C CA . LEU B 2 77 ? 29.051 14.183 33.431 1 56.89 71 LEU B CA 1
ATOM 4015 C C . LEU B 2 77 ? 28.374 14.211 34.794 1 52.81 71 LEU B C 1
ATOM 4016 O O . LEU B 2 77 ? 27.915 13.176 35.292 1 50.1 71 LEU B O 1
ATOM 4021 N N . VAL B 2 78 ? 28.312 15.39 35.415 1 51.6 72 VAL B N 1
ATOM 4022 C CA . VAL B 2 78 ? 27.611 15.532 36.686 1 55.17 72 VAL B CA 1
ATOM 4023 C C . VAL B 2 78 ? 26.131 15.211 36.514 1 58.15 72 VAL B C 1
ATOM 4024 O O . VAL B 2 78 ? 25.512 14.583 37.383 1 64.12 72 VAL B O 1
ATOM 4028 N N . LYS B 2 79 ? 25.545 15.618 35.385 1 56.96 73 LYS B N 1
ATOM 4029 C CA . LYS B 2 79 ? 24.13 15.342 35.161 1 61.04 73 LYS B CA 1
ATOM 4030 C C . LYS B 2 79 ? 23.868 13.85 35.012 1 61.9 73 LYS B C 1
ATOM 4031 O O . LYS B 2 79 ? 22.804 13.364 35.418 1 65.81 73 LYS B O 1
ATOM 4037 N N . HIS B 2 80 ? 24.818 13.108 34.442 1 55 74 HIS B N 1
ATOM 4038 C CA . HIS B 2 80 ? 24.72 11.659 34.328 1 52.87 74 HIS B CA 1
ATOM 4039 C C . HIS B 2 80 ? 25.394 10.934 35.486 1 58.82 74 HIS B C 1
ATOM 4040 O O . HIS B 2 80 ? 25.817 9.784 35.321 1 53.84 74 HIS B O 1
ATOM 4047 N N . HIS B 2 81 ? 25.529 11.598 36.635 1 64 75 HIS B N 1
ATOM 4048 C CA . HIS B 2 81 ? 25.919 10.956 37.891 1 57.01 75 HIS B CA 1
ATOM 4049 C C . HIS B 2 81 ? 27.358 10.447 37.857 1 55.91 75 HIS B C 1
ATOM 4050 O O . HIS B 2 81 ? 27.646 9.303 38.212 1 54.9 75 HIS B O 1
ATOM 4057 N N . VAL B 2 82 ? 28.272 11.312 37.446 1 55.96 76 VAL B N 1
ATOM 4058 C CA . VAL B 2 82 ? 29.686 11.026 37.642 1 52.34 76 VAL B CA 1
ATOM 4059 C C . VAL B 2 82 ? 30.004 11.198 39.12 1 52.74 76 VAL B C 1
ATOM 4060 O O . VAL B 2 82 ? 29.407 12.028 39.818 1 58.82 76 VAL B O 1
ATOM 4064 N N . ASP B 2 83 ? 30.925 10.384 39.614 1 58.56 77 ASP B N 1
ATOM 4065 C CA . ASP B 2 83 ? 31.362 10.445 40.999 1 58.83 77 ASP B CA 1
ATOM 4066 C C . ASP B 2 83 ? 32.77 11.025 41.059 1 52.71 77 ASP B C 1
ATOM 4067 O O . ASP B 2 83 ? 33.485 11.071 40.056 1 48.32 77 ASP B O 1
ATOM 4072 N N . PHE B 2 84 ? 33.155 11.497 42.242 1 52.1 78 PHE B N 1
ATOM 4073 C CA . PHE B 2 84 ? 34.467 12.098 42.451 1 56.33 78 PHE B CA 1
ATOM 4074 C C . PHE B 2 84 ? 35.215 11.408 43.584 1 54.84 78 PHE B C 1
ATOM 4075 O O . PHE B 2 84 ? 35.958 12.043 44.337 1 57.38 78 PHE B O 1
ATOM 4083 N N . ASP B 2 85 ? 35.041 10.091 43.708 1 53.67 79 ASP B N 1
ATOM 4084 C CA . ASP B 2 85 ? 35.637 9.331 44.8 1 57.24 79 ASP B CA 1
ATOM 4085 C C . ASP B 2 85 ? 36.708 8.353 44.33 1 52.69 79 ASP B C 1
ATOM 4086 O O . ASP B 2 85 ? 37.186 7.545 45.13 1 55.83 79 ASP B O 1
ATOM 4091 N N . TYR B 2 86 ? 37.097 8.401 43.061 1 50.45 80 TYR B N 1
ATOM 4092 C CA . TYR B 2 86 ? 38.113 7.5 42.542 1 47.56 80 TYR B CA 1
ATOM 4093 C C . TYR B 2 86 ? 39.222 8.291 41.861 1 44.04 80 TYR B C 1
ATOM 4094 O O . TYR B 2 86 ? 38.997 9.42 41.412 1 50.25 80 TYR B O 1
ATOM 4103 N N . PRO B 2 87 ? 40.433 7.731 41.795 1 54.55 81 PRO B N 1
ATOM 4104 C CA . PRO B 2 87 ? 41.553 8.463 41.188 1 37.61 81 PRO B CA 1
ATOM 4105 C C . PRO B 2 87 ? 41.283 8.795 39.728 1 46.6 81 PRO B C 1
ATOM 4106 O O . PRO B 2 87 ? 40.582 8.065 39.022 1 44.55 81 PRO B O 1
ATOM 4110 N N . ILE B 2 88 ? 41.849 9.917 39.277 1 39.88 82 ILE B N 1
ATOM 4111 C CA . ILE B 2 88 ? 41.548 10.421 37.939 1 55.44 82 ILE B CA 1
ATOM 4112 C C . ILE B 2 88 ? 42.812 10.706 37.136 1 52.02 82 ILE B C 1
ATOM 4113 O O . ILE B 2 88 ? 42.747 11.299 36.055 1 59.5 82 ILE B O 1
ATOM 4118 N N . ASN B 2 89 ? 43.967 10.292 37.645 1 48.29 83 ASN B N 1
ATOM 4119 C CA . ASN B 2 89 ? 45.192 10.356 36.857 1 51.71 83 ASN B CA 1
ATOM 4120 C C . ASN B 2 89 ? 46.158 9.314 37.397 1 46.65 83 ASN B C 1
ATOM 4121 O O . ASN B 2 89 ? 45.937 8.726 38.458 1 49.61 83 ASN B O 1
ATOM 4126 N N . TYR B 2 90 ? 47.246 9.097 36.655 1 52.92 84 TYR B N 1
ATOM 4127 C CA . TYR B 2 90 ? 48.175 8.051 37.063 1 44.6 84 TYR B CA 1
ATOM 4128 C C . TYR B 2 90 ? 48.895 8.371 38.366 1 43.31 84 TYR B C 1
ATOM 4129 O O . TYR B 2 90 ? 49.612 7.507 38.875 1 47.18 84 TYR B O 1
ATOM 4138 N N . HIS B 2 91 ? 48.713 9.564 38.93 1 53.12 85 HIS B N 1
ATOM 4139 C CA . HIS B 2 91 ? 49.181 9.821 40.286 1 53.99 85 HIS B CA 1
ATOM 4140 C C . HIS B 2 91 ? 48.227 9.282 41.347 1 46.65 85 HIS B C 1
ATOM 4141 O O . HIS B 2 91 ? 48.445 9.54 42.537 1 45.47 85 HIS B O 1
ATOM 4148 N N . LYS B 2 92 ? 47.188 8.54 40.946 1 51.38 86 LYS B N 1
ATOM 4149 C CA . LYS B 2 92 ? 46.181 8.001 41.864 1 51.45 86 LYS B CA 1
ATOM 4150 C C . LYS B 2 92 ? 45.578 9.095 42.74 1 50.05 86 LYS B C 1
ATOM 4151 O O . LYS B 2 92 ? 45.272 8.873 43.913 1 55.41 86 LYS B O 1
ATOM 4157 N N . GLU B 2 93 ? 45.424 10.29 42.181 1 45.63 87 GLU B N 1
ATOM 4158 C CA . GLU B 2 93 ? 44.861 11.419 42.906 1 58.54 87 GLU B CA 1
ATOM 4159 C C . GLU B 2 93 ? 43.362 11.491 42.655 1 46.08 87 GLU B C 1
ATOM 4160 O O . GLU B 2 93 ? 42.91 11.367 41.514 1 48.15 87 GLU B O 1
ATOM 4166 N N . THR B 2 94 ? 42.6 11.667 43.725 1 48.3 88 THR B N 1
ATOM 4167 C CA . THR B 2 94 ? 41.181 11.918 43.595 1 52.21 88 THR B CA 1
ATOM 4168 C C . THR B 2 94 ? 40.96 13.313 43.014 1 52.15 88 THR B C 1
ATOM 4169 O O . THR B 2 94 ? 41.855 14.161 43.066 1 45.18 88 THR B O 1
ATOM 4173 N N . PRO B 2 95 ? 39.779 13.568 42.437 1 50.41 89 PRO B N 1
ATOM 4174 C CA . PRO B 2 95 ? 39.489 14.92 41.927 1 47.34 89 PRO B CA 1
ATOM 4175 C C . PRO B 2 95 ? 39.799 16.032 42.915 1 46.83 89 PRO B C 1
ATOM 4176 O O . PRO B 2 95 ? 40.407 17.039 42.533 1 51.09 89 PRO B O 1
ATOM 4180 N N . ILE B 2 96 ? 39.415 15.871 44.182 1 46.77 90 ILE B N 1
ATOM 4181 C CA . ILE B 2 96 ? 39.698 16.906 45.172 1 55.26 90 ILE B CA 1
ATOM 4182 C C . ILE B 2 96 ? 41.198 17.048 45.388 1 51.54 90 ILE B C 1
ATOM 4183 O O . ILE B 2 96 ? 41.713 18.165 45.521 1 54.89 90 ILE B O 1
ATOM 4188 N N . GLU B 2 97 ? 41.926 15.931 45.421 1 50.94 91 GLU B N 1
ATOM 4189 C CA . GLU B 2 97 ? 43.37 16.019 45.603 1 52.04 91 GLU B CA 1
ATOM 4190 C C . GLU B 2 97 ? 44.024 16.774 44.451 1 47.65 91 GLU B C 1
ATOM 4191 O O . GLU B 2 97 ? 44.934 17.581 44.668 1 49.22 91 GLU B O 1
ATOM 4197 N N . LEU B 2 98 ? 43.555 16.547 43.22 1 44.08 92 LEU B N 1
ATOM 4198 C CA . LEU B 2 98 ? 44.088 17.293 42.085 1 49.69 92 LEU B CA 1
ATOM 4199 C C . LEU B 2 98 ? 43.78 18.782 42.208 1 53.67 92 LEU B C 1
ATOM 4200 O O . LEU B 2 98 ? 44.619 19.623 41.863 1 56.36 92 LEU B O 1
ATOM 4205 N N . ALA B 2 99 ? 42.588 19.128 42.703 1 54.13 93 ALA B N 1
ATOM 4206 C CA . ALA B 2 99 ? 42.262 20.534 42.928 1 53.79 93 ALA B CA 1
ATOM 4207 C C . ALA B 2 99 ? 43.18 21.152 43.976 1 57.12 93 ALA B C 1
ATOM 4208 O O . ALA B 2 99 ? 43.585 22.313 43.851 1 49.79 93 ALA B O 1
ATOM 4210 N N . CYS B 2 100 ? 43.523 20.39 45.018 1 56.16 94 CYS B N 1
ATOM 4211 C CA . CYS B 2 100 ? 44.437 20.911 46.03 1 49.44 94 CYS B CA 1
ATOM 4212 C C . CYS B 2 100 ? 45.859 21.013 45.493 1 62.07 94 CYS B C 1
ATOM 4213 O O . CYS B 2 100 ? 46.584 21.96 45.821 1 64.56 94 CYS B O 1
ATOM 4216 N N . LYS B 2 101 ? 46.28 20.047 44.671 1 59.34 95 LYS B N 1
ATOM 4217 C CA . LYS B 2 101 ? 47.626 20.092 44.106 1 55.97 95 LYS B CA 1
ATOM 4218 C C . LYS B 2 101 ? 47.825 21.353 43.274 1 58.96 95 LYS B C 1
ATOM 4219 O O . LYS B 2 101 ? 48.845 22.04 43.395 1 56.66 95 LYS B O 1
ATOM 4225 N N . ASN B 2 102 ? 46.849 21.679 42.434 1 59.25 96 ASN B N 1
ATOM 4226 C CA . ASN B 2 102 ? 46.904 22.873 41.605 1 56.33 96 ASN B CA 1
ATOM 4227 C C . ASN B 2 102 ? 46.455 24.127 42.338 1 51.73 96 ASN B C 1
ATOM 4228 O O . ASN B 2 102 ? 46.501 25.211 41.747 1 46.03 96 ASN B O 1
ATOM 4233 N N . GLN B 2 103 ? 46.038 24.004 43.6 1 57.81 97 GLN B N 1
ATOM 4234 C CA . GLN B 2 103 ? 45.491 25.125 44.363 1 59.49 97 GLN B CA 1
ATOM 4235 C C . GLN B 2 103 ? 44.425 25.858 43.552 1 57.05 97 GLN B C 1
ATOM 4236 O O . GLN B 2 103 ? 44.381 27.089 43.502 1 54.4 97 GLN B O 1
ATOM 4242 N N . ASP B 2 104 ? 43.568 25.078 42.895 1 49.94 98 ASP B N 1
ATOM 4243 C CA . ASP B 2 104 ? 42.552 25.601 41.986 1 59.43 98 ASP B CA 1
ATOM 4244 C C . ASP B 2 104 ? 41.254 25.745 42.769 1 62.78 98 ASP B C 1
ATOM 4245 O O . ASP B 2 104 ? 40.518 24.774 42.953 1 57.2 98 ASP B O 1
ATOM 4250 N N . LEU B 2 105 ? 40.975 26.966 43.237 1 65.84 99 LEU B N 1
ATOM 4251 C CA . LEU B 2 105 ? 39.758 27.201 44.01 1 67.22 99 LEU B CA 1
ATOM 4252 C C . LEU B 2 105 ? 38.515 26.999 43.155 1 61.24 99 LEU B C 1
ATOM 4253 O O . LEU B 2 105 ? 37.491 26.507 43.642 1 61.76 99 LEU B O 1
ATOM 4258 N N . GLN B 2 106 ? 38.587 27.375 41.876 1 57.4 100 GLN B N 1
ATOM 4259 C CA . GLN B 2 106 ? 37.445 27.204 40.985 1 53.54 100 GLN B CA 1
ATOM 4260 C C . GLN B 2 106 ? 37.02 25.742 40.918 1 64.51 100 GLN B C 1
ATOM 4261 O O . GLN B 2 106 ? 35.836 25.419 41.079 1 62.35 100 GLN B O 1
ATOM 4267 N N . LEU B 2 107 ? 37.979 24.839 40.699 1 49.17 101 LEU B N 1
ATOM 4268 C CA . LEU B 2 107 ? 37.652 23.417 40.666 1 57.45 101 LEU B CA 1
ATOM 4269 C C . LEU B 2 107 ? 37.31 22.894 42.055 1 55.33 101 LEU B C 1
ATOM 4270 O O . LEU B 2 107 ? 36.403 22.068 42.207 1 50.19 101 LEU B O 1
ATOM 4275 N N . PHE B 2 108 ? 38.021 23.37 43.079 1 45.72 102 PHE B N 1
ATOM 4276 C CA . PHE B 2 108 ? 37.848 22.831 44.425 1 45.96 102 PHE B CA 1
ATOM 4277 C C . PHE B 2 108 ? 36.438 23.079 44.947 1 62.62 102 PHE B C 1
ATOM 4278 O O . PHE B 2 108 ? 35.779 22.157 45.439 1 64.42 102 PHE B O 1
ATOM 4286 N N . LYS B 2 109 ? 35.952 24.321 44.847 1 61.45 103 LYS B N 1
ATOM 4287 C CA . LYS B 2 109 ? 34.6 24.597 45.324 1 62.24 103 LYS B CA 1
ATOM 4288 C C . LYS B 2 109 ? 33.55 23.93 44.445 1 59.28 103 LYS B C 1
ATOM 4289 O O . LYS B 2 109 ? 32.528 23.462 44.96 1 67.7 103 LYS B O 1
ATOM 4295 N N . TYR B 2 110 ? 33.786 23.859 43.132 1 54.56 104 TYR B N 1
ATOM 4296 C CA . TYR B 2 110 ? 32.87 23.131 42.258 1 55.52 104 TYR B CA 1
ATOM 4297 C C . TYR B 2 110 ? 32.699 21.69 42.724 1 64.34 104 TYR B C 1
ATOM 4298 O O . TYR B 2 110 ? 31.588 21.146 42.698 1 64.07 104 TYR B O 1
ATOM 4307 N N . LEU B 2 111 ? 33.791 21.055 43.151 1 57.95 105 LEU B N 1
ATOM 4308 C CA . LEU B 2 111 ? 33.709 19.673 43.61 1 61.22 105 LEU B CA 1
ATOM 4309 C C . LEU B 2 111 ? 32.997 19.574 44.954 1 63.99 105 LEU B C 1
ATOM 4310 O O . LEU B 2 111 ? 32.162 18.683 45.154 1 64.92 105 LEU B O 1
ATOM 4315 N N . VAL B 2 112 ? 33.31 20.478 45.888 1 59.74 106 VAL B N 1
ATOM 4316 C CA . VAL B 2 112 ? 32.674 20.424 47.203 1 66.88 106 VAL B CA 1
ATOM 4317 C C . VAL B 2 112 ? 31.184 20.723 47.092 1 66.36 106 VAL B C 1
ATOM 4318 O O . VAL B 2 112 ? 30.375 20.173 47.85 1 68.91 106 VAL B O 1
ATOM 4322 N N . GLN B 2 113 ? 30.793 21.586 46.151 1 62.6 107 GLN B N 1
ATOM 4323 C CA . GLN B 2 113 ? 29.373 21.791 45.892 1 55.13 107 GLN B CA 1
ATOM 4324 C C . GLN B 2 113 ? 28.722 20.538 45.327 1 70.93 107 GLN B C 1
ATOM 4325 O O . GLN B 2 113 ? 27.535 20.293 45.573 1 71.15 107 GLN B O 1
ATOM 4331 N N . HIS B 2 114 ? 29.468 19.738 44.568 1 66.99 108 HIS B N 1
ATOM 4332 C CA . HIS B 2 114 ? 28.944 18.495 44.026 1 63.29 108 HIS B CA 1
ATOM 4333 C C . HIS B 2 114 ? 29.275 17.292 44.902 1 61.41 108 HIS B C 1
ATOM 4334 O O . HIS B 2 114 ? 29.283 16.159 44.407 1 58.36 108 HIS B O 1
ATOM 4341 N N . ASN B 2 115 ? 29.551 17.524 46.189 1 60.11 109 ASN B N 1
ATOM 4342 C CA . ASN B 2 115 ? 29.694 16.463 47.189 1 64.61 109 ASN B CA 1
ATOM 4343 C C . ASN B 2 115 ? 30.87 15.539 46.873 1 69.7 109 ASN B C 1
ATOM 4344 O O . ASN B 2 115 ? 30.79 14.32 47.043 1 67.25 109 ASN B O 1
ATOM 4349 N N . ALA B 2 116 ? 31.972 16.119 46.416 1 65.77 110 ALA B N 1
ATOM 4350 C CA . ALA B 2 116 ? 33.177 15.332 46.194 1 61.53 110 ALA B CA 1
ATOM 4351 C C . ALA B 2 116 ? 33.851 15.041 47.53 1 55.1 110 ALA B C 1
ATOM 4352 O O . ALA B 2 116 ? 34.001 15.951 48.352 1 63.36 110 ALA B O 1
ATOM 4354 N N . PRO B 2 117 ? 34.255 13.8 47.788 1 53.9 111 PRO B N 1
ATOM 4355 C CA . PRO B 2 117 ? 34.887 13.49 49.075 1 54.88 111 PRO B CA 1
ATOM 4356 C C . PRO B 2 117 ? 36.249 14.157 49.197 1 63.5 111 PRO B C 1
ATOM 4357 O O . PRO B 2 117 ? 37.02 14.221 48.237 1 50.07 111 PRO B O 1
ATOM 4361 N N . ILE B 2 118 ? 36.532 14.667 50.391 1 58.53 112 ILE B N 1
ATOM 4362 C CA . ILE B 2 118 ? 37.821 15.27 50.707 1 59.33 112 ILE B CA 1
ATOM 4363 C C . ILE B 2 118 ? 38.591 14.276 51.562 1 72.26 112 ILE B C 1
ATOM 4364 O O . ILE B 2 118 ? 38.253 14.059 52.731 1 82.31 112 ILE B O 1
ATOM 4369 N N . SER B 2 119 ? 39.624 13.664 50.989 1 58.2 113 SER B N 1
ATOM 4370 C CA . SER B 2 119 ? 40.424 12.729 51.762 1 62.68 113 SER B CA 1
ATOM 4371 C C . SER B 2 119 ? 41.157 13.469 52.877 1 69.81 113 SER B C 1
ATOM 4372 O O . SER B 2 119 ? 41.316 14.693 52.85 1 69.61 113 SER B O 1
ATOM 4375 N N . GLU B 2 120 ? 41.583 12.711 53.889 1 65.61 114 GLU B N 1
ATOM 4376 C CA . GLU B 2 120 ? 42.317 13.327 54.988 1 68.63 114 GLU B CA 1
ATOM 4377 C C . GLU B 2 120 ? 43.614 13.953 54.496 1 73.04 114 GLU B C 1
ATOM 4378 O O . GLU B 2 120 ? 44.007 15.031 54.959 1 76.02 114 GLU B O 1
ATOM 4384 N N . GLN B 2 121 ? 44.284 13.302 53.545 1 66.89 115 GLN B N 1
ATOM 4385 C CA . GLN B 2 121 ? 45.543 13.819 53.027 1 69.36 115 GLN B CA 1
ATOM 4386 C C . GLN B 2 121 ? 45.361 14.951 52.023 1 67.53 115 GLN B C 1
ATOM 4387 O O . GLN B 2 121 ? 46.36 15.559 51.624 1 63.14 115 GLN B O 1
ATOM 4393 N N . ALA B 2 122 ? 44.125 15.247 51.618 1 66.35 116 ALA B N 1
ATOM 4394 C CA . ALA B 2 122 ? 43.895 16.259 50.588 1 65.79 116 ALA B CA 1
ATOM 4395 C C . ALA B 2 122 ? 44.516 17.619 50.895 1 71.78 116 ALA B C 1
ATOM 4396 O O . ALA B 2 122 ? 45.011 18.26 49.95 1 71.96 116 ALA B O 1
ATOM 4398 N N . PRO B 2 123 ? 44.518 18.128 52.133 1 73.38 117 PRO B N 1
ATOM 4399 C CA . PRO B 2 123 ? 45.25 19.378 52.391 1 67.04 117 PRO B CA 1
ATOM 4400 C C . PRO B 2 123 ? 46.736 19.284 52.106 1 63.89 117 PRO B C 1
ATOM 4401 O O . PRO B 2 123 ? 47.349 20.29 51.726 1 65.86 117 PRO B O 1
ATOM 4405 N N . HIS B 2 124 ? 47.34 18.105 52.277 1 68.97 118 HIS B N 1
ATOM 4406 C CA . HIS B 2 124 ? 48.771 17.969 52.033 1 63.92 118 HIS B CA 1
ATOM 4407 C C . HIS B 2 124 ? 49.123 18.114 50.56 1 57.61 118 HIS B C 1
ATOM 4408 O O . HIS B 2 124 ? 50.293 18.338 50.234 1 57.34 118 HIS B O 1
ATOM 4415 N N . PHE B 2 125 ? 48.145 17.991 49.662 1 52.14 119 PHE B N 1
ATOM 4416 C CA . PHE B 2 125 ? 48.403 18.282 48.259 1 53.25 119 PHE B CA 1
ATOM 4417 C C . PHE B 2 125 ? 48.499 19.775 47.985 1 57.79 119 PHE B C 1
ATOM 4418 O O . PHE B 2 125 ? 49.035 20.164 46.94 1 50.57 119 PHE B O 1
ATOM 4426 N N . LEU B 2 126 ? 48.002 20.617 48.896 1 58.02 120 LEU B N 1
ATOM 4427 C CA . LEU B 2 126 ? 48.193 22.052 48.738 1 54.97 120 LEU B CA 1
ATOM 4428 C C . LEU B 2 126 ? 49.664 22.434 48.804 1 49.99 120 LEU B C 1
ATOM 4429 O O . LEU B 2 126 ? 50.036 23.515 48.338 1 61.48 120 LEU B O 1
ATOM 4434 N N . LEU B 2 127 ? 50.51 21.556 49.337 1 56.44 121 LEU B N 1
ATOM 4435 C CA . LEU B 2 127 ? 51.907 21.86 49.602 1 55.22 121 LEU B CA 1
ATOM 4436 C C . LEU B 2 127 ? 52.872 21.249 48.593 1 54.76 121 LEU B C 1
ATOM 4437 O O . LEU B 2 127 ? 54.083 21.437 48.739 1 48.95 121 LEU B O 1
ATOM 4442 N N . VAL B 2 128 ? 52.385 20.531 47.575 1 50.62 122 VAL B N 1
ATOM 4443 C CA . VAL B 2 128 ? 53.324 19.881 46.662 1 56.09 122 VAL B CA 1
ATOM 4444 C C . VAL B 2 128 ? 54.121 20.916 45.876 1 54.29 122 VAL B C 1
ATOM 4445 O O . VAL B 2 128 ? 55.266 20.658 45.487 1 58.15 122 VAL B O 1
ATOM 4449 N N . ASN B 2 129 ? 53.556 22.101 45.648 1 47.78 123 ASN B N 1
ATOM 4450 C CA . ASN B 2 129 ? 54.256 23.163 44.94 1 53.75 123 ASN B CA 1
ATOM 4451 C C . ASN B 2 129 ? 54.877 24.181 45.886 1 47.07 123 ASN B C 1
ATOM 4452 O O . ASN B 2 129 ? 55.363 25.221 45.432 1 53.3 123 ASN B O 1
ATOM 4457 N N . SER B 2 130 ? 54.888 23.894 47.186 1 46.73 124 SER B N 1
ATOM 4458 C CA . SER B 2 130 ? 55.514 24.761 48.174 1 56.06 124 SER B CA 1
ATOM 4459 C C . SER B 2 130 ? 57.038 24.73 48.119 1 55.88 124 SER B C 1
ATOM 4460 O O . SER B 2 130 ? 57.679 25.441 48.9 1 64.63 124 SER B O 1
ATOM 4463 N N . THR B 2 131 ? 57.633 23.93 47.233 1 58.67 125 THR B N 1
ATOM 4464 C CA . THR B 2 131 ? 59.074 23.953 47.007 1 54.53 125 THR B CA 1
ATOM 4465 C C . THR B 2 131 ? 59.481 24.921 45.906 1 48.46 125 THR B C 1
ATOM 4466 O O . THR B 2 131 ? 60.679 25.091 45.661 1 58.06 125 THR B O 1
ATOM 4470 N N . ASN B 2 132 ? 58.517 25.549 45.239 1 41.8 126 ASN B N 1
ATOM 4471 C CA . ASN B 2 132 ? 58.756 26.436 44.109 1 46.59 126 ASN B CA 1
ATOM 4472 C C . ASN B 2 132 ? 58.507 27.873 44.554 1 55.81 126 ASN B C 1
ATOM 4473 O O . ASN B 2 132 ? 57.398 28.209 44.987 1 49.5 126 ASN B O 1
ATOM 4478 N N . ILE B 2 133 ? 59.542 28.712 44.452 1 50.46 127 ILE B N 1
ATOM 4479 C CA . ILE B 2 133 ? 59.424 30.118 44.829 1 53.6 127 ILE B CA 1
ATOM 4480 C C . ILE B 2 133 ? 58.345 30.813 44.005 1 51.9 127 ILE B C 1
ATOM 4481 O O . ILE B 2 133 ? 57.631 31.687 44.513 1 60.49 127 ILE B O 1
ATOM 4486 N N . LYS B 2 134 ? 58.184 30.417 42.738 1 54.28 128 LYS B N 1
ATOM 4487 C CA . LYS B 2 134 ? 57.206 31.031 41.845 1 54.32 128 LYS B CA 1
ATOM 4488 C C . LYS B 2 134 ? 55.763 30.811 42.287 1 59.5 128 LYS B C 1
ATOM 4489 O O . LYS B 2 134 ? 54.874 31.513 41.794 1 63.23 128 LYS B O 1
ATOM 4495 N N . TYR B 2 135 ? 55.503 29.861 43.184 1 58.01 129 TYR B N 1
ATOM 4496 C CA . TYR B 2 135 ? 54.156 29.632 43.692 1 59.85 129 TYR B CA 1
ATOM 4497 C C . TYR B 2 135 ? 53.875 30.379 44.988 1 62.46 129 TYR B C 1
ATOM 4498 O O . TYR B 2 135 ? 52.743 30.329 45.479 1 66.49 129 TYR B O 1
ATOM 4507 N N . LEU B 2 136 ? 54.869 31.058 45.557 1 68.43 130 LEU B N 1
ATOM 4508 C CA . LEU B 2 136 ? 54.664 31.858 46.765 1 72.46 130 LEU B CA 1
ATOM 4509 C C . LEU B 2 136 ? 54.17 33.252 46.371 1 74.38 130 LEU B C 1
ATOM 4510 O O . LEU B 2 136 ? 54.851 34.267 46.533 1 72.67 130 LEU B O 1
ATOM 4515 N N . THR B 2 137 ? 52.95 33.284 45.841 1 65.99 131 THR B N 1
ATOM 4516 C CA . THR B 2 137 ? 52.315 34.515 45.392 1 71.24 131 THR B CA 1
ATOM 4517 C C . THR B 2 137 ? 51.102 34.824 46.262 1 80.07 131 THR B C 1
ATOM 4518 O O . THR B 2 137 ? 50.71 34.037 47.125 1 83.19 131 THR B O 1
ATOM 4522 N N . GLU B 2 138 ? 50.503 35.993 46.024 1 79.91 132 GLU B N 1
ATOM 4523 C CA . GLU B 2 138 ? 49.319 36.38 46.785 1 69.64 132 GLU B CA 1
ATOM 4524 C C . GLU B 2 138 ? 48.132 35.487 46.446 1 68.42 132 GLU B C 1
ATOM 4525 O O . GLU B 2 138 ? 47.468 34.955 47.342 1 80.77 132 GLU B O 1
ATOM 4531 N N . ASP B 2 139 ? 47.846 35.316 45.152 1 66.75 133 ASP B N 1
ATOM 4532 C CA . ASP B 2 139 ? 46.662 34.563 44.747 1 74.11 133 ASP B CA 1
ATOM 4533 C C . ASP B 2 139 ? 46.757 33.106 45.175 1 79.61 133 ASP B C 1
ATOM 4534 O O . ASP B 2 139 ? 45.762 32.515 45.61 1 73.23 133 ASP B O 1
ATOM 4539 N N . LYS B 2 140 ? 47.944 32.507 45.054 1 74.75 134 LYS B N 1
ATOM 4540 C CA . LYS B 2 140 ? 48.113 31.126 45.493 1 78.03 134 LYS B CA 1
ATOM 4541 C C . LYS B 2 140 ? 47.905 30.998 46.996 1 76.85 134 LYS B C 1
ATOM 4542 O O . LYS B 2 140 ? 47.261 30.048 47.457 1 76.15 134 LYS B O 1
ATOM 4548 N N . ILE B 2 141 ? 48.431 31.948 47.775 1 64.77 135 ILE B N 1
ATOM 4549 C CA . ILE B 2 141 ? 48.236 31.907 49.222 1 71.51 135 ILE B CA 1
ATOM 4550 C C . ILE B 2 141 ? 46.781 32.188 49.571 1 76.29 135 ILE B C 1
ATOM 4551 O O . ILE B 2 141 ? 46.206 31.546 50.459 1 75.36 135 ILE B O 1
ATOM 4556 N N . LYS B 2 142 ? 46.162 33.153 48.887 1 68.54 136 LYS B N 1
ATOM 4557 C CA . LYS B 2 142 ? 44.75 33.433 49.129 1 76.44 136 LYS B CA 1
ATOM 4558 C C . LYS B 2 142 ? 43.883 32.245 48.733 1 75.98 136 LYS B C 1
ATOM 4559 O O . LYS B 2 142 ? 42.984 31.844 49.482 1 75.17 136 LYS B O 1
ATOM 4565 N N . ASN B 2 143 ? 44.144 31.665 47.557 1 75.61 137 ASN B N 1
ATOM 4566 C CA . ASN B 2 143 ? 43.382 30.496 47.123 1 68.95 137 ASN B CA 1
ATOM 4567 C C . ASN B 2 143 ? 43.479 29.366 48.136 1 66.32 137 ASN B C 1
ATOM 4568 O O . ASN B 2 143 ? 42.47 28.732 48.471 1 75.87 137 ASN B O 1
ATOM 4573 N N . THR B 2 144 ? 44.684 29.102 48.642 1 65.68 138 THR B N 1
ATOM 4574 C CA . THR B 2 144 ? 44.842 28.069 49.66 1 72.81 138 THR B CA 1
ATOM 4575 C C . THR B 2 144 ? 44.028 28.403 50.906 1 76.61 138 THR B C 1
ATOM 4576 O O . THR B 2 144 ? 43.4 27.519 51.502 1 75.91 138 THR B O 1
ATOM 4580 N N . CYS B 2 145 ? 44.002 29.68 51.297 1 80.84 139 CYS B N 1
ATOM 4581 C CA . CYS B 2 145 ? 43.171 30.09 52.426 1 71.35 139 CYS B CA 1
ATOM 4582 C C . CYS B 2 145 ? 41.691 29.893 52.123 1 77.04 139 CYS B C 1
ATOM 4583 O O . CYS B 2 145 ? 40.93 29.435 52.984 1 80.81 139 CYS B O 1
ATOM 4586 N N . GLU B 2 146 ? 41.261 30.233 50.907 1 71.47 140 GLU B N 1
ATOM 4587 C CA . GLU B 2 146 ? 39.882 29.952 50.525 1 70.73 140 GLU B CA 1
ATOM 4588 C C . GLU B 2 146 ? 39.612 28.453 50.483 1 70.95 140 GLU B C 1
ATOM 4589 O O . GLU B 2 146 ? 38.485 28.021 50.744 1 74.17 140 GLU B O 1
ATOM 4595 N N . ILE B 2 147 ? 40.631 27.649 50.168 1 75.91 141 ILE B N 1
ATOM 4596 C CA . ILE B 2 147 ? 40.462 26.199 50.142 1 73.07 141 ILE B CA 1
ATOM 4597 C C . ILE B 2 147 ? 40.436 25.642 51.56 1 71.2 141 ILE B C 1
ATOM 4598 O O . ILE B 2 147 ? 39.574 24.827 51.908 1 70.51 141 ILE B O 1
ATOM 4603 N N . ILE B 2 148 ? 41.387 26.065 52.395 1 66.05 142 ILE B N 1
ATOM 4604 C CA . ILE B 2 148 ? 41.392 25.648 53.794 1 69.32 142 ILE B CA 1
ATOM 4605 C C . ILE B 2 148 ? 40.134 26.133 54.497 1 74.01 142 ILE B C 1
ATOM 4606 O O . ILE B 2 148 ? 39.626 25.474 55.414 1 81.32 142 ILE B O 1
ATOM 4611 N N . LYS B 2 149 ? 39.605 27.283 54.075 1 76.39 143 LYS B N 1
ATOM 4612 C CA . LYS B 2 149 ? 38.351 27.778 54.63 1 82.71 143 LYS B CA 1
ATOM 4613 C C . LYS B 2 149 ? 37.213 26.798 54.371 1 82.11 143 LYS B C 1
ATOM 4614 O O . LYS B 2 149 ? 36.425 26.494 55.274 1 78.92 143 LYS B O 1
ATOM 4620 N N . LEU B 2 150 ? 37.122 26.278 53.145 1 80.42 144 LEU B N 1
ATOM 4621 C CA . LEU B 2 150 ? 36.069 25.328 52.81 1 79.89 144 LEU B CA 1
ATOM 4622 C C . LEU B 2 150 ? 36.289 23.965 53.452 1 80.41 144 LEU B C 1
ATOM 4623 O O . LEU B 2 150 ? 35.326 23.209 53.617 1 85.28 144 LEU B O 1
ATOM 4628 N N . MET B 2 151 ? 37.527 23.631 53.81 1 81.26 145 MET B N 1
ATOM 4629 C CA . MET B 2 151 ? 37.826 22.405 54.537 1 75.37 145 MET B CA 1
ATOM 4630 C C . MET B 2 151 ? 37.717 22.585 56.044 1 76.27 145 MET B C 1
ATOM 4631 O O . MET B 2 151 ? 38.12 21.691 56.796 1 69.37 145 MET B O 1
ATOM 4636 N N . GLY B 2 152 ? 37.181 23.715 56.497 1 82.7 146 GLY B N 1
ATOM 4637 C CA . GLY B 2 152 ? 37.115 24.027 57.91 1 71.89 146 GLY B CA 1
ATOM 4638 C C . GLY B 2 152 ? 37.859 25.306 58.231 1 87.37 146 GLY B C 1
ATOM 4639 O O . GLY B 2 152 ? 37.37 26.406 57.959 1 83.55 146 GLY B O 1
ATOM 4640 N N . GLY B 2 153 ? 39.05 25.17 58.803 1 86.45 147 GLY B N 1
ATOM 4641 C CA . GLY B 2 153 ? 39.879 26.317 59.111 1 78.13 147 GLY B CA 1
ATOM 4642 C C . GLY B 2 153 ? 41.32 25.879 59.22 1 84.44 147 GLY B C 1
ATOM 4643 O O . GLY B 2 153 ? 41.635 24.689 59.153 1 84.47 147 GLY B O 1
ATOM 4644 N N . LEU B 2 154 ? 42.199 26.869 59.385 1 81.5 148 LEU B N 1
ATOM 4645 C CA . LEU B 2 154 ? 43.624 26.58 59.526 1 92.81 148 LEU B CA 1
ATOM 4646 C C . LEU B 2 154 ? 43.873 25.59 60.655 1 94.58 148 LEU B C 1
ATOM 4647 O O . LEU B 2 154 ? 44.651 24.642 60.505 1 90.56 148 LEU B O 1
ATOM 4652 N N . GLU B 2 155 ? 43.209 25.79 61.793 1 99.19 149 GLU B N 1
ATOM 4653 C CA . GLU B 2 155 ? 43.427 24.903 62.93 1 100.84 149 GLU B CA 1
ATOM 4654 C C . GLU B 2 155 ? 42.793 23.537 62.695 1 95.22 149 GLU B C 1
ATOM 4655 O O . GLU B 2 155 ? 43.352 22.51 63.098 1 91.16 149 GLU B O 1
ATOM 4661 N N . ALA B 2 156 ? 41.632 23.503 62.034 1 91.57 150 ALA B N 1
ATOM 4662 C CA . ALA B 2 156 ? 41.002 22.225 61.717 1 90.33 150 ALA B CA 1
ATOM 4663 C C . ALA B 2 156 ? 41.809 21.454 60.683 1 91.78 150 ALA B C 1
ATOM 4664 O O . ALA B 2 156 ? 41.93 20.226 60.767 1 89.69 150 ALA B O 1
ATOM 4666 N N . VAL B 2 157 ? 42.373 22.158 59.703 1 91.93 151 VAL B N 1
ATOM 4667 C CA . VAL B 2 157 ? 43.122 21.495 58.643 1 82.03 151 VAL B CA 1
ATOM 4668 C C . VAL B 2 157 ? 44.522 21.11 59.113 1 80.22 151 VAL B C 1
ATOM 4669 O O . VAL B 2 157 ? 45.041 20.057 58.725 1 83.71 151 VAL B O 1
ATOM 4673 N N . SER B 2 158 ? 45.137 21.926 59.975 1 82.63 152 SER B N 1
ATOM 4674 C CA . SER B 2 158 ? 46.505 21.676 60.422 1 86.79 152 SER B CA 1
ATOM 4675 C C . SER B 2 158 ? 46.663 20.343 61.142 1 80.96 152 SER B C 1
ATOM 4676 O O . SER B 2 158 ? 47.794 19.859 61.281 1 81.92 152 SER B O 1
ATOM 4679 N N . SER B 2 159 ? 45.565 19.741 61.6 1 81.45 153 SER B N 1
ATOM 4680 C CA . SER B 2 159 ? 45.64 18.501 62.359 1 89.79 153 SER B CA 1
ATOM 4681 C C . SER B 2 159 ? 45.665 17.258 61.479 1 89.45 153 SER B C 1
ATOM 4682 O O . SER B 2 159 ? 46.126 16.204 61.931 1 85.09 153 SER B O 1
ATOM 4685 N N . LYS B 2 160 ? 45.195 17.358 60.239 1 83.96 154 LYS B N 1
ATOM 4686 C CA . LYS B 2 160 ? 45.04 16.187 59.387 1 80.89 154 LYS B CA 1
ATOM 4687 C C . LYS B 2 160 ? 46.396 15.635 58.959 1 78.7 154 LYS B C 1
ATOM 4688 O O . LYS B 2 160 ? 47.327 16.389 58.655 1 80.27 154 LYS B O 1
ATOM 4694 N N . CYS B 2 161 ? 46.502 14.305 58.941 1 75.96 155 CYS B N 1
ATOM 4695 C CA . CYS B 2 161 ? 47.752 13.623 58.648 1 77.26 155 CYS B CA 1
ATOM 4696 C C . CYS B 2 161 ? 47.845 13.28 57.16 1 80.07 155 CYS B C 1
ATOM 4697 O O . CYS B 2 161 ? 46.922 13.522 56.378 1 73.56 155 CYS B O 1
ATOM 4700 N N . ASP B 2 162 ? 48.981 12.695 56.763 1 71.87 156 ASP B N 1
ATOM 4701 C CA . ASP B 2 162 ? 49.282 12.451 55.357 1 69.17 156 ASP B CA 1
ATOM 4702 C C . ASP B 2 162 ? 49.68 11.003 55.101 1 74.23 156 ASP B C 1
ATOM 4703 O O . ASP B 2 162 ? 50.471 10.73 54.194 1 86.39 156 ASP B O 1
ATOM 4708 N N . ALA B 2 163 ? 49.163 10.071 55.897 1 70.04 157 ALA B N 1
ATOM 4709 C CA . ALA B 2 163 ? 49.473 8.646 55.805 1 77.65 157 ALA B CA 1
ATOM 4710 C C . ALA B 2 163 ? 50.931 8.331 56.123 1 75.83 157 ALA B C 1
ATOM 4711 O O . ALA B 2 163 ? 51.376 7.197 55.91 1 75.63 157 ALA B O 1
ATOM 4713 N N . GLU B 2 164 ? 51.694 9.306 56.621 1 78.84 158 GLU B N 1
ATOM 4714 C CA . GLU B 2 164 ? 53.03 9.06 57.148 1 78.74 158 GLU B CA 1
ATOM 4715 C C . GLU B 2 164 ? 53.175 9.577 58.574 1 79.47 158 GLU B C 1
ATOM 4716 O O . GLU B 2 164 ? 54.297 9.636 59.09 1 77.34 158 GLU B O 1
ATOM 4722 N N . GLY B 2 165 ? 52.072 9.951 59.223 1 70.16 159 GLY B N 1
ATOM 4723 C CA . GLY B 2 165 ? 52.108 10.528 60.546 1 86.12 159 GLY B CA 1
ATOM 4724 C C . GLY B 2 165 ? 52.286 12.031 60.58 1 83.99 159 GLY B C 1
ATOM 4725 O O . GLY B 2 165 ? 51.951 12.658 61.593 1 80.14 159 GLY B O 1
ATOM 4726 N N . ASN B 2 166 ? 52.796 12.625 59.503 1 78.11 160 ASN B N 1
ATOM 4727 C CA . ASN B 2 166 ? 53.027 14.061 59.476 1 70.28 160 ASN B CA 1
ATOM 4728 C C . ASN B 2 166 ? 51.702 14.81 59.374 1 72.5 160 ASN B C 1
ATOM 4729 O O . ASN B 2 166 ? 50.808 14.419 58.62 1 71.48 160 ASN B O 1
ATOM 4734 N N . ARG B 2 167 ? 51.58 15.891 60.141 1 66.71 161 ARG B N 1
ATOM 4735 C CA . ARG B 2 167 ? 50.402 16.749 60.167 1 78.93 161 ARG B CA 1
ATOM 4736 C C . ARG B 2 167 ? 50.597 17.956 59.249 1 79.08 161 ARG B C 1
ATOM 4737 O O . ARG B 2 167 ? 51.719 18.409 59.013 1 77.24 161 ARG B O 1
ATOM 4745 N N . PHE B 2 168 ? 49.474 18.488 58.749 1 71.14 162 PHE B N 1
ATOM 4746 C CA . PHE B 2 168 ? 49.526 19.589 57.786 1 71.06 162 PHE B CA 1
ATOM 4747 C C . PHE B 2 168 ? 50.214 20.816 58.375 1 76.55 162 PHE B C 1
ATOM 4748 O O . PHE B 2 168 ? 51.057 21.446 57.723 1 68.51 162 PHE B O 1
ATOM 4756 N N . GLY B 2 169 ? 49.851 21.181 59.607 1 77.63 163 GLY B N 1
ATOM 4757 C CA . GLY B 2 169 ? 50.468 22.336 60.235 1 72.12 163 GLY B CA 1
ATOM 4758 C C . GLY B 2 169 ? 51.958 22.163 60.446 1 74.73 163 GLY B C 1
ATOM 4759 O O . GLY B 2 169 ? 52.743 23.068 60.156 1 74.78 163 GLY B O 1
ATOM 4760 N N . GLU B 2 170 ? 52.369 20.998 60.951 1 76.66 164 GLU B N 1
ATOM 4761 C CA . GLU B 2 170 ? 53.796 20.727 61.081 1 80.65 164 GLU B CA 1
ATOM 4762 C C . GLU B 2 170 ? 54.484 20.698 59.722 1 80.01 164 GLU B C 1
ATOM 4763 O O . GLU B 2 170 ? 55.64 21.119 59.608 1 78.17 164 GLU B O 1
ATOM 4769 N N . GLN B 2 171 ? 53.793 20.223 58.684 1 84.11 165 GLN B N 1
ATOM 4770 C CA . GLN B 2 171 ? 54.377 20.24 57.347 1 80.22 165 GLN B CA 1
ATOM 4771 C C . GLN B 2 171 ? 54.453 21.66 56.796 1 78.39 165 GLN B C 1
ATOM 4772 O O . GLN B 2 171 ? 55.483 22.061 56.241 1 75.41 165 GLN B O 1
ATOM 4778 N N . ALA B 2 172 ? 53.378 22.439 56.953 1 72.3 166 ALA B N 1
ATOM 4779 C CA . ALA B 2 172 ? 53.374 23.812 56.456 1 58.91 166 ALA B CA 1
ATOM 4780 C C . ALA B 2 172 ? 54.377 24.687 57.204 1 71.51 166 ALA B C 1
ATOM 4781 O O . ALA B 2 172 ? 54.999 25.571 56.604 1 71.96 166 ALA B O 1
ATOM 4783 N N . ARG B 2 173 ? 54.547 24.463 58.514 1 79.33 167 ARG B N 1
ATOM 4784 C CA . ARG B 2 173 ? 55.535 25.229 59.275 1 75.57 167 ARG B CA 1
ATOM 4785 C C . ARG B 2 173 ? 56.957 24.803 58.932 1 70.48 167 ARG B C 1
ATOM 4786 O O . ARG B 2 173 ? 57.875 25.633 58.945 1 65.19 167 ARG B O 1
ATOM 4794 N N . LYS B 2 174 ? 57.16 23.524 58.638 1 76.14 168 LYS B N 1
ATOM 4795 C CA . LYS B 2 174 ? 58.456 23.026 58.182 1 71.38 168 LYS B CA 1
ATOM 4796 C C . LYS B 2 174 ? 58.43 22.823 56.668 1 68.63 168 LYS B C 1
ATOM 4797 O O . LYS B 2 174 ? 58.524 21.712 56.148 1 69.94 168 LYS B O 1
ATOM 4803 N N . SER B 2 175 ? 58.264 23.933 55.958 1 65.93 169 SER B N 1
ATOM 4804 C CA . SER B 2 175 ? 58.338 23.931 54.509 1 57.62 169 SER B CA 1
ATOM 4805 C C . SER B 2 175 ? 59.74 24.325 54.063 1 52.68 169 SER B C 1
ATOM 4806 O O . SER B 2 175 ? 60.573 24.771 54.854 1 64.19 169 SER B O 1
ATOM 4809 N N . GLN B 2 176 ? 59.995 24.162 52.772 1 52.18 170 GLN B N 1
ATOM 4810 C CA . GLN B 2 176 ? 61.295 24.526 52.233 1 64.98 170 GLN B CA 1
ATOM 4811 C C . GLN B 2 176 ? 61.155 24.806 50.747 1 63.63 170 GLN B C 1
ATOM 4812 O O . GLN B 2 176 ? 60.256 24.283 50.08 1 54.96 170 GLN B O 1
ATOM 4818 N N . LEU B 2 177 ? 62.047 25.658 50.251 1 54.68 171 LEU B N 1
ATOM 4819 C CA . LEU B 2 177 ? 62.157 25.976 48.837 1 51.39 171 LEU B CA 1
ATOM 4820 C C . LEU B 2 177 ? 63.41 25.322 48.281 1 50.76 171 LEU B C 1
ATOM 4821 O O . LEU B 2 177 ? 64.452 25.312 48.939 1 52.5 171 LEU B O 1
ATOM 4826 N N . ILE B 2 178 ? 63.31 24.773 47.074 1 50.88 172 ILE B N 1
ATOM 4827 C CA . ILE B 2 178 ? 64.44 24.147 46.397 1 43.63 172 ILE B CA 1
ATOM 4828 C C . ILE B 2 178 ? 64.788 24.989 45.18 1 43.59 172 ILE B C 1
ATOM 4829 O O . ILE B 2 178 ? 63.899 25.369 44.408 1 45.64 172 ILE B O 1
ATOM 4834 N N . ASN B 2 179 ? 66.073 25.286 45.012 1 48.46 173 ASN B N 1
ATOM 4835 C CA . ASN B 2 179 ? 66.539 25.986 43.826 1 48.02 173 ASN B CA 1
ATOM 4836 C C . ASN B 2 179 ? 67.049 24.979 42.796 1 54.41 173 ASN B C 1
ATOM 4837 O O . ASN B 2 179 ? 67.173 23.783 43.069 1 50.9 173 ASN B O 1
ATOM 4842 N N . ARG B 2 180 ? 67.35 25.478 41.596 1 56.02 174 ARG B N 1
ATOM 4843 C CA . ARG B 2 180 ? 67.752 24.589 40.511 1 52.79 174 ARG B CA 1
ATOM 4844 C C . ARG B 2 180 ? 69.099 23.912 40.758 1 55.74 174 ARG B C 1
ATOM 4845 O O . ARG B 2 180 ? 69.516 23.086 39.936 1 48.07 174 ARG B O 1
ATOM 4853 N N . PHE B 2 181 ? 69.777 24.229 41.859 1 55.12 175 PHE B N 1
ATOM 4854 C CA . PHE B 2 181 ? 70.996 23.543 42.266 1 50.31 175 PHE B CA 1
ATOM 4855 C C . PHE B 2 181 ? 70.75 22.52 43.37 1 53.26 175 PHE B C 1
ATOM 4856 O O . PHE B 2 181 ? 71.699 21.867 43.816 1 43.33 175 PHE B O 1
ATOM 4864 N N . GLY B 2 182 ? 69.502 22.364 43.819 1 54.8 176 GLY B N 1
ATOM 4865 C CA . GLY B 2 182 ? 69.169 21.418 44.861 1 40.11 176 GLY B CA 1
ATOM 4866 C C . GLY B 2 182 ? 69.242 21.952 46.275 1 50.25 176 GLY B C 1
ATOM 4867 O O . GLY B 2 182 ? 68.814 21.253 47.203 1 51.63 176 GLY B O 1
ATOM 4868 N N . GLY B 2 183 ? 69.775 23.157 46.474 1 61.9 177 GLY B N 1
ATOM 4869 C CA . GLY B 2 183 ? 69.821 23.734 47.801 1 48.33 177 GLY B CA 1
ATOM 4870 C C . GLY B 2 183 ? 68.449 24.151 48.29 1 47.34 177 GLY B C 1
ATOM 4871 O O . GLY B 2 183 ? 67.519 24.37 47.514 1 51.16 177 GLY B O 1
ATOM 4872 N N . ILE B 2 184 ? 68.321 24.262 49.614 1 47.3 178 ILE B N 1
ATOM 4873 C CA . ILE B 2 184 ? 67.028 24.525 50.231 1 51.47 178 ILE B CA 1
ATOM 4874 C C . ILE B 2 184 ? 67.062 25.843 50.992 1 65.07 178 ILE B C 1
ATOM 4875 O O . ILE B 2 184 ? 68.117 26.354 51.38 1 54.23 178 ILE B O 1
ATOM 4880 N N . VAL B 2 185 ? 65.867 26.384 51.208 1 54.13 179 VAL B N 1
ATOM 4881 C CA . VAL B 2 185 ? 65.632 27.542 52.058 1 58.41 179 VAL B CA 1
ATOM 4882 C C . VAL B 2 185 ? 64.409 27.205 52.895 1 55.19 179 VAL B C 1
ATOM 4883 O O . VAL B 2 185 ? 63.308 27.051 52.354 1 63.46 179 VAL B O 1
ATOM 4887 N N . LYS B 2 186 ? 64.593 27.078 54.201 1 52.37 180 LYS B N 1
ATOM 4888 C CA . LYS B 2 186 ? 63.47 26.743 55.064 1 59.73 180 LYS B CA 1
ATOM 4889 C C . LYS B 2 186 ? 62.587 27.967 55.263 1 60.79 180 LYS B C 1
ATOM 4890 O O . LYS B 2 186 ? 63.082 29.079 55.468 1 60.82 180 LYS B O 1
ATOM 4896 N N . TYR B 2 187 ? 61.276 27.772 55.176 1 54.72 181 TYR B N 1
ATOM 4897 C CA . TYR B 2 187 ? 60.343 28.858 55.43 1 58.42 181 TYR B CA 1
ATOM 4898 C C . TYR B 2 187 ? 59.076 28.285 56.046 1 70.05 181 TYR B C 1
ATOM 4899 O O . TYR B 2 187 ? 58.894 27.068 56.131 1 70.88 181 TYR B O 1
ATOM 4908 N N . ASP B 2 188 ? 58.2 29.184 56.484 1 70.43 182 ASP B N 1
ATOM 4909 C CA . ASP B 2 188 ? 56.974 28.827 57.188 1 62.47 182 ASP B CA 1
ATOM 4910 C C . ASP B 2 188 ? 55.789 29.116 56.275 1 73.89 182 ASP B C 1
ATOM 4911 O O . ASP B 2 188 ? 55.406 30.277 56.094 1 79.01 182 ASP B O 1
ATOM 4916 N N . TYR B 2 189 ? 55.204 28.06 55.711 1 71.86 183 TYR B N 1
ATOM 4917 C CA . TYR B 2 189 ? 54.034 28.239 54.86 1 73.59 183 TYR B CA 1
ATOM 4918 C C . TYR B 2 189 ? 52.776 28.505 55.676 1 74.12 183 TYR B C 1
ATOM 4919 O O . TYR B 2 189 ? 51.862 29.183 55.193 1 77.58 183 TYR B O 1
ATOM 4928 N N . MET B 2 190 ? 52.706 27.976 56.9 1 73.99 184 MET B N 1
ATOM 4929 C CA . MET B 2 190 ? 51.569 28.258 57.771 1 80.27 184 MET B CA 1
ATOM 4930 C C . MET B 2 190 ? 51.516 29.736 58.135 1 76.63 184 MET B C 1
ATOM 4931 O O . MET B 2 190 ? 50.454 30.366 58.071 1 77.46 184 MET B O 1
ATOM 4936 N N . GLN B 2 191 ? 52.663 30.302 58.524 1 82.35 185 GLN B N 1
ATOM 4937 C CA . GLN B 2 191 ? 52.747 31.732 58.806 1 79.07 185 GLN B CA 1
ATOM 4938 C C . GLN B 2 191 ? 52.346 32.56 57.592 1 80.25 185 GLN B C 1
ATOM 4939 O O . GLN B 2 191 ? 51.65 33.574 57.725 1 85.87 185 GLN B O 1
ATOM 4945 N N . LEU B 2 192 ? 52.785 32.15 56.399 1 76.78 186 LEU B N 1
ATOM 4946 C CA . LEU B 2 192 ? 52.318 32.799 55.18 1 77.92 186 LEU B CA 1
ATOM 4947 C C . LEU B 2 192 ? 50.81 32.659 55.031 1 80.08 186 LEU B C 1
ATOM 4948 O O . LEU B 2 192 ? 50.128 33.598 54.606 1 84.38 186 LEU B O 1
ATOM 4953 N N . LEU B 2 193 ? 50.272 31.488 55.372 1 73.83 187 LEU B N 1
ATOM 4954 C CA . LEU B 2 193 ? 48.824 31.318 55.372 1 75.64 187 LEU B CA 1
ATOM 4955 C C . LEU B 2 193 ? 48.18 32.142 56.476 1 82.97 187 LEU B C 1
ATOM 4956 O O . LEU B 2 193 ? 47.162 32.808 56.251 1 86.75 187 LEU B O 1
ATOM 4961 N N . GLN B 2 194 ? 48.763 32.108 57.677 1 79.11 188 GLN B N 1
ATOM 4962 C CA . GLN B 2 194 ? 48.207 32.845 58.804 1 84.76 188 GLN B CA 1
ATOM 4963 C C . GLN B 2 194 ? 48.254 34.353 58.59 1 91.44 188 GLN B C 1
ATOM 4964 O O . GLN B 2 194 ? 47.418 35.069 59.151 1 91.55 188 GLN B O 1
ATOM 4970 N N . SER B 2 195 ? 49.185 34.848 57.775 1 88.67 189 SER B N 1
ATOM 4971 C CA . SER B 2 195 ? 49.318 36.285 57.567 1 84.54 189 SER B CA 1
ATOM 4972 C C . SER B 2 195 ? 48.24 36.871 56.664 1 89.38 189 SER B C 1
ATOM 4973 O O . SER B 2 195 ? 48.312 38.065 56.353 1 94.1 189 SER B O 1
ATOM 4976 N N . VAL B 2 196 ? 47.252 36.088 56.23 1 77.85 190 VAL B N 1
ATOM 4977 C CA . VAL B 2 196 ? 46.291 36.618 55.268 1 80.55 190 VAL B CA 1
ATOM 4978 C C . VAL B 2 196 ? 44.929 35.951 55.413 1 82.83 190 VAL B C 1
ATOM 4979 O O . VAL B 2 196 ? 43.936 36.439 54.858 1 91.44 190 VAL B O 1
ATOM 4983 N N . TYR B 2 197 ? 44.865 34.846 56.168 1 76.89 191 TYR B N 1
ATOM 4984 C CA . TYR B 2 197 ? 43.634 34.078 56.344 1 84.38 191 TYR B CA 1
ATOM 4985 C C . TYR B 2 197 ? 42.465 34.994 56.699 1 87.84 191 TYR B C 1
ATOM 4986 O O . TYR B 2 197 ? 42.451 35.592 57.783 1 89.98 191 TYR B O 1
ATOM 4995 N N . PRO B 2 198 ? 41.46 35.116 55.807 1 92.91 192 PRO B N 1
ATOM 4996 C CA . PRO B 2 198 ? 40.368 36.098 55.753 1 91.8 192 PRO B CA 1
ATOM 4997 C C . PRO B 2 198 ? 39.979 36.708 57.097 1 99.18 192 PRO B C 1
ATOM 4998 O O . PRO B 2 198 ? 40.573 37.727 57.449 1 85.91 192 PRO B O 1
ATOM 5002 N N . GLY B 2 211 ? 45.576 45.638 54.578 1 98.23 205 GLY B N 1
ATOM 5003 C CA . GLY B 2 211 ? 46.623 45.561 55.581 1 98.01 205 GLY B CA 1
ATOM 5004 C C . GLY B 2 211 ? 47.402 44.26 55.545 1 105.75 205 GLY B C 1
ATOM 5005 O O . GLY B 2 211 ? 48.63 44.262 55.43 1 109.99 205 GLY B O 1
ATOM 5006 N N . SER B 2 212 ? 46.677 43.142 55.65 1 107.93 206 SER B N 1
ATOM 5007 C CA . SER B 2 212 ? 47.309 41.829 55.558 1 107.13 206 SER B CA 1
ATOM 5008 C C . SER B 2 212 ? 47.878 41.575 54.167 1 103.82 206 SER B C 1
ATOM 5009 O O . SER B 2 212 ? 48.785 40.754 54.007 1 97.87 206 SER B O 1
ATOM 5012 N N . THR B 2 213 ? 47.37 42.268 53.15 1 107.72 207 THR B N 1
ATOM 5013 C CA . THR B 2 213 ? 47.875 42.117 51.79 1 103.66 207 THR B CA 1
ATOM 5014 C C . THR B 2 213 ? 49.172 42.896 51.633 1 104.96 207 THR B C 1
ATOM 5015 O O . THR B 2 213 ? 49.628 43.137 50.513 1 107.32 207 THR B O 1
ATOM 5019 N N . GLU B 2 214 ? 49.764 43.296 52.756 1 100.75 208 GLU B N 1
ATOM 5020 C CA . GLU B 2 214 ? 51.072 43.932 52.776 1 96.38 208 GLU B CA 1
ATOM 5021 C C . GLU B 2 214 ? 51.984 43.171 53.728 1 92.96 208 GLU B C 1
ATOM 5022 O O . GLU B 2 214 ? 53.201 43.118 53.525 1 95.23 208 GLU B O 1
ATOM 5028 N N . VAL B 2 215 ? 51.396 42.585 54.776 1 92.29 209 VAL B N 1
ATOM 5029 C CA . VAL B 2 215 ? 52.17 41.753 55.691 1 93.15 209 VAL B CA 1
ATOM 5030 C C . VAL B 2 215 ? 52.686 40.52 54.963 1 89.53 209 VAL B C 1
ATOM 5031 O O . VAL B 2 215 ? 53.834 40.1 55.156 1 78.53 209 VAL B O 1
ATOM 5035 N N . LEU B 2 216 ? 51.848 39.924 54.111 1 88.07 210 LEU B N 1
ATOM 5036 C CA . LEU B 2 216 ? 52.285 38.778 53.323 1 85.06 210 LEU B CA 1
ATOM 5037 C C . LEU B 2 216 ? 53.336 39.187 52.298 1 81.31 210 LEU B C 1
ATOM 5038 O O . LEU B 2 216 ? 54.356 38.506 52.144 1 82.61 210 LEU B O 1
ATOM 5043 N N . THR B 2 217 ? 53.109 40.302 51.596 1 84.13 211 THR B N 1
ATOM 5044 C CA . THR B 2 217 ? 54.047 40.735 50.566 1 80.7 211 THR B CA 1
ATOM 5045 C C . THR B 2 217 ? 55.404 41.095 51.155 1 77.25 211 THR B C 1
ATOM 5046 O O . THR B 2 217 ? 56.415 41.055 50.446 1 74.23 211 THR B O 1
ATOM 5050 N N . ASN B 2 218 ? 55.447 41.462 52.437 1 81.63 212 ASN B N 1
ATOM 5051 C CA . ASN B 2 218 ? 56.731 41.66 53.099 1 82.97 212 ASN B CA 1
ATOM 5052 C C . ASN B 2 218 ? 57.333 40.329 53.527 1 75.35 212 ASN B C 1
ATOM 5053 O O . ASN B 2 218 ? 58.552 40.144 53.455 1 78.65 212 ASN B O 1
ATOM 5058 N N . LEU B 2 219 ? 56.493 39.392 53.975 1 77.59 213 LEU B N 1
ATOM 5059 C CA . LEU B 2 219 ? 56.979 38.05 54.27 1 74.85 213 LEU B CA 1
ATOM 5060 C C . LEU B 2 219 ? 57.465 37.356 53.005 1 67.78 213 LEU B C 1
ATOM 5061 O O . LEU B 2 219 ? 58.493 36.669 53.021 1 79.35 213 LEU B O 1
ATOM 5066 N N . LEU B 2 220 ? 56.741 37.528 51.897 1 59.07 214 LEU B N 1
ATOM 5067 C CA . LEU B 2 220 ? 57.148 36.913 50.638 1 65.33 214 LEU B CA 1
ATOM 5068 C C . LEU B 2 220 ? 58.476 37.482 50.156 1 74.41 214 LEU B C 1
ATOM 5069 O O . LEU B 2 220 ? 59.382 36.734 49.769 1 73.51 214 LEU B O 1
ATOM 5074 N N . ASN B 2 221 ? 58.613 38.811 50.174 1 73.46 215 ASN B N 1
ATOM 5075 C CA . ASN B 2 221 ? 59.857 39.427 49.723 1 72.43 215 ASN B CA 1
ATOM 5076 C C . ASN B 2 221 ? 61.017 39.111 50.656 1 69.31 215 ASN B C 1
ATOM 5077 O O . ASN B 2 221 ? 62.174 39.113 50.221 1 74.88 215 ASN B O 1
ATOM 5082 N N . LYS B 2 222 ? 60.737 38.848 51.934 1 67.69 216 LYS B N 1
ATOM 5083 C CA . LYS B 2 222 ? 61.788 38.363 52.82 1 75.13 216 LYS B CA 1
ATOM 5084 C C . LYS B 2 222 ? 62.262 36.981 52.385 1 73.77 216 LYS B C 1
ATOM 5085 O O . LYS B 2 222 ? 63.469 36.709 52.353 1 62.52 216 LYS B O 1
ATOM 5091 N N . ILE B 2 223 ? 61.322 36.108 52.018 1 74.59 217 ILE B N 1
ATOM 5092 C CA . ILE B 2 223 ? 61.669 34.779 51.527 1 65.97 217 ILE B CA 1
ATOM 5093 C C . ILE B 2 223 ? 62.216 34.855 50.106 1 66.79 217 ILE B C 1
ATOM 5094 O O . ILE B 2 223 ? 63.173 34.151 49.76 1 71.7 217 ILE B O 1
ATOM 5099 N N . ARG B 2 224 ? 61.619 35.704 49.261 1 62.39 218 ARG B N 1
ATOM 5100 C CA . ARG B 2 224 ? 62.139 35.894 47.909 1 63.67 218 ARG B CA 1
ATOM 5101 C C . ARG B 2 224 ? 63.586 36.364 47.939 1 63.73 218 ARG B C 1
ATOM 5102 O O . ARG B 2 224 ? 64.407 35.929 47.122 1 64.79 218 ARG B O 1
ATOM 5110 N N . GLY B 2 225 ? 63.917 37.255 48.875 1 60.79 219 GLY B N 1
ATOM 5111 C CA . GLY B 2 225 ? 65.29 37.714 48.991 1 62.94 219 GLY B CA 1
ATOM 5112 C C . GLY B 2 225 ? 66.208 36.653 49.564 1 64.56 219 GLY B C 1
ATOM 5113 O O . GLY B 2 225 ? 67.363 36.529 49.147 1 72.68 219 GLY B O 1
ATOM 5114 N N . GLN B 2 226 ? 65.71 35.869 50.522 1 66.37 220 GLN B N 1
ATOM 5115 C CA . GLN B 2 226 ? 66.533 34.808 51.091 1 74.67 220 GLN B CA 1
ATOM 5116 C C . GLN B 2 226 ? 66.752 33.681 50.092 1 65.59 220 GLN B C 1
ATOM 5117 O O . GLN B 2 226 ? 67.829 33.074 50.059 1 61.62 220 GLN B O 1
ATOM 5123 N N . PHE B 2 227 ? 65.742 33.386 49.27 1 62.43 221 PHE B N 1
ATOM 5124 C CA . PHE B 2 227 ? 65.897 32.356 48.25 1 55.98 221 PHE B CA 1
ATOM 5125 C C . PHE B 2 227 ? 66.904 32.782 47.19 1 57.38 221 PHE B C 1
ATOM 5126 O O . PHE B 2 227 ? 67.771 31.997 46.789 1 64.03 221 PHE B O 1
ATOM 5134 N N . SER B 2 228 ? 66.789 34.021 46.708 1 59.69 222 SER B N 1
ATOM 5135 C CA . SER B 2 228 ? 67.718 34.506 45.694 1 56.02 222 SER B CA 1
ATOM 5136 C C . SER B 2 228 ? 69.147 34.539 46.22 1 47.63 222 SER B C 1
ATOM 5137 O O . SER B 2 228 ? 70.094 34.318 45.459 1 46.61 222 SER B O 1
ATOM 5140 N N . SER B 2 229 ? 69.32 34.794 47.518 1 47.29 223 SER B N 1
ATOM 5141 C CA . SER B 2 229 ? 70.658 34.794 48.1 1 53.04 223 SER B CA 1
ATOM 5142 C C . SER B 2 229 ? 71.22 33.382 48.188 1 63.38 223 SER B C 1
ATOM 5143 O O . SER B 2 229 ? 72.383 33.146 47.838 1 58.79 223 SER B O 1
ATOM 5146 N N . LYS B 2 230 ? 70.407 32.43 48.653 1 56.88 224 LYS B N 1
ATOM 5147 C CA . LYS B 2 230 ? 70.859 31.048 48.739 1 52.18 224 LYS B CA 1
ATOM 5148 C C . LYS B 2 230 ? 71.068 30.44 47.359 1 53.74 224 LYS B C 1
ATOM 5149 O O . LYS B 2 230 ? 71.977 29.622 47.174 1 52.03 224 LYS B O 1
ATOM 5155 N N . GLU B 2 231 ? 70.246 30.825 46.381 1 51.9 225 GLU B N 1
ATOM 5156 C CA . GLU B 2 231 ? 70.432 30.326 45.023 1 47.75 225 GLU B CA 1
ATOM 5157 C C . GLU B 2 231 ? 71.762 30.794 44.444 1 57.25 225 GLU B C 1
ATOM 5158 O O . GLU B 2 231 ? 72.456 30.03 43.762 1 58.43 225 GLU B O 1
ATOM 5164 N N . THR B 2 232 ? 72.139 32.046 44.714 1 53.18 226 THR B N 1
ATOM 5165 C CA . THR B 2 232 ? 73.446 32.531 44.279 1 56.2 226 THR B CA 1
ATOM 5166 C C . THR B 2 232 ? 74.566 31.828 45.035 1 48.7 226 THR B C 1
ATOM 5167 O O . THR B 2 232 ? 75.603 31.491 44.452 1 47.34 226 THR B O 1
ATOM 5171 N N . TYR B 2 233 ? 74.364 31.592 46.334 1 46 227 TYR B N 1
ATOM 5172 C CA . TYR B 2 233 ? 75.356 30.879 47.13 1 47.49 227 TYR B CA 1
ATOM 5173 C C . TYR B 2 233 ? 75.566 29.46 46.618 1 52.35 227 TYR B C 1
ATOM 5174 O O . TYR B 2 233 ? 76.706 28.995 46.502 1 54.18 227 TYR B O 1
ATOM 5183 N N . ASP B 2 234 ? 74.478 28.751 46.313 1 51.45 228 ASP B N 1
ATOM 5184 C CA . ASP B 2 234 ? 74.609 27.375 45.848 1 48.16 228 ASP B CA 1
ATOM 5185 C C . ASP B 2 234 ? 75.168 27.31 44.435 1 47.1 228 ASP B C 1
ATOM 5186 O O . ASP B 2 234 ? 75.812 26.319 44.074 1 49.18 228 ASP B O 1
ATOM 5191 N N . GLN B 2 235 ? 74.93 28.345 43.624 1 49.73 229 GLN B N 1
ATOM 5192 C CA . GLN B 2 235 ? 75.521 28.376 42.291 1 52.1 229 GLN B CA 1
ATOM 5193 C C . GLN B 2 235 ? 77.039 28.34 42.364 1 50.75 229 GLN B C 1
ATOM 5194 O O . GLN B 2 235 ? 77.692 27.742 41.501 1 57.36 229 GLN B O 1
ATOM 5200 N N . GLN B 2 236 ? 77.611 28.95 43.397 1 52.24 230 GLN B N 1
ATOM 5201 C CA . GLN B 2 236 ? 79.055 29.012 43.561 1 59.21 230 GLN B CA 1
ATOM 5202 C C . GLN B 2 236 ? 79.621 27.805 44.297 1 59.69 230 GLN B C 1
ATOM 5203 O O . GLN B 2 236 ? 80.777 27.434 44.06 1 54.67 230 GLN B O 1
ATOM 5209 N N . ASN B 2 237 ? 78.838 27.177 45.174 1 46.24 231 ASN B N 1
ATOM 5210 C CA . ASN B 2 237 ? 79.333 26.098 46.021 1 55.02 231 ASN B CA 1
ATOM 5211 C C . ASN B 2 237 ? 78.727 24.741 45.689 1 56.45 231 ASN B C 1
ATOM 5212 O O . ASN B 2 237 ? 79.46 23.755 45.579 1 45.06 231 ASN B O 1
ATOM 5217 N N . LEU B 2 238 ? 77.403 24.65 45.535 1 53.58 232 LEU B N 1
ATOM 5218 C CA . LEU B 2 238 ? 76.807 23.371 45.159 1 48.66 232 LEU B CA 1
ATOM 5219 C C . LEU B 2 238 ? 77.072 23.052 43.695 1 50.88 232 LEU B C 1
ATOM 5220 O O . LEU B 2 238 ? 77.286 21.886 43.34 1 49.45 232 LEU B O 1
ATOM 5225 N N . LYS B 2 239 ? 77.069 24.071 42.838 1 46.64 233 LYS B N 1
ATOM 5226 C CA . LYS B 2 239 ? 77.265 23.911 41.392 1 52.03 233 LYS B CA 1
ATOM 5227 C C . LYS B 2 239 ? 76.237 22.876 40.919 1 55.62 233 LYS B C 1
ATOM 5228 O O . LYS B 2 239 ? 75.069 22.959 41.318 1 43.97 233 LYS B O 1
ATOM 5234 N N . ASP B 2 240 ? 76.621 21.901 40.095 1 47.38 234 ASP B N 1
ATOM 5235 C CA . ASP B 2 240 ? 75.695 20.866 39.654 1 52.46 234 ASP B CA 1
ATOM 5236 C C . ASP B 2 240 ? 75.929 19.538 40.367 1 52.6 234 ASP B C 1
ATOM 5237 O O . ASP B 2 240 ? 75.599 18.48 39.82 1 51.66 234 ASP B O 1
ATOM 5242 N N . SER B 2 241 ? 76.505 19.569 41.574 1 48.8 235 SER B N 1
ATOM 5243 C CA . SER B 2 241 ? 76.796 18.321 42.273 1 58.01 235 SER B CA 1
ATOM 5244 C C . SER B 2 241 ? 75.519 17.568 42.623 1 56.7 235 SER B C 1
ATOM 5245 O O . SER B 2 241 ? 75.528 16.336 42.716 1 43.95 235 SER B O 1
ATOM 5248 N N . ILE B 2 242 ? 74.415 18.285 42.806 1 49.73 236 ILE B N 1
ATOM 5249 C CA . ILE B 2 242 ? 73.109 17.673 42.988 1 45.88 236 ILE B CA 1
ATOM 5250 C C . ILE B 2 242 ? 72.325 17.633 41.684 1 50.39 236 ILE B C 1
ATOM 5251 O O . ILE B 2 242 ? 71.763 16.597 41.325 1 53.94 236 ILE B O 1
ATOM 5256 N N . SER B 2 243 ? 72.321 18.745 40.947 1 47.25 237 SER B N 1
ATOM 5257 C CA . SER B 2 243 ? 71.39 18.916 39.836 1 54.47 237 SER B CA 1
ATOM 5258 C C . SER B 2 243 ? 71.704 17.986 38.67 1 49.93 237 SER B C 1
ATOM 5259 O O . SER B 2 243 ? 70.785 17.478 38.018 1 58.38 237 SER B O 1
ATOM 5262 N N . LEU B 2 244 ? 72.988 17.766 38.375 1 47.77 238 LEU B N 1
ATOM 5263 C CA . LEU B 2 244 ? 73.351 17.066 37.145 1 46.58 238 LEU B CA 1
ATOM 5264 C C . LEU B 2 244 ? 72.781 15.653 37.117 1 51.54 238 LEU B C 1
ATOM 5265 O O . LEU B 2 244 ? 72.096 15.267 36.163 1 45.44 238 LEU B O 1
ATOM 5270 N N . PHE B 2 245 ? 73.044 14.868 38.158 1 47.4 239 PHE B N 1
ATOM 5271 C CA . PHE B 2 245 ? 72.608 13.478 38.165 1 43.18 239 PHE B CA 1
ATOM 5272 C C . PHE B 2 245 ? 71.256 13.278 38.828 1 42.64 239 PHE B C 1
ATOM 5273 O O . PHE B 2 245 ? 70.498 12.399 38.407 1 43.06 239 PHE B O 1
ATOM 5281 N N . PHE B 2 246 ? 70.936 14.065 39.851 1 46.34 240 PHE B N 1
ATOM 5282 C CA . PHE B 2 246 ? 69.738 13.835 40.644 1 44.66 240 PHE B CA 1
ATOM 5283 C C . PHE B 2 246 ? 68.561 14.722 40.255 1 52.81 240 PHE B C 1
ATOM 5284 O O . PHE B 2 246 ? 67.455 14.506 40.766 1 49.54 240 PHE B O 1
ATOM 5292 N N . MET B 2 247 ? 68.754 15.7 39.371 1 46.94 241 MET B N 1
ATOM 5293 C CA . MET B 2 247 ? 67.651 16.56 38.965 1 48.45 241 MET B CA 1
ATOM 5294 C C . MET B 2 247 ? 67.446 16.662 37.465 1 44.09 241 MET B C 1
ATOM 5295 O O . MET B 2 247 ? 66.355 17.067 37.048 1 57.02 241 MET B O 1
ATOM 5300 N N . THR B 2 248 ? 68.431 16.306 36.644 1 38.64 242 THR B N 1
ATOM 5301 C CA . THR B 2 248 ? 68.271 16.434 35.202 1 42.31 242 THR B CA 1
ATOM 5302 C C . THR B 2 248 ? 67.114 15.576 34.724 1 47.44 242 THR B C 1
ATOM 5303 O O . THR B 2 248 ? 67.047 14.381 35.026 1 39.85 242 THR B O 1
ATOM 5307 N N . GLY B 2 249 ? 66.201 16.193 33.974 1 48.43 243 GLY B N 1
ATOM 5308 C CA . GLY B 2 249 ? 65.036 15.501 33.474 1 38.5 243 GLY B CA 1
ATOM 5309 C C . GLY B 2 249 ? 63.929 15.308 34.48 1 36.51 243 GLY B C 1
ATOM 5310 O O . GLY B 2 249 ? 62.87 14.781 34.117 1 42.55 243 GLY B O 1
ATOM 5311 N N . GLY B 2 250 ? 64.136 15.704 35.736 1 36.93 244 GLY B N 1
ATOM 5312 C CA . GLY B 2 250 ? 63.094 15.681 36.735 1 35.11 244 GLY B CA 1
ATOM 5313 C C . GLY B 2 250 ? 62.4 17.033 36.859 1 49.01 244 GLY B C 1
ATOM 5314 O O . GLY B 2 250 ? 62.71 18.001 36.166 1 42.9 244 GLY B O 1
ATOM 5315 N N . GLU B 2 251 ? 61.428 17.076 37.766 1 46.32 245 GLU B N 1
ATOM 5316 C CA . GLU B 2 251 ? 60.749 18.328 38.068 1 51.86 245 GLU B CA 1
ATOM 5317 C C . GLU B 2 251 ? 61.75 19.354 38.584 1 52.76 245 GLU B C 1
ATOM 5318 O O . GLU B 2 251 ? 62.613 19.036 39.408 1 45.95 245 GLU B O 1
ATOM 5324 N N . ILE B 2 252 ? 61.638 20.582 38.086 1 51.25 246 ILE B N 1
ATOM 5325 C CA . ILE B 2 252 ? 62.507 21.677 38.511 1 51 246 ILE B CA 1
ATOM 5326 C C . ILE B 2 252 ? 61.641 22.881 38.862 1 48.15 246 ILE B C 1
ATOM 5327 O O . ILE B 2 252 ? 61.08 23.519 37.96 1 46.31 246 ILE B O 1
ATOM 5332 N N . PRO B 2 253 ? 61.486 23.225 40.148 1 42.2 247 PRO B N 1
ATOM 5333 C CA . PRO B 2 253 ? 62.017 22.489 41.299 1 46.19 247 PRO B CA 1
ATOM 5334 C C . PRO B 2 253 ? 61.267 21.182 41.552 1 52.56 247 PRO B C 1
ATOM 5335 O O . PRO B 2 253 ? 60.133 21.032 41.089 1 52.76 247 PRO B O 1
ATOM 5339 N N . PRO B 2 254 ? 61.9 20.247 42.256 1 49.59 248 PRO B N 1
ATOM 5340 C CA . PRO B 2 254 ? 61.209 19.002 42.615 1 53.55 248 PRO B CA 1
ATOM 5341 C C . PRO B 2 254 ? 60.018 19.287 43.517 1 55.48 248 PRO B C 1
ATOM 5342 O O . PRO B 2 254 ? 60.125 20.017 44.505 1 54.14 248 PRO B O 1
ATOM 5346 N N . SER B 2 255 ? 58.872 18.71 43.166 1 56.81 249 SER B N 1
ATOM 5347 C CA . SER B 2 255 ? 57.672 18.938 43.954 1 51.6 249 SER B CA 1
ATOM 5348 C C . SER B 2 255 ? 57.789 18.255 45.313 1 54.32 249 SER B C 1
ATOM 5349 O O . SER B 2 255 ? 58.631 17.379 45.533 1 59.4 249 SER B O 1
ATOM 5352 N N . ARG B 2 256 ? 56.94 18.688 46.242 1 52.79 250 ARG B N 1
ATOM 5353 C CA . ARG B 2 256 ? 56.85 18.07 47.564 1 58.98 250 ARG B CA 1
ATOM 5354 C C . ARG B 2 256 ? 55.84 16.939 47.438 1 58.81 250 ARG B C 1
ATOM 5355 O O . ARG B 2 256 ? 54.633 17.135 47.592 1 61.05 250 ARG B O 1
ATOM 5363 N N . LYS B 2 257 ? 56.34 15.744 47.128 1 52.94 251 LYS B N 1
ATOM 5364 C CA . LYS B 2 257 ? 55.465 14.617 46.834 1 59.59 251 LYS B CA 1
ATOM 5365 C C . LYS B 2 257 ? 54.688 14.21 48.081 1 55.63 251 LYS B C 1
ATOM 5366 O O . LYS B 2 257 ? 55.272 13.996 49.148 1 58.89 251 LYS B O 1
ATOM 5372 N N . VAL B 2 258 ? 53.37 14.144 47.957 1 59.56 252 VAL B N 1
ATOM 5373 C CA . VAL B 2 258 ? 52.561 13.609 49.057 1 61.43 252 VAL B CA 1
ATOM 5374 C C . VAL B 2 258 ? 52.847 12.118 49.188 1 58.09 252 VAL B C 1
ATOM 5375 O O . VAL B 2 258 ? 52.921 11.417 48.162 1 64.22 252 VAL B O 1
ATOM 5379 N N . PRO B 2 259 ? 53.052 11.596 50.397 1 66.48 253 PRO B N 1
ATOM 5380 C CA . PRO B 2 259 ? 53.365 10.169 50.536 1 74.86 253 PRO B CA 1
ATOM 5381 C C . PRO B 2 259 ? 52.273 9.29 49.941 1 74.04 253 PRO B C 1
ATOM 5382 O O . PRO B 2 259 ? 51.086 9.622 49.98 1 72.19 253 PRO B O 1
ATOM 5386 N N . GLU B 2 260 ? 52.698 8.167 49.366 1 71.07 254 GLU B N 1
ATOM 5387 C CA . GLU B 2 260 ? 51.776 7.266 48.688 1 68.72 254 GLU B CA 1
ATOM 5388 C C . GLU B 2 260 ? 50.842 6.6 49.689 1 70.28 254 GLU B C 1
ATOM 5389 O O . GLU B 2 260 ? 51.285 6.049 50.701 1 67.66 254 GLU B O 1
ATOM 5395 N N . SER B 2 261 ? 49.544 6.656 49.4 1 70.46 255 SER B N 1
ATOM 5396 C CA . SER B 2 261 ? 48.521 6.038 50.229 1 65.26 255 SER B CA 1
ATOM 5397 C C . SER B 2 261 ? 47.749 4.939 49.519 1 70.74 255 SER B C 1
ATOM 5398 O O . SER B 2 261 ? 47.291 4.003 50.178 1 70.59 255 SER B O 1
ATOM 5401 N N . ARG B 2 262 ? 47.597 5.024 48.201 1 73.94 256 ARG B N 1
ATOM 5402 C CA . ARG B 2 262 ? 46.818 4.064 47.429 1 69.24 256 ARG B CA 1
ATOM 5403 C C . ARG B 2 262 ? 47.784 3.134 46.702 1 71.03 256 ARG B C 1
ATOM 5404 O O . ARG B 2 262 ? 48.512 3.561 45.799 1 72.83 256 ARG B O 1
ATOM 5412 N N . PHE B 2 263 ? 47.794 1.868 47.105 1 83.04 257 PHE B N 1
ATOM 5413 C CA . PHE B 2 263 ? 48.724 0.879 46.586 1 70.08 257 PHE B CA 1
ATOM 5414 C C . PHE B 2 263 ? 47.991 -0.113 45.692 1 68.93 257 PHE B C 1
ATOM 5415 O O . PHE B 2 263 ? 46.813 -0.417 45.902 1 70.97 257 PHE B O 1
ATOM 5423 N N . GLU B 2 264 ? 48.705 -0.614 44.687 1 67.4 258 GLU B N 1
ATOM 5424 C CA . GLU B 2 264 ? 48.11 -1.457 43.66 1 67.25 258 GLU B CA 1
ATOM 5425 C C . GLU B 2 264 ? 49.146 -2.463 43.183 1 77.17 258 GLU B C 1
ATOM 5426 O O . GLU B 2 264 ? 50.296 -2.093 42.924 1 68.18 258 GLU B O 1
ATOM 5432 N N . GLU B 2 265 ? 48.735 -3.724 43.066 1 78.96 259 GLU B N 1
ATOM 5433 C CA . GLU B 2 265 ? 49.64 -4.771 42.614 1 82.51 259 GLU B CA 1
ATOM 5434 C C . GLU B 2 265 ? 49.94 -4.621 41.127 1 73 259 GLU B C 1
ATOM 5435 O O . GLU B 2 265 ? 49.138 -4.086 40.357 1 73.18 259 GLU B O 1
ATOM 5441 N N . ALA B 2 266 ? 51.115 -5.1 40.726 1 69.52 260 ALA B N 1
ATOM 5442 C CA . ALA B 2 266 ? 51.489 -5.081 39.321 1 64.03 260 ALA B CA 1
ATOM 5443 C C . ALA B 2 266 ? 50.652 -6.08 38.53 1 71.93 260 ALA B C 1
ATOM 5444 O O . ALA B 2 266 ? 50.225 -7.116 39.047 1 71.1 260 ALA B O 1
ATOM 5446 N N . GLY B 2 267 ? 50.423 -5.756 37.256 1 68.91 261 GLY B N 1
ATOM 5447 C CA . GLY B 2 267 ? 49.66 -6.647 36.399 1 67.93 261 GLY B CA 1
ATOM 5448 C C . GLY B 2 267 ? 50.362 -7.961 36.119 1 77.56 261 GLY B C 1
ATOM 5449 O O . GLY B 2 267 ? 49.709 -8.96 35.804 1 88.32 261 GLY B O 1
ATOM 5450 N N . ILE B 2 268 ? 51.694 -7.983 36.222 1 63.1 262 ILE B N 1
ATOM 5451 C CA . ILE B 2 268 ? 52.436 -9.222 36.025 1 66.93 262 ILE B CA 1
ATOM 5452 C C . ILE B 2 268 ? 52.176 -10.204 37.162 1 81.91 262 ILE B C 1
ATOM 5453 O O . ILE B 2 268 ? 52.442 -11.402 37.018 1 92.01 262 ILE B O 1
ATOM 5458 N N . ASP B 2 269 ? 51.631 -9.728 38.285 1 85.19 263 ASP B N 1
ATOM 5459 C CA . ASP B 2 269 ? 51.333 -10.558 39.445 1 84.56 263 ASP B CA 1
ATOM 5460 C C . ASP B 2 269 ? 49.834 -10.654 39.723 1 89.82 263 ASP B C 1
ATOM 5461 O O . ASP B 2 269 ? 49.435 -11.056 40.821 1 97.5 263 ASP B O 1
ATOM 5466 N N . THR B 2 270 ? 48.996 -10.293 38.753 1 92.63 264 THR B N 1
ATOM 5467 C CA . THR B 2 270 ? 47.546 -10.33 38.938 1 97.24 264 THR B CA 1
ATOM 5468 C C . THR B 2 270 ? 46.82 -10.591 37.621 1 100.24 264 THR B C 1
ATOM 5469 O O . THR B 2 270 ? 47.407 -10.494 36.543 1 104.19 264 THR B O 1
#

Organism: Legionella pneumophila subsp. pneumophila (strain Philadelphia 1 / ATCC 33152 / DSM 7513) (NCBI:txid272624)

Nearest PDB structures (foldseek):
  4zhb-assembly1_A  TM=1.002E+00  e=4.384E-13  Legionella pneumophila subsp. pneumophila str. Philadelphia 1
  7ozt-assembly1_BBB  TM=6.887E-01  e=9.511E-03  Homo sapiens
  2b0o-assembly3_F  TM=6.779E-01  e=1.840E-01  Homo sapiens
  2b0o-assembly3_H  TM=6.105E-01  e=1.500E-01  Homo sapiens
  6jmt-assembly1_A  TM=7.023E-01  e=8.090E-01  Mus musculus

Radius of gyration: 27.34 Å; Cα contacts (8 Å, |Δi|>4): 1010; chains: 2; bounding box: 71×59×81 Å

Secondary structure (DSSP, 8-state):
-HHHHHHHHHHHHHHTS-GGGHHHHHHHHHHHHHHT-HHHHHHHHHHTT----HHHHHHTTTT---SSS-S-HHHHHHHHHHHHTS-HHHHHHHHHHHHHTS-S--SSTTS----HHHHHHHHHHHTTTS-HHHHHHHHHH----S---------GGGT-TT-------HHHHHHHHTTSS-HHHHHHHHHHHHHHTT-S-HHHHHHHHHHHHTT-HHHHHHHHHHHHTSTTTS----HHHHHHHHTTS------HHHHHHHHHHHHHHHGGG--TTTS------PPPTTHHHHHHHHHHHHHHHHHHHGGGG---SHHHHHHHHHHHT---HHHHHHHHHHHHHHHHHHTTT-TTHHHHHHHHHHHHHHHHHHHSTTHHHHHHHHHTSHHHHHHHHTTT----HHHHHHH-GGGHHHHHHHHHHHHHHHHHHHT-/-B-SS--HHHHHHHHHHHTT-HHHHHHHHHH-GGGTT-BBTTTTB-HHHHHHSSSS--HHHHHHHHHTT--SSS--STT---HHHHHHHTT-HHHHHHHHHTT----TTGGGGGGTTTT-GGG-SHHHHHHHHHHHHHTS-HHHHHT-B-SSS-BHHHHHHSEEEE-TTS-EEEE-HHHHHHTT---HHHHHHHHHHHHHHHHHHHHHHHHHHTTTTTHHHHTTTS-SSPP-PPPP------GGG-

Foldseek 3Di:
DVLLVVLVVLLVLLVVPPPVCSLVLLLQLLLCLLQLQLVSNQVSCVVSVHHDDVVNSVSSQNVPDPNLCRQDPVSLVSLQVSLQVDDLVSSLSSQQSNQQQAAQDDPPPPGGHHHPVSSVVSLCSSNVNHDPVSSVVSVVVPPPRHHFPQDAADAPLAPFVVFDFFDCDLVLCLVLLQAPAALLLLLLQLLSLCVVLVLDDLLLSLQLLLCVLLVVSVVNVVVSVVSCPDPVVVVSPVSSVSSVVSVVVHDHVPVPLNLLLLQNLLRHLLQLLDDCVNGPDPDDDDDGPLVVVSVLLQVLQQLLLCVQVPPQSRDRHSVSLLVSLVVQLVCVLLNSLVSVLVSVLVVLVVCLVPPCSQVSVQSSLSNSLSNQSNRDTPSNVSSVPSCPPVVSQVSCVVSVHHDDVSCVSSPPCSNSVSSSSSSRVSNNVSSVVSVD/DEDQDQDPLQVVLLVCLLVVVQVSNLVSCVVVLVQLAYAHPLQRAGSVLSQLPDPDGPVSSVVSSVVSPYAQAFANGNLRATSLLSCLLVLPLVSNVVCVVSVHDQDLQSNVSVQQCVQALVCLDDVSLVSNLVNCVVVPHLVVQQARDQVPRHGNQNDQQATWYQALLGDIDTHHNSVLNVLPNVVSNVVNVVVSVVSVVVVVVVNVVCCVPSNNVCNPPPNVPHDGVRTPDRDDDDDDDDPVVD

B-factor: mean 66.71, std 17.92, range [29.29, 128.77]

Solvent-accessible surface area: 30467 Å² total; per-residue (Å²): 111,144,117,41,53,42,0,69,82,0,6,89,11,0,65,185,21,56,153,74,42,34,67,50,1,5,0,4,0,0,12,0,0,1,10,17,29,75,31,0,0,34,1,2,0,68,18,8,99,27,103,35,115,80,77,3,6,115,15,0,13,7,112,47,154,72,70,54,138,5,11,53,118,50,0,28,86,8,0,7,60,5,0,35,122,23,67,57,160,45,0,27,37,0,0,64,19,0,0,15,2,0,26,40,162,45,188,89,76,191,32,16,21,1,53,66,175,12,0,107,54,9,4,59,69,0,7,108,88,10,85,95,86,42,12,146,36,0,77,87,106,8,106,78,2,39,49,25,62,7,62,64,6,10,7,27,33,21,46,11,93,58,48,133,140,14,103,7,56,47,118,91,1,36,78,5,3,39,18,118,2,25,47,1,17,1,0,0,0,0,1,3,6,2,33,35,53,166,10,21,103,120,38,31,14,10,43,0,4,0,0,0,2,27,76,96,29,129,72,0,34,116,52,0,33,79,38,12,142,62,176,136,17,55,65,127,92,155,43,20,110,106,8,85,91,2,27,63,88,49,119,195,160,86,52,50,0,15,92,48,0,10,22,59,0,0,7,5,0,0,0,2,0,8,29,94,65,4,21,54,31,110,80,220,172,190,107,31,138,25,42,126,6,27,61,40,1,4,44,0,0,0,22,0,0,5,10,30,43,9,32,93,0,45,0,30,6,1,19,35,0,5,76,32,0,20,94,3,4,108,99,115,45,43,29,63,0,61,74,0,2,41,28,0,20,117,0,0,61,85,6,121,138,12,105,44,8,73,66,8,0,11,2,0,0,2,1,0,2,0,0,10,3,9,106,30,124,120,0,2,46,68,0,8,93,13,0,57,52,104,182,14,54,91,64,0,159,66,63,58,2,129,2,80,0,23,32,20,2,51,108,54,103,52,0,24,22,12,1,67,16,0,4,13,12,0,0,67,62,0,15,48,67,23,91,208,97,99,69,62,49,18,38,55,89,0,74,95,0,5,128,4,7,65,99,24,82,78,139,59,0,29,76,23,1,84,176,51,72,133,5,8,26,24,37,13,5,7,10,19,15,0,0,0,7,54,5,3,62,87,168,119,23,50,37,129,2,0,67,22,0,40,123,24,145,11,68,8,92,13,14,0,16,31,48,6,9,9,0,0,0,8,0,0,24,61,6,40,30,112,2,0,78,24,0,52,130,63,136,8,69,53,28,98,15,0,0,8,15,1,2,7,10,4,5,14,30,80,56,1,45,71,106,53,0,93,43,0,1,60,0,0,103,74,26,48,16,16,140,58,0,10,62,42,42,2,73,72,57,50,97,0,0,63,27,0,99,99,2,32,0,8,1,106,21,7,0,4,17,97,16,39,4,3,72,0,0,95,15,14,65,108,86,56,66,105,80,1,29,87,40,2,87,135,12,83,39,104,14,62,74,30,43,78,110,1,80,120,46,2,81,73,12,6,21,50,12,39,11,23,8,16,24,41,11,40,24,44,122,24,28,68,44,72,155,45,132,10,10,62,109,115

Sequence (682 aa):
NIRFSRFKQIWQAIEKTPKSKHILLKSLFLKGLLTHNKPLLEEIIRQIELIPYSSDLEMLGAFSQDKAHPLSPELLEFVQEMLANESEKVLLTILMNAFQSIPELSLDSKTGTLSMKTKKALLPLLIEKVDTSIAKSIMSQLTDISFDSVLPAFRPSIGDPSYQKTNINLNKYLSLVGNKTDISEFLILTIGLFTSLKIGDKGFLQELSADYLFVRYDDCLHKIIEKLKEKEVIEQEKEVQKILEASGNLKRTSNNPRRFFETRLAQYINGLSHSEKTIEIDSIDKEPEDEELRDNTLKACNKILQFFLGDCGRVDTPREMEQKICIFANGSISGHTCNIVGMLAKYMTEYKEDLDLQNDINLFLIQVIGVYAKRGFHAMLEVIDVLHDPYVQDIFKGYGVQVNLYSYFKENPELAGFLQHAMNDATTYTQALVNKSEMKIASAELRELMKAVSEGHYETVNTILDKDPELVNQYAPPTYDSPLARVLNKKHIDYKMLDILVKHHVDFDYPINYHKETPIELACKNQDLQLFKYLVQHNAPISEQAPHFLLVNSTNIKYLTEDKIKNTCEIIKLMGGLEAVSSKCDAEGNRFGEQARKSQLINRFGGIVKYDYMQLLQSVYPGSTEVLTNLLNKIRGQFSSKETYDQQNLKDSISLFFMTGGEIPPSRKVPESRFEEAGIDT